Protein 4NB5 (pdb70)

Nearest PDB structures (foldseek):
  4nb5-assembly1_C  TM=9.986E-01  e=1.259E-25  Mycobacterium tuberculosis H37Rv
  1ku9-assembly1_B  TM=7.290E-01  e=3.514E-08  Methanocaldococcus jannaschii
  4l9n-assembly1_B  TM=5.239E-01  e=3.045E-04  Staphylococcus aureus
  3zpl-assembly1_B  TM=5.442E-01  e=1.844E-03  Streptomyces coelicolor
  3zpl-assembly2_F  TM=5.323E-01  e=1.540E-03  Streptomyces coelicolor

Secondary structure (DSSP, 8-state):
-HHHHHHHHHHHHHHTTS-HHHHHHHHHHHH-SSS-EEHHHHHHHHT--HHHHHHHHHHHHHTTSEEEE--TT--S-EEEEPTTHHHHHHHHHHHHHHHHHHHHHHHHHHTTTS-GGGGHHHHHHHHHHHHHHHHHHHHHHHHH-/---HHHHHHHHHHHHHTTTS-HHHHHHHHHHHH-SSS-EEHHHHHHHTT--HHHHHHHHHHHHHHTSEEEE--TT--S-EEEEPTTHHHHHHHHHHHHHHHHHHHHHHHHHHTTTS-GGGGHHHHHHHHHHHHHHHHHHHHHHHHHH--/-HHHHHHHHHHHHHHHTTS-HHHHHHHHHHHH-SSS-EEHHHHHHHHT--HHHHHHHHHHHHHTTSEEEE--TT--S-EEEEPTTHHHHHHHHHHHHHHHHHHHHHHHHHHTTTS-GGGGHHHHHHHHHHHHHHHHHHHHHHHHHT-/-HHHHHHHHHHHHHHTTTS-HHHHHHHHHHHH-SSS-EEHHHHHHHHT--HHHHHHHHHHHHHHTSEEEE--TT--S-EEEEPTTHHHHHHHHHHHHHHHHHHHHHHHHHHTTTS-GGGGHHHHHHHHHHHHHHHHHHHHHHHHT-

B-factor: mean 22.05, std 14.09, range [4.73, 92.26]

Foldseek 3Di:
DLVVQLQVQLVVQVVVVHHSLLRSLLSCCVDDPPNKAFLVRSCVVVVHDSVSSVVSLVVLVLLQFKDWDDDPPDDTIIMGGDDVRVLRSLVSVLVVLVVVLVVLVVVCVVCVVPDVVVSPVSVVSNVVSVVVSVVSVVVSVVVVD/DDDLVVQLQVQLVVQVVVVHHSLLRSLLSCCVDDPPNKDFLVRSCVVSVHDSVSSVVSVVVLVLLQFKDWDDDPVDDTIIMGGDVVRVLRSLVSVLVVLVVVLVVLVVVCVVCVVPDVVVSVVSVVSNVVSVVVSVVSVVVSVVCVVHD/DVLQVQLQVQLVVQVVVVHHSLLRSLLSCCVDDPPNKAFLVRSCVVRVHDSVSSVVSLVVLVLLQFKDWDDDPPDPTIIMGGDVVRVLRSVLSVLVVLVVVLVVLVVVCVVCVVPDVVVSVVSVVSNVVSVVVSVVSVVVSVVVVVD/DVLQVQLQVQLVVQVVVVHHSLLSSLLSCCVDDPPNKDFLVRSCVVSVHDSVSSVVSLVVLVLLQFKDWDDDPPDPTIMMGGDDVRVLRNLVSVLVVLVVVLVVLVVVCVVCVVPDVVVSVVSVVSNVVSVVVSCVSVVVSVVVVD

Organism: Mycobacterium tuberculosis (strain ATCC 25618 / H37Rv) (NCBI:txid83332)

Structure (mmCIF, N/CA/C/O backbone):
data_4NB5
#
_entry.id   4NB5
#
_cell.length_a   54.539
_cell.length_b   57.245
_cell.length_c   61.441
_cell.angle_alpha   82.240
_cell.angle_beta   68.400
_cell.angle_gamma   72.200
#
_symmetry.space_group_name_H-M   'P 1'
#
loop_
_entity.id
_entity.type
_entity.pdbx_description
1 polymer 'DNA binding protein'
2 non-polymer '1,3-dihydroxypropan-2-yl octadecanoate'
3 water water
#
loop_
_atom_site.group_PDB
_atom_site.id
_atom_site.type_symbol
_atom_site.label_atom_id
_atom_site.label_alt_id
_atom_site.label_comp_id
_atom_site.label_asym_id
_atom_site.label_entity_id
_atom_site.label_seq_id
_atom_site.pdbx_PDB_ins_code
_atom_site.Cartn_x
_atom_site.Cartn_y
_atom_site.Cartn_z
_atom_site.occupancy
_atom_site.B_iso_or_equiv
_atom_site.auth_seq_id
_atom_site.auth_comp_id
_atom_site.auth_asym_id
_atom_site.auth_atom_id
_atom_site.pdbx_PDB_model_num
ATOM 1 N N . ASP A 1 15 ? 62.888 42.591 29.852 1.00 23.59 17 ASP A N 1
ATOM 2 C CA . ASP A 1 15 ? 63.378 41.591 30.793 1.00 62.41 17 ASP A CA 1
ATOM 3 C C . ASP A 1 15 ? 64.839 41.839 31.146 1.00 24.26 17 ASP A C 1
ATOM 4 O O . ASP A 1 15 ? 65.392 41.169 32.020 1.00 42.18 17 ASP A O 1
ATOM 9 N N . ILE A 1 16 ? 65.481 42.771 30.446 1.00 35.18 18 ILE A N 1
ATOM 10 C CA . ILE A 1 16 ? 66.859 43.102 30.777 1.00 23.09 18 ILE A CA 1
ATOM 11 C C . ILE A 1 16 ? 66.878 43.725 32.164 1.00 22.64 18 ILE A C 1
ATOM 12 O O . ILE A 1 16 ? 67.710 43.369 33.001 1.00 18.08 18 ILE A O 1
ATOM 17 N N . MET A 1 17 ? 65.936 44.624 32.432 1.00 20.76 19 MET A N 1
ATOM 18 C CA . MET A 1 17 ? 65.890 45.244 33.745 1.00 18.88 19 MET A CA 1
ATOM 19 C C . MET A 1 17 ? 65.630 44.203 34.831 1.00 21.32 19 MET A C 1
ATOM 20 O O . MET A 1 17 ? 65.990 44.416 35.986 1.00 20.48 19 MET A O 1
ATOM 25 N N . GLU A 1 18 ? 65.038 43.066 34.469 1.00 17.99 20 GLU A N 1
ATOM 26 C CA . GLU A 1 18 ? 64.833 41.992 35.444 1.00 13.23 20 GLU A CA 1
ATOM 27 C C . GLU A 1 18 ? 66.172 41.380 35.879 1.00 19.92 20 GLU A C 1
ATOM 28 O O . GLU A 1 18 ? 66.428 41.203 37.073 1.00 19.88 20 GLU A O 1
ATOM 34 N N . PHE A 1 19 ? 67.039 41.077 34.919 1.00 17.72 21 PHE A N 1
ATOM 35 C CA . PHE A 1 19 ? 68.365 40.559 35.242 1.00 12.14 21 PHE A CA 1
ATOM 36 C C . PHE A 1 19 ? 69.143 41.580 36.082 1.00 8.17 21 PHE A C 1
ATOM 37 O O . PHE A 1 19 ? 69.786 41.230 37.069 1.00 12.39 21 PHE A O 1
ATOM 45 N N . VAL A 1 20 ? 69.076 42.841 35.675 1.00 12.46 22 VAL A N 1
ATOM 46 C CA . VAL A 1 20 ? 69.758 43.908 36.407 1.00 14.11 22 VAL A CA 1
ATOM 47 C C . VAL A 1 20 ? 69.271 43.959 37.853 1.00 12.61 22 VAL A C 1
ATOM 48 O O . VAL A 1 20 ? 70.072 44.023 38.788 1.00 12.69 22 VAL A O 1
ATOM 52 N N . GLU A 1 21 ? 67.958 43.904 38.040 1.00 16.20 23 GLU A N 1
ATOM 53 C CA . GLU A 1 21 ? 67.392 43.980 39.381 1.00 17.45 23 GLU A CA 1
ATOM 54 C C . GLU A 1 21 ? 67.832 42.783 40.213 1.00 17.74 23 GLU A C 1
ATOM 55 O O . GLU A 1 21 ? 68.112 42.914 41.406 1.00 16.98 23 GLU A O 1
ATOM 61 N N . GLN A 1 22 ? 67.920 41.616 39.576 1.00 16.50 24 GLN A N 1
ATOM 62 C CA . GLN A 1 22 ? 68.338 40.405 40.272 1.00 16.18 24 GLN A CA 1
ATOM 63 C C . GLN A 1 22 ? 69.802 40.471 40.697 1.00 16.59 24 GLN A C 1
ATOM 64 O O . GLN A 1 22 ? 70.171 39.960 41.755 1.00 19.63 24 GLN A O 1
ATOM 70 N N . MET A 1 23 ? 70.644 41.105 39.887 1.00 13.77 25 MET A N 1
ATOM 71 C CA . MET A 1 23 ? 72.034 41.299 40.278 1.00 9.47 25 MET A CA 1
ATOM 72 C C . MET A 1 23 ? 72.120 42.251 41.477 1.00 11.72 25 MET A C 1
ATOM 73 O O . MET A 1 23 ? 72.986 42.090 42.340 1.00 12.31 25 MET A O 1
ATOM 78 N N . GLY A 1 24 ? 71.234 43.237 41.523 1.00 12.79 26 GLY A N 1
ATOM 79 C CA . GLY A 1 24 ? 71.163 44.121 42.677 1.00 12.14 26 GLY A CA 1
ATOM 80 C C . GLY A 1 24 ? 70.856 43.311 43.925 1.00 16.41 26 GLY A C 1
ATOM 81 O O . GLY A 1 24 ? 71.433 43.527 44.986 1.00 14.11 26 GLY A O 1
ATOM 82 N N . GLY A 1 25 ? 69.943 42.357 43.783 1.00 15.65 27 GLY A N 1
ATOM 83 C CA . GLY A 1 25 ? 69.573 41.460 44.874 1.00 19.57 27 GLY A CA 1
ATOM 84 C C . GLY A 1 25 ? 70.701 40.574 45.362 1.00 26.22 27 GLY A C 1
ATOM 85 O O . GLY A 1 25 ? 70.894 40.399 46.570 1.00 23.48 27 GLY A O 1
ATOM 86 N N . TYR A 1 26 ? 71.448 39.998 44.428 1.00 21.17 28 TYR A N 1
ATOM 87 C CA . TYR A 1 26 ? 72.603 39.187 44.777 1.00 23.58 28 TYR A CA 1
ATOM 88 C C . TYR A 1 26 ? 73.582 40.018 45.592 1.00 33.28 28 TYR A C 1
ATOM 89 O O . TYR A 1 26 ? 74.123 39.549 46.589 1.00 19.90 28 TYR A O 1
ATOM 98 N N . PHE A 1 27 ? 73.811 41.261 45.181 1.00 15.99 29 PHE A N 1
ATOM 99 C CA . PHE A 1 27 ? 74.739 42.092 45.928 1.00 10.63 29 PHE A CA 1
ATOM 100 C C . PHE A 1 27 ? 74.199 42.408 47.323 1.00 14.80 29 PHE A C 1
ATOM 101 O O . PHE A 1 27 ? 74.924 42.294 48.314 1.00 19.21 29 PHE A O 1
ATOM 109 N N . GLU A 1 28 ? 72.933 42.793 47.401 1.00 14.87 30 GLU A N 1
ATOM 110 C CA . GLU A 1 28 ? 72.361 43.203 48.678 1.00 22.62 30 GLU A CA 1
ATOM 111 C C . GLU A 1 28 ? 72.306 42.037 49.659 1.00 41.46 30 GLU A C 1
ATOM 112 O O . GLU A 1 28 ? 72.367 42.244 50.872 1.00 33.93 30 GLU A O 1
ATOM 118 N N . SER A 1 29 ? 72.206 40.818 49.133 1.00 27.87 31 SER A N 1
ATOM 119 C CA A SER A 1 29 ? 72.160 39.622 49.970 0.48 37.54 31 SER A CA 1
ATOM 120 C CA B SER A 1 29 ? 72.161 39.625 49.972 0.52 37.57 31 SER A CA 1
ATOM 121 C C . SER A 1 29 ? 73.521 39.335 50.598 1.00 42.12 31 SER A C 1
ATOM 122 O O . SER A 1 29 ? 73.604 38.754 51.680 1.00 35.36 31 SER A O 1
ATOM 127 N N A ARG A 1 30 ? 74.585 39.757 49.923 0.45 31.18 32 ARG A N 1
ATOM 128 N N B ARG A 1 30 ? 74.587 39.733 49.911 0.55 31.16 32 ARG A N 1
ATOM 129 C CA A ARG A 1 30 ? 75.936 39.570 50.435 0.45 31.34 32 ARG A CA 1
ATOM 130 C CA B ARG A 1 30 ? 75.937 39.567 50.435 0.55 31.36 32 ARG A CA 1
ATOM 131 C C A ARG A 1 30 ? 76.440 40.847 51.097 0.45 21.68 32 ARG A C 1
ATOM 132 C C B ARG A 1 30 ? 76.439 40.847 51.094 0.55 21.55 32 ARG A C 1
ATOM 133 O O A ARG A 1 30 ? 77.646 41.085 51.176 0.45 25.36 32 ARG A O 1
ATOM 134 O O B ARG A 1 30 ? 77.645 41.088 51.170 0.55 25.34 32 ARG A O 1
ATOM 149 N N . SER A 1 31 ? 75.503 41.666 51.564 1.00 20.86 33 SER A N 1
ATOM 150 C CA . SER A 1 31 ? 75.820 42.870 52.322 1.00 18.09 33 SER A CA 1
ATOM 151 C C . SER A 1 31 ? 76.564 43.959 51.550 1.00 22.32 33 SER A C 1
ATOM 152 O O . SER A 1 31 ? 77.209 44.826 52.148 1.00 17.98 33 SER A O 1
ATOM 155 N N . LEU A 1 32 ? 76.444 43.932 50.227 1.00 17.95 34 LEU A N 1
ATOM 156 C CA . LEU A 1 32 ? 76.954 45.014 49.394 1.00 15.91 34 LEU A CA 1
ATOM 157 C C . LEU A 1 32 ? 75.771 45.869 48.944 1.00 15.64 34 LEU A C 1
ATOM 158 O O . LEU A 1 32 ? 74.623 45.560 49.275 1.00 15.20 34 LEU A O 1
ATOM 163 N N . THR A 1 33 ? 76.019 46.953 48.215 1.00 13.81 35 THR A N 1
ATOM 164 C CA . THR A 1 33 ? 74.917 47.827 47.826 1.00 13.09 35 THR A CA 1
ATOM 165 C C . THR A 1 33 ? 74.153 47.283 46.631 1.00 11.45 35 THR A C 1
ATOM 166 O O . THR A 1 33 ? 74.726 46.676 45.726 1.00 11.82 35 THR A O 1
ATOM 170 N N . ARG A 1 34 ? 72.867 47.537 46.629 1.00 13.62 36 ARG A N 1
ATOM 171 C CA . ARG A 1 34 ? 72.026 47.121 45.570 1.00 12.79 36 ARG A CA 1
ATOM 172 C C . ARG A 1 34 ? 72.499 47.817 44.281 1.00 12.58 36 ARG A C 1
ATOM 173 O O . ARG A 1 34 ? 72.473 47.260 43.246 1.00 11.81 36 ARG A O 1
ATOM 181 N N . LEU A 1 35 ? 72.895 49.072 44.404 1.00 11.30 37 LEU A N 1
ATOM 182 C CA . LEU A 1 35 ? 73.322 49.820 43.238 1.00 7.61 37 LEU A CA 1
ATOM 183 C C . LEU A 1 35 ? 74.580 49.236 42.593 1.00 8.66 37 LEU A C 1
ATOM 184 O O . LEU A 1 35 ? 74.677 49.203 41.363 1.00 8.52 37 LEU A O 1
ATOM 189 N N . ALA A 1 36 ? 75.545 48.778 43.391 1.00 7.60 38 ALA A N 1
ATOM 190 C CA . ALA A 1 36 ? 76.740 48.174 42.803 1.00 7.73 38 ALA A CA 1
ATOM 191 C C . ALA A 1 36 ? 76.354 46.949 41.971 1.00 7.49 38 ALA A C 1
ATOM 192 O O . ALA A 1 36 ? 76.894 46.724 40.891 1.00 8.57 38 ALA A O 1
ATOM 194 N N . GLY A 1 37 ? 75.425 46.152 42.489 1.00 7.49 39 GLY A N 1
ATOM 195 C CA . GLY A 1 37 ? 74.943 44.988 41.768 1.00 8.16 39 GLY A CA 1
ATOM 196 C C . GLY A 1 37 ? 74.228 45.341 40.479 1.00 9.00 39 GLY A C 1
ATOM 197 O O . GLY A 1 37 ? 74.462 44.718 39.438 1.00 8.49 39 GLY A O 1
ATOM 198 N N . ARG A 1 38 ? 73.348 46.335 40.542 1.00 8.40 40 ARG A N 1
ATOM 199 C CA . ARG A 1 38 ? 72.633 4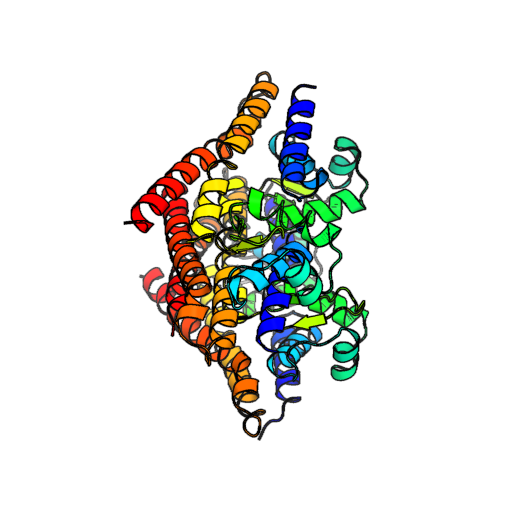6.776 39.357 1.00 6.81 40 ARG A CA 1
ATOM 200 C C . ARG A 1 38 ? 73.608 47.334 38.326 1.00 8.67 40 ARG A C 1
ATOM 201 O O . ARG A 1 38 ? 73.433 47.142 37.117 1.00 7.75 40 ARG A O 1
ATOM 209 N N . LEU A 1 39 ? 74.629 48.046 38.797 1.00 6.90 41 LEU A N 1
ATOM 210 C CA . LEU A 1 39 ? 75.607 48.633 37.895 1.00 7.43 41 LEU A CA 1
ATOM 211 C C . LEU A 1 39 ? 76.408 47.540 37.187 1.00 6.08 41 LEU A C 1
ATOM 212 O O . LEU A 1 39 ? 76.632 47.619 35.973 1.00 8.33 41 LEU A O 1
ATOM 217 N N . LEU A 1 40 ? 76.834 46.520 37.940 1.00 5.17 42 LEU A N 1
ATOM 218 C CA . LEU A 1 40 ? 77.566 45.403 37.355 1.00 5.21 42 LEU A CA 1
ATOM 219 C C . LEU A 1 40 ? 76.667 44.706 36.344 1.00 7.43 42 LEU A C 1
ATOM 220 O O . LEU A 1 40 ? 77.083 44.425 35.228 1.00 7.46 42 LEU A O 1
ATOM 225 N N . GLY A 1 41 ? 75.433 44.438 36.745 1.00 7.84 43 GLY A N 1
ATOM 226 C CA . GLY A 1 41 ? 74.466 43.822 35.846 1.00 7.48 43 GLY A CA 1
ATOM 227 C C . GLY A 1 41 ? 74.309 44.599 34.554 1.00 10.04 43 GLY A C 1
ATOM 228 O O . GLY A 1 41 ? 74.362 44.030 33.455 1.00 10.38 43 GLY A O 1
ATOM 229 N N . TRP A 1 42 ? 74.114 45.905 34.680 1.00 7.70 44 TRP A N 1
ATOM 230 C CA . TRP A 1 42 ? 73.973 46.766 33.512 1.00 6.17 44 TRP A CA 1
ATOM 231 C C . TRP A 1 42 ? 75.200 46.670 32.601 1.00 9.38 44 TRP A C 1
ATOM 232 O O . TRP A 1 42 ? 75.072 46.568 31.387 1.00 9.58 44 TRP A O 1
ATOM 243 N N . LEU A 1 43 ? 76.395 46.721 33.176 1.00 6.76 4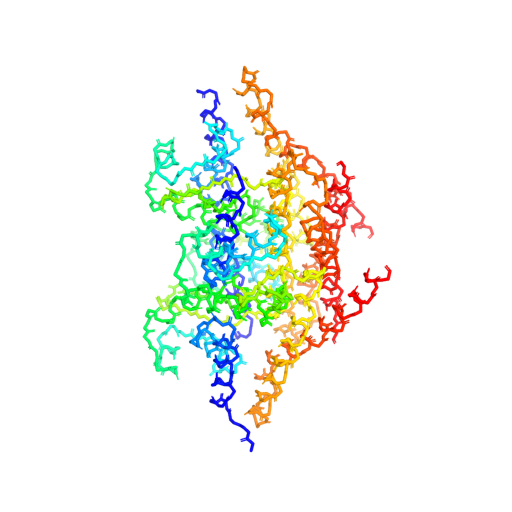5 LEU A N 1
ATOM 244 C CA . LEU A 1 43 ? 77.605 46.694 32.359 1.00 7.72 45 LEU A CA 1
ATOM 245 C C . LEU A 1 43 ? 77.875 45.307 31.733 1.00 8.07 45 LEU A C 1
ATOM 246 O O . LEU A 1 43 ? 78.700 45.167 30.823 1.00 7.98 45 LEU A O 1
ATOM 251 N N . LEU A 1 44 ? 77.169 44.290 32.214 1.00 7.75 46 LEU A N 1
ATOM 252 C CA . LEU A 1 44 ? 77.244 42.961 31.618 1.00 11.55 46 LEU A CA 1
ATOM 253 C C . LEU A 1 44 ? 76.378 42.837 30.366 1.00 12.23 46 LEU A C 1
ATOM 254 O O . LEU A 1 44 ? 76.637 41.980 29.523 1.00 11.96 46 LEU A O 1
ATOM 259 N N . VAL A 1 45 ? 75.352 43.678 30.243 1.00 7.74 47 VAL A N 1
ATOM 260 C CA . VAL A 1 45 ? 74.371 43.497 29.168 1.00 9.96 47 VAL A CA 1
ATOM 261 C C . VAL A 1 45 ? 74.161 44.706 28.263 1.00 12.13 47 VAL A C 1
ATOM 262 O O . VAL A 1 45 ? 73.512 44.594 27.215 1.00 12.94 47 VAL A O 1
ATOM 266 N N . CYS A 1 46 ? 74.686 45.862 28.649 1.00 9.47 48 CYS A N 1
ATOM 267 C CA . CYS A 1 46 ? 74.416 47.090 27.905 1.00 12.42 48 CYS A CA 1
ATOM 268 C C . CYS A 1 46 ? 75.065 47.115 26.518 1.00 11.10 48 CYS A C 1
ATOM 269 O O . CYS A 1 46 ? 76.048 46.421 26.258 1.00 12.51 48 CYS A O 1
ATOM 272 N N . ASP A 1 47 ? 74.520 47.941 25.628 1.00 10.73 49 ASP A N 1
ATOM 273 C CA . ASP A 1 47 ? 75.113 48.141 24.317 1.00 10.56 49 ASP A CA 1
ATOM 274 C C . ASP A 1 47 ? 75.016 49.624 23.974 1.00 10.29 49 ASP A C 1
ATOM 275 O O . ASP A 1 47 ? 73.935 50.203 24.075 1.00 16.20 49 ASP A O 1
ATOM 280 N N . PRO A 1 48 ? 76.147 50.262 23.636 1.00 9.40 50 PRO A N 1
ATOM 281 C CA . PRO A 1 48 ? 77.533 49.787 23.579 1.00 13.13 50 PRO A CA 1
ATOM 282 C C . PRO A 1 48 ? 78.017 49.307 24.945 1.00 8.65 50 PRO A C 1
ATOM 283 O O . PRO A 1 48 ? 77.394 49.629 25.950 1.00 10.19 50 PRO A O 1
ATOM 287 N N . GLU A 1 49 ? 79.119 48.576 24.976 1.00 10.74 51 GLU A N 1
ATOM 288 C CA . GLU A 1 49 ? 79.676 48.119 26.248 1.00 9.95 51 GLU A CA 1
ATOM 289 C C . GLU A 1 49 ? 80.078 49.297 27.124 1.00 12.88 51 GLU A C 1
ATOM 290 O O . GLU A 1 49 ? 79.874 49.270 28.336 1.00 9.60 51 GLU A O 1
ATOM 296 N N . ARG A 1 50 ? 80.633 50.343 26.516 1.00 10.38 52 ARG A N 1
ATOM 297 C CA . ARG A 1 50 ? 81.027 51.520 27.273 1.00 8.15 52 ARG A CA 1
ATOM 298 C C . ARG A 1 50 ? 79.811 52.393 27.559 1.00 11.68 52 ARG A C 1
ATOM 299 O O . ARG A 1 50 ? 78.902 52.499 26.735 1.00 11.57 52 ARG A O 1
ATOM 307 N N . GLN A 1 51 ? 79.801 52.988 28.750 1.00 9.60 53 GLN A N 1
ATOM 308 C CA . GLN A 1 51 ? 78.698 53.825 29.206 1.00 9.63 53 GLN A CA 1
ATOM 309 C C . GLN A 1 51 ? 79.264 55.035 29.922 1.00 12.32 53 GLN A C 1
ATOM 310 O O . GLN A 1 51 ? 80.155 54.913 30.761 1.00 10.92 53 GLN A O 1
ATOM 316 N N . SER A 1 52 ? 78.753 56.214 29.598 1.00 10.58 54 SER A N 1
ATOM 317 C CA . SER A 1 52 ? 79.183 57.411 30.288 1.00 9.15 54 SER A CA 1
ATOM 318 C C . SER A 1 52 ? 78.546 57.490 31.669 1.00 9.16 54 SER A C 1
ATOM 319 O O . SER A 1 52 ? 77.538 56.837 31.933 1.00 12.67 54 SER A O 1
ATOM 322 N N . SER A 1 53 ? 79.124 58.314 32.537 1.00 11.29 55 SER A N 1
ATOM 323 C CA . SER A 1 53 ? 78.565 58.538 33.865 1.00 10.36 55 SER A CA 1
ATOM 324 C C . SER A 1 53 ? 77.090 58.897 33.779 1.00 13.79 55 SER A C 1
ATOM 325 O O . SER A 1 53 ? 76.274 58.363 34.518 1.00 13.17 55 SER A O 1
ATOM 328 N N . GLU A 1 54 ? 76.743 59.799 32.862 1.00 14.45 56 GLU A N 1
ATOM 329 C CA A GLU A 1 54 ? 75.366 60.272 32.754 0.52 16.49 56 GLU A CA 1
ATOM 330 C CA B GLU A 1 54 ? 75.365 60.272 32.760 0.48 16.50 56 GLU A CA 1
ATOM 331 C C . GLU A 1 54 ? 74.460 59.176 32.198 1.00 14.36 56 GLU A C 1
ATOM 332 O O . GLU A 1 54 ? 73.310 59.029 32.620 1.00 17.98 56 GLU A O 1
ATOM 343 N N . GLU A 1 55 ? 74.981 58.399 31.250 1.00 10.95 57 GLU A N 1
ATOM 344 C CA . GLU A 1 55 ? 74.228 57.294 30.682 1.00 11.62 57 GLU A CA 1
ATOM 345 C C . GLU A 1 55 ? 73.898 56.278 31.768 1.00 14.61 57 GLU A C 1
ATOM 346 O O . GLU A 1 55 ? 72.785 55.744 31.824 1.00 13.65 57 GLU A O 1
ATOM 352 N N . LEU A 1 56 ? 74.859 56.030 32.653 1.00 12.86 58 LEU A N 1
ATOM 353 C CA . LEU A 1 56 ? 74.631 55.101 33.754 1.00 9.17 58 LEU A CA 1
ATOM 354 C C . LEU A 1 56 ? 73.583 55.622 34.729 1.00 9.33 58 LEU A C 1
ATOM 355 O O . LEU A 1 56 ? 72.701 54.876 35.160 1.00 12.23 58 LEU A O 1
ATOM 360 N N . ALA A 1 57 ? 73.678 56.899 35.085 1.00 9.43 59 ALA A N 1
ATOM 361 C CA . ALA A 1 57 ? 72.728 57.480 36.025 1.00 16.51 59 ALA A CA 1
ATOM 362 C C . ALA A 1 57 ? 71.328 57.390 35.443 1.00 11.77 59 ALA A C 1
ATOM 363 O O . ALA A 1 57 ? 70.373 57.032 36.136 1.00 13.29 59 ALA A O 1
ATOM 365 N N . THR A 1 58 ? 71.216 57.694 34.155 1.00 14.45 60 THR A N 1
ATOM 366 C CA . THR A 1 58 ? 69.927 57.665 33.476 1.00 15.87 60 THR A CA 1
ATOM 367 C C . THR A 1 58 ? 69.388 56.242 33.385 1.00 20.76 60 THR A C 1
ATOM 368 O O . THR A 1 58 ? 68.224 55.993 33.709 1.00 15.45 60 THR A O 1
ATOM 372 N N . ALA A 1 59 ? 70.240 55.306 32.963 1.00 13.94 61 ALA A N 1
ATOM 373 C CA . ALA A 1 59 ? 69.825 53.924 32.779 1.00 15.26 61 ALA A CA 1
ATOM 374 C C . ALA A 1 59 ? 69.309 53.309 34.071 1.00 16.20 61 ALA A C 1
ATOM 375 O O . ALA A 1 59 ? 68.337 52.555 34.066 1.00 16.61 61 ALA A O 1
ATOM 377 N N . LEU A 1 60 ? 69.981 53.620 35.175 1.00 12.38 62 LEU A N 1
ATOM 378 C CA . LEU A 1 60 ? 69.702 52.979 36.452 1.00 10.71 62 LEU A CA 1
ATOM 379 C C . LEU A 1 60 ? 68.847 53.839 37.394 1.00 10.93 62 LEU A C 1
ATOM 380 O O . LEU A 1 60 ? 68.584 53.449 38.540 1.00 14.91 62 LEU A O 1
ATOM 385 N N . ALA A 1 61 ? 68.422 55.002 36.914 1.00 13.37 63 ALA A N 1
ATOM 386 C CA . ALA A 1 61 ? 67.648 55.925 37.735 1.00 13.63 63 ALA A CA 1
ATOM 387 C C . ALA A 1 61 ? 68.391 56.168 39.037 1.00 14.71 63 ALA A C 1
ATOM 388 O O . ALA A 1 61 ? 67.816 56.095 40.119 1.00 16.92 63 ALA A O 1
ATOM 390 N N . ALA A 1 62 ? 69.683 56.458 38.908 1.00 12.48 64 ALA A N 1
ATOM 391 C CA . ALA A 1 62 ? 70.572 56.578 40.054 1.00 11.61 64 ALA A CA 1
ATOM 392 C C . ALA A 1 62 ? 71.181 57.969 40.117 1.00 13.14 64 ALA A C 1
ATOM 393 O O . ALA A 1 62 ? 71.181 58.707 39.130 1.00 16.70 64 ALA A O 1
ATOM 395 N N . SER A 1 63 ? 71.724 58.301 41.283 1.00 15.60 65 SER A N 1
ATOM 396 C CA . SER A 1 63 ? 72.394 59.571 41.502 1.00 12.10 65 SER A CA 1
ATOM 397 C C . SER A 1 63 ? 73.854 59.490 41.076 1.00 12.84 65 SER A C 1
ATOM 398 O O . SER A 1 63 ? 74.440 58.410 41.039 1.00 12.80 65 SER A O 1
ATOM 401 N N . SER A 1 64 ? 74.437 60.642 40.758 1.00 11.19 66 SER A N 1
ATOM 402 C CA . SER A 1 64 ? 75.797 60.702 40.252 1.00 9.78 66 SER A CA 1
ATOM 403 C C . SER A 1 64 ? 76.793 60.261 41.319 1.00 11.21 66 SER A C 1
ATOM 404 O O . SER A 1 64 ? 77.799 59.623 41.007 1.00 10.79 66 SER A O 1
ATOM 407 N N . GLY A 1 65 ? 76.521 60.611 42.575 1.00 10.77 67 GLY A N 1
ATOM 408 C CA . GLY A 1 65 ? 77.363 60.180 43.677 1.00 10.35 67 GLY A CA 1
ATOM 409 C C . GLY A 1 65 ? 77.290 58.675 43.861 1.00 10.70 67 GLY A C 1
ATOM 410 O O . GLY A 1 65 ? 78.294 58.030 44.161 1.00 11.11 67 GLY A O 1
ATOM 411 N N . GLY A 1 66 ? 76.091 58.117 43.714 1.00 10.71 68 GLY A N 1
ATOM 412 C CA . GLY A 1 66 ? 75.908 56.679 43.769 1.00 11.64 68 GLY A CA 1
ATOM 413 C C . GLY A 1 66 ? 76.665 55.972 42.659 1.00 9.12 68 GLY A C 1
ATOM 414 O O . GLY A 1 66 ? 77.336 54.956 42.907 1.00 10.70 68 GLY A O 1
ATOM 415 N N . ILE A 1 67 ? 76.560 56.487 41.436 1.00 6.22 69 ILE A N 1
ATOM 416 C CA . ILE A 1 67 ? 77.328 55.932 40.323 1.00 6.24 69 ILE A CA 1
ATOM 417 C C . ILE A 1 67 ? 78.837 56.027 40.606 1.00 8.16 69 ILE A C 1
ATOM 418 O O . ILE A 1 67 ? 79.566 55.048 40.452 1.00 10.05 69 ILE A O 1
ATOM 423 N N . SER A 1 68 ? 79.314 57.192 41.032 1.00 8.01 70 SER A N 1
ATOM 424 C CA . SER A 1 68 ? 80.745 57.353 41.300 1.00 10.35 70 SER A CA 1
ATOM 425 C C . SER A 1 68 ? 81.255 56.373 42.356 1.00 6.77 70 SER A C 1
ATOM 426 O O . SER A 1 68 ? 82.289 55.722 42.167 1.00 9.06 70 SER A O 1
ATOM 429 N N . THR A 1 69 ? 80.527 56.264 43.463 1.00 6.04 71 THR A N 1
ATOM 430 C CA . THR A 1 69 ? 80.977 55.440 44.580 1.00 7.07 71 THR A CA 1
ATOM 431 C C . THR A 1 69 ? 80.984 53.964 44.185 1.00 9.32 71 THR A C 1
ATOM 432 O O . THR A 1 69 ? 81.950 53.232 44.424 1.00 9.57 71 THR A O 1
ATOM 436 N N . ASN A 1 70 ? 79.908 53.523 43.553 1.00 8.58 72 ASN A N 1
ATOM 437 C CA . ASN A 1 70 ? 79.790 52.105 43.241 1.00 6.40 72 ASN A CA 1
ATOM 438 C C . ASN A 1 70 ? 80.647 51.686 42.057 1.00 9.01 72 ASN A C 1
ATOM 439 O O . ASN A 1 70 ? 81.130 50.554 41.989 1.00 8.80 72 ASN A O 1
ATOM 444 N N . ALA A 1 71 ? 80.880 52.603 41.133 1.00 6.39 73 ALA A N 1
ATOM 445 C CA . ALA A 1 71 ? 81.819 52.311 40.058 1.00 7.04 73 ALA A CA 1
ATOM 446 C C . ALA A 1 71 ? 83.222 52.122 40.625 1.00 8.42 73 ALA A C 1
ATOM 447 O O . ALA A 1 71 ? 83.964 51.232 40.204 1.00 9.62 73 ALA A O 1
ATOM 449 N N . ARG A 1 72 ? 83.599 52.952 41.590 1.00 6.83 74 ARG A N 1
ATOM 450 C CA A ARG A 1 72 ? 84.918 52.840 42.193 0.29 8.79 74 ARG A CA 1
ATOM 451 C CA B ARG A 1 72 ? 84.921 52.830 42.183 0.71 8.68 74 ARG A CA 1
ATOM 452 C C . ARG A 1 72 ? 85.077 51.464 42.838 1.00 10.67 74 ARG A C 1
ATOM 453 O O . ARG A 1 72 ? 86.139 50.848 42.748 1.00 9.82 74 ARG A O 1
ATOM 468 N N . MET A 1 73 ? 84.017 50.982 43.484 1.00 8.81 75 MET A N 1
ATOM 469 C CA A MET A 1 73 ? 84.013 49.671 44.137 0.45 9.50 75 MET A CA 1
ATOM 470 C CA B MET A 1 73 ? 84.088 49.690 44.140 0.55 9.70 75 MET A CA 1
ATOM 471 C C . MET A 1 73 ? 84.210 48.561 43.117 1.00 8.30 75 MET A C 1
ATOM 472 O O . MET A 1 73 ? 84.986 47.637 43.319 1.00 8.89 75 MET A O 1
ATOM 481 N N . LEU A 1 74 ? 83.472 48.647 42.016 1.00 8.07 76 LEU A N 1
ATOM 482 C CA . LEU A 1 74 ? 83.584 47.633 40.973 1.00 7.91 76 LEU A CA 1
ATOM 483 C C . LEU A 1 74 ? 84.950 47.656 40.303 1.00 10.71 76 LEU A C 1
ATOM 484 O O . LEU A 1 74 ? 85.432 46.624 39.838 1.00 9.25 76 LEU A O 1
ATOM 489 N N . ILE A 1 75 ? 85.575 48.828 40.243 1.00 6.48 77 ILE A N 1
ATOM 490 C CA . ILE A 1 75 ? 86.945 48.921 39.747 1.00 7.91 77 ILE A CA 1
ATOM 491 C C . ILE A 1 75 ? 87.893 48.243 40.733 1.00 7.73 77 ILE A C 1
ATOM 492 O O . ILE A 1 75 ? 88.738 47.443 40.344 1.00 8.50 77 ILE A O 1
ATOM 497 N N . GLN A 1 76 ? 87.730 48.546 42.014 1.00 7.36 78 GLN A N 1
ATOM 498 C CA . GLN A 1 76 ? 88.546 47.921 43.052 1.00 9.37 78 GLN A CA 1
ATOM 499 C C . GLN A 1 76 ? 88.430 46.396 43.037 1.00 10.43 78 GLN A C 1
ATOM 500 O O . GLN A 1 76 ? 89.419 45.683 43.261 1.00 11.93 78 GLN A O 1
ATOM 506 N N . PHE A 1 77 ? 87.221 45.892 42.800 1.00 7.89 79 PHE A N 1
ATOM 507 C CA . PHE A 1 77 ? 86.988 44.461 42.785 1.00 8.25 79 PHE A CA 1
ATOM 508 C C . PHE A 1 77 ? 87.458 43.791 41.490 1.00 9.30 79 PHE A C 1
ATOM 509 O O . PHE A 1 77 ? 87.471 42.564 41.405 1.00 10.78 79 PHE A O 1
ATOM 517 N N . GLY A 1 78 ? 87.841 44.590 40.494 1.00 8.39 80 GLY A N 1
ATOM 518 C CA . GLY A 1 78 ? 88.457 44.076 39.283 1.00 9.47 80 GLY A CA 1
ATOM 519 C C . GLY A 1 78 ? 87.537 43.871 38.086 1.00 9.23 80 GLY A C 1
ATOM 520 O O . GLY A 1 78 ? 87.980 43.382 37.051 1.00 12.20 80 GLY A O 1
ATOM 521 N N . PHE A 1 79 ? 86.265 44.239 38.214 1.00 8.32 81 PHE A N 1
ATOM 522 C CA . PHE A 1 79 ? 85.278 43.892 37.192 1.00 8.07 81 PHE A CA 1
ATOM 523 C C . PHE A 1 79 ? 85.200 44.884 36.050 1.00 11.52 81 PHE A C 1
ATOM 524 O O . PHE A 1 79 ? 84.953 44.501 34.907 1.00 10.70 81 PHE A O 1
ATOM 532 N N . ILE A 1 80 ? 85.356 46.165 36.358 1.00 6.97 82 ILE A N 1
ATOM 533 C CA . ILE A 1 80 ? 85.181 47.192 35.337 1.00 7.67 82 ILE A CA 1
ATOM 534 C C . ILE A 1 80 ? 86.365 48.143 35.318 1.00 9.06 82 ILE A C 1
ATOM 535 O O . ILE A 1 80 ? 87.206 48.123 36.225 1.00 11.76 82 ILE A O 1
ATOM 540 N N . GLU A 1 81 ? 86.434 48.953 34.264 1.00 10.73 83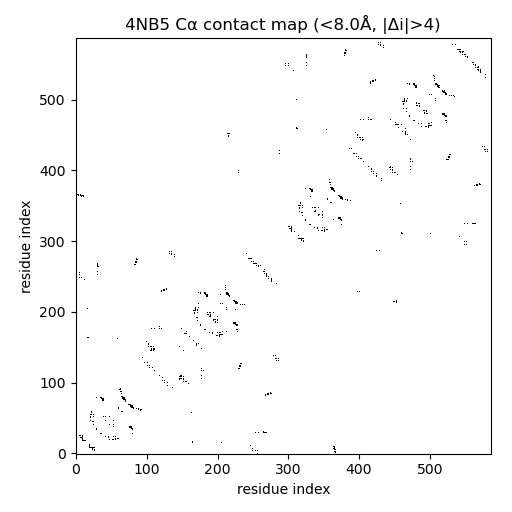 GLU A N 1
ATOM 541 C CA . GLU A 1 81 ? 87.471 49.959 34.131 1.00 11.92 83 GLU A CA 1
ATOM 542 C C . GLU A 1 81 ? 86.893 51.306 33.718 1.00 12.30 83 GLU A C 1
ATOM 543 O O . GLU A 1 81 ? 85.848 51.399 33.061 1.00 11.55 83 GLU A O 1
ATOM 549 N N . ARG A 1 82 ? 87.580 52.352 34.150 1.00 10.36 84 ARG A N 1
ATOM 550 C CA . ARG A 1 82 ? 87.277 53.716 33.768 1.00 12.32 84 ARG A CA 1
ATOM 551 C C . ARG A 1 82 ? 88.064 53.979 32.502 1.00 24.91 84 ARG A C 1
ATOM 552 O O . ARG A 1 82 ? 89.206 53.542 32.388 1.00 27.11 84 ARG A O 1
ATOM 560 N N . LEU A 1 83 ? 87.464 54.656 31.528 1.00 18.35 85 LEU A N 1
ATOM 561 C CA . LEU A 1 83 ? 88.192 54.922 30.297 1.00 19.69 85 LEU A CA 1
ATOM 562 C C . LEU A 1 83 ? 87.828 56.268 29.697 1.00 26.36 85 LEU A C 1
ATOM 563 O O . LEU A 1 83 ? 86.833 56.887 30.075 1.00 20.01 85 LEU A O 1
ATOM 568 N N . ALA A 1 84 ? 88.667 56.714 28.769 1.00 23.45 86 ALA A N 1
ATOM 569 C CA . ALA A 1 84 ? 88.427 57.943 28.029 1.00 24.23 86 ALA A CA 1
ATOM 570 C C . ALA A 1 84 ? 88.192 57.597 26.570 1.00 26.30 86 ALA A C 1
ATOM 571 O O . ALA A 1 84 ? 88.736 56.624 26.046 1.00 23.83 86 ALA A O 1
ATOM 573 N N . VAL A 1 85 ? 87.372 58.408 25.921 1.00 23.09 87 VAL A N 1
ATOM 574 C CA . VAL A 1 85 ? 87.048 58.216 24.524 1.00 20.82 87 VAL A CA 1
ATOM 575 C C . VAL A 1 85 ? 87.529 59.439 23.767 1.00 18.40 87 VAL A C 1
ATOM 576 O O . VAL A 1 85 ? 87.258 60.565 24.171 1.00 21.26 87 VAL A O 1
ATOM 580 N N . ALA A 1 86 ? 88.248 59.213 22.676 1.00 23.84 88 ALA A N 1
ATOM 581 C CA . ALA A 1 86 ? 88.789 60.312 21.887 1.00 28.92 88 ALA A CA 1
ATOM 582 C C . ALA A 1 86 ? 87.660 61.215 21.388 1.00 20.59 88 ALA A C 1
ATOM 583 O O . ALA A 1 86 ? 86.637 60.738 20.898 1.00 27.15 88 ALA A O 1
ATOM 585 N N . GLY A 1 87 ? 87.847 62.522 21.547 1.00 28.95 89 GLY A N 1
ATOM 586 C CA . GLY A 1 87 ? 86.897 63.501 21.046 1.00 40.90 89 GLY A CA 1
ATOM 587 C C . GLY A 1 87 ? 85.685 63.655 21.941 1.00 51.09 89 GLY A C 1
ATOM 588 O O . GLY A 1 87 ? 84.659 64.195 21.525 1.00 42.91 89 GLY A O 1
ATOM 589 N N . ASP A 1 88 ? 85.811 63.187 23.180 1.00 35.36 90 ASP A N 1
ATOM 590 C CA . ASP A 1 88 ? 84.701 63.171 24.123 1.00 29.21 90 ASP A CA 1
ATOM 591 C C . ASP A 1 88 ? 85.220 63.541 25.509 1.00 31.53 90 ASP A C 1
ATOM 592 O O . ASP A 1 88 ? 86.255 63.042 25.946 1.00 29.42 90 ASP A O 1
ATOM 597 N N . ARG A 1 89 ? 84.500 64.422 26.195 1.00 29.10 91 ARG A N 1
ATOM 598 C CA . ARG A 1 89 ? 84.922 64.911 27.507 1.00 28.97 91 ARG A CA 1
ATOM 599 C C . ARG A 1 89 ? 84.450 63.998 28.641 1.00 23.90 91 ARG A C 1
ATOM 600 O O . ARG A 1 89 ? 84.990 64.037 29.747 1.00 29.33 91 ARG A O 1
ATOM 608 N N . ARG A 1 90 ? 83.418 63.207 28.365 1.00 25.26 92 ARG A N 1
ATOM 609 C CA . ARG A 1 90 ? 82.744 62.434 29.402 1.00 20.00 92 ARG A CA 1
ATOM 610 C C . ARG A 1 90 ? 83.613 61.310 29.963 1.00 19.56 92 ARG A C 1
ATOM 611 O O . ARG A 1 90 ? 84.516 60.809 29.293 1.00 22.44 92 ARG A O 1
ATOM 619 N N . THR A 1 91 ? 83.347 60.955 31.217 1.00 17.49 93 THR A N 1
ATOM 620 C CA . THR A 1 91 ? 83.944 59.786 31.844 1.00 17.52 93 THR A CA 1
ATOM 621 C C . THR A 1 91 ? 83.128 58.572 31.421 1.00 8.78 93 THR A C 1
ATOM 622 O O . THR A 1 91 ? 81.896 58.611 31.451 1.00 13.14 93 THR A O 1
ATOM 626 N N . TYR A 1 92 ? 83.815 57.507 31.016 1.00 12.06 94 TYR A N 1
ATOM 627 C CA . TYR A 1 92 ? 83.155 56.283 30.600 1.00 12.20 94 TYR A CA 1
ATOM 628 C C . TYR A 1 92 ? 83.621 55.114 31.458 1.00 9.82 94 TYR A C 1
ATOM 629 O O . TYR A 1 92 ? 84.717 55.129 32.031 1.00 11.42 94 TYR A O 1
ATOM 638 N N . PHE A 1 93 ? 82.770 54.098 31.527 1.00 8.71 95 PHE A N 1
ATOM 639 C CA . PHE A 1 93 ? 83.104 52.861 32.207 1.00 10.66 95 PHE A CA 1
ATOM 640 C C . PHE A 1 93 ? 82.753 51.698 31.296 1.00 12.02 95 PHE A C 1
ATOM 641 O O . PHE A 1 93 ? 81.851 51.796 30.462 1.00 10.19 95 PHE A O 1
ATOM 649 N N . ARG A 1 94 ? 83.453 50.587 31.472 1.00 7.94 96 ARG A N 1
ATOM 650 C CA . ARG A 1 94 ? 83.178 49.407 30.687 1.00 10.03 96 ARG A CA 1
ATOM 651 C C . ARG A 1 94 ? 83.620 48.170 31.458 1.00 10.08 96 ARG A C 1
ATOM 652 O O . ARG A 1 94 ? 84.604 48.195 32.207 1.00 9.70 96 ARG A O 1
ATOM 660 N N . LEU A 1 95 ? 82.861 47.100 31.300 1.00 8.20 97 LEU A N 1
ATOM 661 C CA . LEU A 1 95 ? 83.241 45.824 31.868 1.00 7.64 97 LEU A CA 1
ATOM 662 C C . LEU A 1 95 ? 84.588 45.428 31.280 1.00 10.11 97 LEU A C 1
ATOM 663 O O . LEU A 1 95 ? 84.823 45.571 30.074 1.00 11.30 97 LEU A O 1
ATOM 668 N N . ARG A 1 96 ? 85.473 44.922 32.124 1.00 11.40 98 ARG A N 1
ATOM 669 C CA . ARG A 1 96 ? 86.779 44.477 31.655 1.00 11.95 98 ARG A CA 1
ATOM 670 C C . ARG A 1 96 ? 86.645 43.199 30.838 1.00 12.99 98 ARG A C 1
ATOM 671 O O . ARG A 1 96 ? 85.700 42.439 31.013 1.00 13.24 98 ARG A O 1
ATOM 679 N N . PRO A 1 97 ? 87.587 42.974 29.912 1.00 14.65 99 PRO A N 1
ATOM 680 C CA . PRO A 1 97 ? 87.668 41.674 29.236 1.00 16.77 99 PRO A CA 1
ATOM 681 C C . PRO A 1 97 ? 87.835 40.562 30.274 1.00 13.18 99 PRO A C 1
ATOM 682 O O . PRO A 1 97 ? 88.568 40.776 31.236 1.00 17.43 99 PRO A O 1
ATOM 686 N N . ASN A 1 98 ? 87.168 39.421 30.097 1.00 16.45 100 ASN A N 1
ATOM 687 C CA . ASN A 1 98 ? 87.278 38.323 31.053 1.00 13.43 100 ASN A CA 1
ATOM 688 C C . ASN A 1 98 ? 87.152 38.856 32.466 1.00 15.42 100 ASN A C 1
ATOM 689 O O . ASN A 1 98 ? 87.977 38.561 33.330 1.00 15.96 100 ASN A O 1
ATOM 694 N N . ALA A 1 99 ? 86.106 39.647 32.678 1.00 11.25 101 ALA A N 1
ATOM 695 C CA . ALA A 1 99 ? 85.911 40.397 33.914 1.00 6.53 101 ALA A CA 1
ATOM 696 C C . ALA A 1 99 ? 85.927 39.543 35.170 1.00 12.30 101 ALA A C 1
ATOM 697 O O . ALA A 1 99 ? 86.451 39.966 36.198 1.00 10.88 101 ALA A O 1
ATOM 699 N N . PHE A 1 100 ? 85.336 38.357 35.111 1.00 10.88 102 PHE A N 1
ATOM 700 C CA . PHE A 1 100 ? 85.265 37.536 36.312 1.00 8.88 102 PHE A CA 1
ATOM 701 C C . PHE A 1 100 ? 86.586 36.849 36.625 1.00 9.42 102 PHE A C 1
ATOM 702 O O . PHE A 1 100 ? 86.862 36.553 37.786 1.00 9.17 102 PHE A O 1
ATOM 710 N N . ALA A 1 101 ? 87.416 36.635 35.612 1.00 8.31 103 ALA A N 1
ATOM 711 C CA . ALA A 1 101 ? 88.783 36.174 35.847 1.00 13.79 103 ALA A CA 1
ATOM 712 C C . ALA A 1 101 ? 89.582 37.301 36.497 1.00 10.42 103 ALA A C 1
ATOM 713 O O . ALA A 1 101 ? 90.388 37.079 37.401 1.00 10.32 103 ALA A O 1
ATOM 715 N N . ALA A 1 102 ? 89.347 38.525 36.038 1.00 11.36 104 ALA A N 1
ATOM 716 C CA . ALA A 1 102 ? 90.002 39.684 36.628 1.00 9.43 104 ALA A CA 1
ATOM 717 C C . ALA A 1 102 ? 89.540 39.849 38.075 1.00 9.02 104 ALA A C 1
ATOM 718 O O . ALA A 1 102 ? 90.322 40.204 38.949 1.00 11.28 104 ALA A O 1
ATOM 720 N N . GLY A 1 103 ? 88.261 39.602 38.320 1.00 9.66 105 GLY A N 1
ATOM 721 C CA . GLY A 1 103 ? 87.734 39.641 39.674 1.00 8.86 105 GLY A CA 1
ATOM 722 C C . GLY A 1 103 ? 88.423 38.615 40.562 1.00 8.82 105 GLY A C 1
ATOM 723 O O . GLY A 1 103 ? 88.752 38.884 41.720 1.00 9.41 105 GLY A O 1
ATOM 724 N N . GLU A 1 104 ? 88.636 37.425 40.012 1.00 7.17 106 GLU A N 1
ATOM 725 C CA . GLU A 1 104 ? 89.339 36.377 40.751 1.00 7.74 106 GLU A CA 1
ATOM 726 C C . GLU A 1 104 ? 90.780 36.770 41.049 1.00 8.96 106 GLU A C 1
ATOM 727 O O . GLU A 1 104 ? 91.305 36.469 42.129 1.00 12.78 106 GLU A O 1
ATOM 733 N N . ARG A 1 105 ? 91.431 37.454 40.116 1.00 9.85 107 ARG A N 1
ATOM 734 C CA . ARG A 1 105 ? 92.799 37.908 40.359 1.00 10.09 107 ARG A CA 1
ATOM 735 C C . ARG A 1 105 ? 92.822 38.858 41.550 1.00 13.73 107 ARG A C 1
ATOM 736 O O . ARG A 1 105 ? 93.715 38.795 42.396 1.00 12.44 107 ARG A O 1
ATOM 744 N N . GLU A 1 106 ? 91.832 39.740 41.624 1.00 8.72 108 GLU A N 1
ATOM 745 C CA . GLU A 1 106 ? 91.753 40.653 42.747 1.00 8.23 108 GLU A CA 1
ATOM 746 C C . GLU A 1 106 ? 91.433 39.928 44.053 1.00 10.18 108 GLU A C 1
ATOM 747 O O . GLU A 1 106 ? 91.891 40.338 45.118 1.00 11.02 108 GLU A O 1
ATOM 753 N N . ARG A 1 107 ? 90.657 38.848 43.981 1.00 9.27 109 ARG A N 1
ATOM 754 C CA . ARG A 1 107 ? 90.356 38.064 45.180 1.00 10.22 109 ARG A CA 1
ATOM 755 C C . ARG A 1 107 ? 91.624 37.416 45.726 1.00 9.05 109 ARG A C 1
ATOM 756 O O . ARG A 1 107 ? 91.809 37.296 46.942 1.00 10.69 109 ARG A O 1
ATOM 764 N N . ILE A 1 108 ? 92.500 36.984 44.830 1.00 12.50 110 ILE A N 1
ATOM 765 C CA . ILE A 1 108 ? 93.762 36.395 45.263 1.00 11.73 110 ILE A CA 1
ATOM 766 C C . ILE A 1 108 ? 94.567 37.435 46.044 1.00 9.77 110 ILE A C 1
ATOM 767 O O . ILE A 1 108 ? 95.127 37.145 47.110 1.00 11.35 110 ILE A O 1
ATOM 772 N N . ARG A 1 109 ? 94.614 38.656 45.518 1.00 7.41 111 ARG A N 1
ATOM 773 C CA . ARG A 1 109 ? 95.333 39.731 46.189 1.00 7.40 111 ARG A CA 1
ATOM 774 C C . ARG A 1 109 ? 94.704 40.051 47.547 1.00 10.85 111 ARG A C 1
ATOM 775 O O . ARG A 1 109 ? 95.419 40.294 48.530 1.00 11.02 111 ARG A O 1
ATOM 783 N N . ALA A 1 110 ? 93.373 40.026 47.611 1.00 7.71 112 ALA A N 1
ATOM 784 C CA . ALA A 1 110 ? 92.664 40.263 48.870 1.00 7.77 112 ALA A CA 1
ATOM 785 C C . ALA A 1 110 ? 92.981 39.166 49.891 1.00 9.45 112 ALA A C 1
ATOM 786 O O . ALA A 1 110 ? 93.163 39.432 51.085 1.00 10.53 112 ALA A O 1
ATOM 788 N N . MET A 1 111 ? 93.039 37.928 49.428 1.00 8.78 113 MET A N 1
ATOM 789 C CA A MET A 1 111 ? 93.354 36.811 50.311 0.50 6.04 113 MET A CA 1
ATOM 790 C CA B MET A 1 111 ? 93.354 36.812 50.309 0.50 6.04 113 MET A CA 1
ATOM 791 C C . MET A 1 111 ? 94.754 36.972 50.886 1.00 8.73 113 MET A C 1
ATOM 792 O O . MET A 1 111 ? 94.985 36.702 52.064 1.00 9.23 113 MET A O 1
ATOM 801 N N . ALA A 1 112 ? 95.693 37.411 50.054 1.00 8.62 114 ALA A N 1
ATOM 802 C CA . ALA A 1 112 ? 97.073 37.614 50.510 1.00 8.64 114 ALA A CA 1
ATOM 803 C C . ALA A 1 112 ? 97.136 38.698 51.580 1.00 8.78 114 ALA A C 1
ATOM 804 O O . ALA A 1 112 ? 97.880 38.586 52.557 1.00 8.19 114 ALA A O 1
ATOM 806 N N . GLU A 1 113 ? 96.357 39.757 51.390 1.00 11.03 115 GLU A N 1
ATOM 807 C CA . GLU A 1 113 ? 96.297 40.823 52.377 1.00 9.01 115 GLU A CA 1
ATOM 808 C C . GLU A 1 113 ? 95.725 40.286 53.688 1.00 13.02 115 GLU A C 1
ATOM 809 O O . GLU A 1 113 ? 96.240 40.572 54.768 1.00 9.52 115 GLU A O 1
ATOM 815 N N . LEU A 1 114 ? 94.666 39.488 53.582 1.00 8.44 116 LEU A N 1
ATOM 816 C CA . LEU A 1 114 ? 94.022 38.914 54.750 1.00 7.79 116 LEU A CA 1
ATOM 817 C C . LEU A 1 114 ? 94.961 37.937 55.464 1.00 7.07 116 LEU A C 1
ATOM 818 O O . LEU A 1 114 ? 95.006 37.865 56.695 1.00 9.62 116 LEU A O 1
ATOM 823 N N . GLN A 1 115 ? 95.723 37.184 54.680 1.00 7.94 117 GLN A N 1
ATOM 824 C CA . GLN A 1 115 ? 96.689 36.271 55.263 1.00 7.67 117 GLN A CA 1
ATOM 825 C C . GLN A 1 115 ? 97.764 37.043 56.024 1.00 7.55 117 GLN A C 1
ATOM 826 O O . GLN A 1 115 ? 98.200 36.616 57.097 1.00 8.91 117 GLN A O 1
ATOM 832 N N . ASP A 1 116 ? 98.191 38.181 55.479 1.00 7.53 118 ASP A N 1
ATOM 833 C CA . ASP A 1 116 ? 99.142 39.042 56.187 1.00 7.74 118 ASP A CA 1
ATOM 834 C C . ASP A 1 116 ? 98.568 39.462 57.549 1.00 11.36 118 ASP A C 1
ATOM 835 O O . ASP A 1 116 ? 99.297 39.551 58.540 1.00 11.59 118 ASP A O 1
ATOM 840 N N . LEU A 1 117 ? 97.262 39.717 57.608 1.00 7.42 119 LEU A N 1
ATOM 841 C CA . LEU A 1 117 ? 96.639 40.085 58.878 1.00 8.55 119 LEU A CA 1
ATOM 842 C C . LEU A 1 117 ? 96.635 38.902 59.840 1.00 9.00 119 LEU A C 1
ATOM 843 O O . LEU A 1 117 ? 96.867 39.067 61.042 1.00 9.66 119 LEU A O 1
ATOM 848 N N . ALA A 1 118 ? 96.387 37.702 59.327 1.00 7.73 120 ALA A N 1
ATOM 849 C CA . ALA A 1 118 ? 96.485 36.518 60.169 1.00 6.78 120 ALA A CA 1
ATOM 850 C C . ALA A 1 118 ? 97.870 36.456 60.818 1.00 8.34 120 ALA A C 1
ATOM 851 O O . ALA A 1 118 ? 98.003 36.066 61.977 1.00 10.90 120 ALA A O 1
ATOM 853 N N . ASP A 1 119 ? 98.899 36.829 60.069 1.00 9.57 121 ASP A N 1
ATOM 854 C CA . ASP A 1 119 ? 100.258 36.796 60.596 1.00 10.32 121 ASP A CA 1
ATOM 855 C C . ASP A 1 119 ? 100.411 37.796 61.745 1.00 11.07 121 ASP A C 1
ATOM 856 O O . ASP A 1 119 ? 101.076 37.507 62.744 1.00 12.24 121 ASP A O 1
ATOM 861 N N . VAL A 1 120 ? 99.782 38.960 61.611 1.00 10.48 122 VAL A N 1
ATOM 862 C CA . VAL A 1 120 ? 99.762 39.944 62.693 1.00 7.30 122 VAL A CA 1
ATOM 863 C C . VAL A 1 120 ? 99.112 39.358 63.947 1.00 12.38 122 VAL A C 1
ATOM 864 O O . VAL A 1 120 ? 99.649 39.481 65.057 1.00 11.73 122 VAL A O 1
ATOM 868 N N . GLY A 1 121 ? 97.956 38.722 63.770 1.00 8.86 123 GLY A N 1
ATOM 869 C CA . GLY A 1 121 ? 97.267 38.066 64.862 1.00 8.16 123 GLY A CA 1
ATOM 870 C C . GLY A 1 121 ? 98.127 37.010 65.533 1.00 10.09 123 GLY A C 1
ATOM 871 O O . GLY A 1 121 ? 98.124 36.880 66.756 1.00 8.80 123 GLY A O 1
ATOM 872 N N . LEU A 1 122 ? 98.852 36.231 64.735 1.00 9.58 124 LEU A N 1
ATOM 873 C CA . LEU A 1 122 ? 99.686 35.177 65.290 1.00 9.08 124 LEU A CA 1
ATOM 874 C C . LEU A 1 122 ? 100.800 35.770 66.146 1.00 11.75 124 LEU A C 1
ATOM 875 O O . LEU A 1 122 ? 101.105 35.255 67.217 1.00 15.25 124 LEU A O 1
ATOM 880 N N . ARG A 1 123 ? 101.395 36.860 65.687 1.00 10.98 125 ARG A N 1
ATOM 881 C CA A ARG A 1 123 ? 102.426 37.523 66.475 0.46 14.12 125 ARG A CA 1
ATOM 882 C CA B ARG A 1 123 ? 102.422 37.524 66.478 0.54 14.11 125 ARG A CA 1
ATOM 883 C C . ARG A 1 123 ? 101.824 38.080 67.764 1.00 18.83 125 ARG A C 1
ATOM 884 O O . ARG A 1 123 ? 102.443 38.011 68.835 1.00 19.15 125 ARG A O 1
ATOM 899 N N . ALA A 1 124 ? 100.614 38.622 67.667 1.00 15.48 126 ALA A N 1
ATOM 900 C CA . ALA A 1 124 ? 99.952 39.192 68.832 1.00 13.33 126 ALA A CA 1
ATOM 901 C C . ALA A 1 124 ? 99.660 38.127 69.891 1.00 17.67 126 ALA A C 1
ATOM 902 O O . ALA A 1 124 ? 99.515 38.440 71.067 1.00 15.81 126 ALA A O 1
ATOM 904 N N . LEU A 1 125 ? 99.554 36.872 69.471 1.00 10.68 127 LEU A N 1
ATOM 905 C CA . LEU A 1 125 ? 99.315 35.778 70.414 1.00 16.74 127 LEU A CA 1
ATOM 906 C C . LEU A 1 125 ? 100.561 34.925 70.695 1.00 18.44 127 LEU A C 1
ATOM 907 O O . LEU A 1 125 ? 100.449 33.807 71.204 1.00 16.50 127 LEU A O 1
ATOM 912 N N . GLY A 1 126 ? 101.741 35.445 70.374 1.00 19.11 128 GLY A N 1
ATOM 913 C CA . GLY A 1 126 ? 102.973 34.683 70.509 1.00 23.65 128 GLY A CA 1
ATOM 914 C C . GLY A 1 126 ? 103.283 34.217 71.924 1.00 31.70 1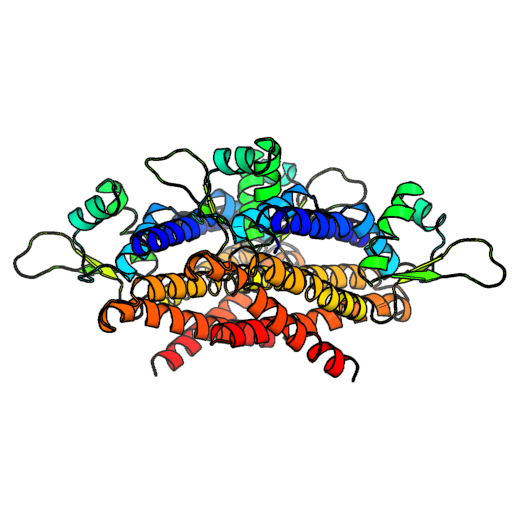28 GLY A C 1
ATOM 915 O O . GLY A 1 126 ? 103.897 33.166 72.114 1.00 41.24 128 GLY A O 1
ATOM 916 N N . ASP A 1 127 ? 102.856 34.986 72.919 1.00 25.51 129 ASP A N 1
ATOM 917 C CA . ASP A 1 127 ? 103.107 34.633 74.317 1.00 44.69 129 ASP A CA 1
ATOM 918 C C . ASP A 1 127 ? 102.111 33.605 74.838 1.00 46.71 129 ASP A C 1
ATOM 919 O O . ASP A 1 127 ? 102.403 32.863 75.775 1.00 51.76 129 ASP A O 1
ATOM 924 N N . ALA A 1 128 ? 100.938 33.562 74.223 1.00 23.71 130 ALA A N 1
ATOM 925 C CA . ALA A 1 128 ? 99.856 32.712 74.693 1.00 18.91 130 ALA A CA 1
ATOM 926 C C . ALA A 1 128 ? 100.077 31.258 74.292 1.00 13.41 130 ALA A C 1
ATOM 927 O O . ALA A 1 128 ? 100.894 30.967 73.418 1.00 20.46 130 ALA A O 1
ATOM 929 N N . PRO A 1 129 ? 99.339 30.337 74.930 1.00 18.45 131 PRO A N 1
ATOM 930 C CA . PRO A 1 129 ? 99.430 28.914 74.586 1.00 22.97 131 PRO A CA 1
ATOM 931 C C . PRO A 1 129 ? 99.140 28.694 73.108 1.00 22.63 131 PRO A C 1
ATOM 932 O O . PRO A 1 129 ? 98.240 29.336 72.569 1.00 16.49 131 PRO A O 1
ATOM 936 N N . PRO A 1 130 ? 99.889 27.797 72.452 1.00 19.07 132 PRO A N 1
ATOM 937 C CA . PRO A 1 130 ? 99.691 27.621 71.007 1.00 19.61 132 PRO A CA 1
ATOM 938 C C . PRO A 1 130 ? 98.274 27.198 70.615 1.00 18.03 132 PRO A C 1
ATOM 939 O O . PRO A 1 130 ? 97.860 27.438 69.478 1.00 19.36 132 PRO A O 1
ATOM 943 N N . GLN A 1 131 ? 97.533 26.585 71.529 1.00 14.31 133 GLN A N 1
ATOM 944 C CA . GLN A 1 131 ? 96.183 26.142 71.217 1.00 20.98 133 GLN A CA 1
ATOM 945 C C . GLN A 1 131 ? 95.325 27.360 70.893 1.00 13.77 133 GLN A C 1
ATOM 946 O O . GLN A 1 131 ? 94.407 27.292 70.080 1.00 14.53 133 GLN A O 1
ATOM 952 N N . ARG A 1 132 ? 95.634 28.482 71.535 1.00 12.59 134 ARG A N 1
ATOM 953 C CA . ARG A 1 132 ? 94.853 29.689 71.326 1.00 11.56 134 ARG A CA 1
ATOM 954 C C . ARG A 1 132 ? 95.017 30.241 69.911 1.00 9.15 134 ARG A C 1
ATOM 955 O O . ARG A 1 132 ? 94.157 30.988 69.436 1.00 11.21 134 ARG A O 1
ATOM 963 N N . SER A 1 133 ? 96.107 29.862 69.247 1.00 11.46 135 SER A N 1
ATOM 964 C CA . SER A 1 133 ? 96.411 30.323 67.898 1.00 11.58 135 SER A CA 1
ATOM 965 C C . SER A 1 133 ? 95.918 29.371 66.806 1.00 10.86 135 SER A C 1
ATOM 966 O O . SER A 1 133 ? 96.175 29.607 65.627 1.00 9.98 135 SER A O 1
ATOM 969 N N . ARG A 1 134 ? 95.224 28.298 67.186 1.00 9.90 136 ARG A N 1
ATOM 970 C CA . ARG A 1 134 ? 94.794 27.311 66.195 1.00 12.53 136 ARG A CA 1
ATOM 971 C C . ARG A 1 134 ? 93.921 27.933 65.114 1.00 12.53 136 ARG A C 1
ATOM 972 O O . ARG A 1 134 ? 94.088 27.660 63.922 1.00 12.75 136 ARG A O 1
ATOM 980 N N . ARG A 1 135 ? 92.981 28.772 65.526 1.00 9.11 137 ARG A N 1
ATOM 981 C CA . ARG A 1 135 ? 92.061 29.386 64.569 1.00 7.96 137 ARG A CA 1
ATOM 982 C C . ARG A 1 135 ? 92.817 30.215 63.533 1.00 7.03 137 ARG A C 1
ATOM 983 O O . ARG A 1 135 ? 92.547 30.140 62.326 1.00 8.62 137 ARG A O 1
ATOM 991 N N . LEU A 1 136 ? 93.758 31.030 64.001 1.00 8.85 138 LEU A N 1
ATOM 992 C CA . LEU A 1 136 ? 94.543 31.854 63.091 1.00 8.30 138 LEU A CA 1
ATOM 993 C C . LEU A 1 136 ? 95.422 31.005 62.171 1.00 10.30 138 LEU A C 1
ATOM 994 O O . LEU A 1 136 ? 95.631 31.356 61.013 1.00 7.14 138 LEU A O 1
ATOM 999 N N . ARG A 1 137 ? 95.952 29.894 62.684 1.00 8.95 139 ARG A N 1
ATOM 1000 C CA . ARG A 1 137 ? 96.748 28.992 61.856 1.00 8.07 139 ARG A CA 1
ATOM 1001 C C . ARG A 1 137 ? 95.899 28.370 60.744 1.00 7.76 139 ARG A C 1
ATOM 1002 O O . ARG A 1 137 ? 96.354 28.294 59.605 1.00 9.75 139 ARG A O 1
ATOM 1010 N N . GLU A 1 138 ? 94.673 27.946 61.073 1.00 10.45 140 GLU A N 1
ATOM 1011 C CA A GLU A 1 138 ? 93.758 27.382 60.089 0.44 10.35 140 GLU A CA 1
ATOM 1012 C CA B GLU A 1 138 ? 93.731 27.397 60.078 0.56 10.36 140 GLU A CA 1
ATOM 1013 C C . GLU A 1 138 ? 93.447 28.421 59.006 1.00 10.89 140 GLU A C 1
ATOM 1014 O O . GLU A 1 138 ? 93.427 28.100 57.815 1.00 10.82 140 GLU A O 1
ATOM 1025 N N . MET A 1 139 ? 93.210 29.657 59.438 1.00 7.77 141 MET A N 1
ATOM 1026 C CA . MET A 1 139 ? 92.900 30.766 58.543 1.00 7.88 141 MET A CA 1
ATOM 1027 C C . MET A 1 139 ? 94.052 30.990 57.571 1.00 9.11 141 MET A C 1
ATOM 1028 O O . MET A 1 139 ? 93.864 31.030 56.344 1.00 9.87 141 MET A O 1
ATOM 1033 N N . ARG A 1 140 ? 95.249 31.137 58.124 1.00 7.83 142 ARG A N 1
ATOM 1034 C CA . ARG A 1 140 ? 96.440 31.357 57.306 1.00 5.95 142 ARG A CA 1
ATOM 1035 C C . ARG A 1 140 ? 96.678 30.211 56.322 1.00 8.01 142 ARG A C 1
ATOM 1036 O O . ARG A 1 140 ? 96.974 30.440 55.145 1.00 9.41 142 ARG A O 1
ATOM 1044 N N . ASP A 1 141 ? 96.560 28.977 56.808 1.00 7.62 143 ASP A N 1
ATOM 1045 C CA . ASP A 1 141 ? 96.823 27.796 55.988 1.00 7.61 143 ASP A CA 1
ATOM 1046 C C . ASP A 1 141 ? 95.843 27.726 54.806 1.00 6.96 143 ASP A C 1
ATOM 1047 O O . ASP A 1 141 ? 96.230 27.465 53.674 1.00 7.83 143 ASP A O 1
ATOM 1052 N N . LEU A 1 142 ? 94.573 27.986 55.080 1.00 7.91 144 LEU A N 1
ATOM 1053 C CA . LEU A 1 142 ? 93.547 27.892 54.046 1.00 7.49 144 LEU A CA 1
ATOM 1054 C C . LEU A 1 142 ? 93.731 28.973 52.996 1.00 10.07 144 LEU A C 1
ATOM 1055 O O . LEU A 1 142 ? 93.671 28.700 51.798 1.00 9.45 144 LEU A O 1
ATOM 1060 N N . LEU A 1 143 ? 93.959 30.202 53.448 1.00 9.31 145 LEU A N 1
ATOM 1061 C CA . LEU A 1 143 ? 94.157 31.308 52.525 1.00 7.51 145 LEU A CA 1
ATOM 1062 C C . LEU A 1 143 ? 95.343 31.050 51.593 1.00 7.58 145 LEU A C 1
ATOM 1063 O O . LEU A 1 143 ? 95.245 31.251 50.379 1.00 7.38 145 LEU A O 1
ATOM 1068 N N . ALA A 1 144 ? 96.465 30.609 52.152 1.00 8.59 146 ALA A N 1
ATOM 1069 C CA . ALA A 1 144 ? 97.622 30.270 51.327 1.00 10.66 146 ALA A CA 1
ATOM 1070 C C . ALA A 1 144 ? 97.268 29.203 50.288 1.00 8.65 146 ALA A C 1
ATOM 1071 O O . ALA A 1 144 ? 97.605 29.325 49.104 1.00 9.98 146 ALA A O 1
ATOM 1073 N N . TYR A 1 145 ? 96.593 28.154 50.738 1.00 9.87 147 TYR A N 1
ATOM 1074 C CA . TYR A 1 145 ? 96.241 27.039 49.872 1.00 9.24 147 TYR A CA 1
ATOM 1075 C C . TYR A 1 145 ? 95.361 27.529 48.731 1.00 11.41 147 TYR A C 1
ATOM 1076 O O . TYR A 1 145 ? 95.616 27.230 47.563 1.00 11.36 147 TYR A O 1
ATOM 1085 N N . MET A 1 146 ? 94.330 28.297 49.068 1.00 8.80 148 MET A N 1
ATOM 1086 C CA . MET A 1 146 ? 93.416 28.807 48.045 1.00 9.92 148 MET A CA 1
ATOM 1087 C C . MET A 1 146 ? 94.070 29.809 47.093 1.00 12.28 148 MET A C 1
ATOM 1088 O O . MET A 1 146 ? 93.773 29.806 45.901 1.00 11.84 148 MET A O 1
ATOM 1093 N N . GLU A 1 147 ? 94.949 30.663 47.608 1.00 7.86 149 GLU A N 1
ATOM 1094 C CA . GLU A 1 147 ? 95.689 31.581 46.748 1.00 8.63 149 GLU A CA 1
ATOM 1095 C C . GLU A 1 147 ? 96.465 30.803 45.693 1.00 8.80 149 GLU A C 1
ATOM 1096 O O . GLU A 1 147 ? 96.468 31.163 44.522 1.00 11.90 149 GLU A O 1
ATOM 1102 N N . ASN A 1 148 ? 97.130 29.735 46.119 1.00 8.22 150 ASN A N 1
ATOM 1103 C CA . ASN A 1 148 ? 97.905 28.924 45.199 1.00 8.29 150 ASN A CA 1
ATOM 1104 C C . ASN A 1 148 ? 97.010 28.221 44.177 1.00 10.97 150 ASN A C 1
ATOM 1105 O O . ASN A 1 148 ? 97.325 28.185 42.988 1.00 12.25 150 ASN A O 1
ATOM 1110 N N . VAL A 1 149 ? 95.895 27.672 44.651 1.00 7.04 151 VAL A N 1
ATOM 1111 C CA . VAL A 1 149 ? 94.947 26.948 43.800 1.00 10.39 151 VAL A CA 1
ATOM 1112 C C . VAL A 1 149 ? 94.328 27.853 42.748 1.00 10.17 151 VAL A C 1
ATOM 1113 O O . VAL A 1 149 ? 94.279 27.505 41.564 1.00 13.11 151 VAL A O 1
ATOM 1117 N N . VAL A 1 150 ? 93.849 29.012 43.176 1.00 10.88 152 VAL A N 1
ATOM 1118 C CA . VAL A 1 150 ? 93.174 29.911 42.252 1.00 10.17 152 VAL A CA 1
ATOM 1119 C C . VAL A 1 150 ? 94.154 30.493 41.229 1.00 8.96 152 VAL A C 1
ATOM 1120 O O . VAL A 1 150 ? 93.827 30.592 40.056 1.00 12.34 152 VAL A O 1
ATOM 1124 N N . SER A 1 151 ? 95.359 30.856 41.662 1.00 9.26 153 SER A N 1
ATOM 1125 C CA A SER A 1 151 ? 96.359 31.384 40.742 0.69 9.22 153 SER A CA 1
ATOM 1126 C CA B SER A 1 151 ? 96.364 31.381 40.743 0.31 9.33 153 SER A CA 1
ATOM 1127 C C . SER A 1 151 ? 96.692 30.347 39.669 1.00 12.34 153 SER A C 1
ATOM 1128 O O . SER A 1 151 ? 96.733 30.660 38.478 1.00 10.53 153 SER A O 1
ATOM 1133 N N . ASP A 1 152 ? 96.922 29.114 40.095 1.00 11.36 154 ASP A N 1
ATOM 1134 C CA . ASP A 1 152 ? 97.176 28.018 39.160 1.00 12.34 154 ASP A CA 1
ATOM 1135 C C . ASP A 1 152 ? 96.012 27.834 38.182 1.00 10.63 154 ASP A C 1
ATOM 1136 O O . ASP A 1 152 ? 96.214 27.693 36.966 1.00 14.41 154 ASP A O 1
ATOM 1141 N N . ALA A 1 153 ? 94.794 27.854 38.714 1.00 12.07 155 ALA A N 1
ATOM 1142 C CA . ALA A 1 153 ? 93.600 27.628 37.912 1.00 14.04 155 ALA A CA 1
ATOM 1143 C C . ALA A 1 153 ? 93.416 28.726 36.866 1.00 13.57 155 ALA A C 1
ATOM 1144 O O . ALA A 1 153 ? 93.058 28.443 35.721 1.00 14.86 155 ALA A O 1
ATOM 1146 N N . LEU A 1 154 ? 93.656 29.975 37.258 1.00 11.11 156 LEU A N 1
ATOM 1147 C CA . LEU A 1 154 ? 93.482 31.093 36.334 1.00 12.95 156 LEU A CA 1
ATOM 1148 C C . LEU A 1 154 ? 94.488 31.033 35.197 1.00 17.12 156 LEU A C 1
ATOM 1149 O O . LEU A 1 154 ? 94.173 31.390 34.060 1.00 18.71 156 LEU A O 1
ATOM 1154 N N . GLY A 1 155 ? 95.703 30.599 35.505 1.00 16.03 157 GLY A N 1
ATOM 1155 C CA . GLY A 1 155 ? 96.737 30.476 34.494 1.00 21.30 157 GLY A CA 1
ATOM 1156 C C . GLY A 1 155 ? 96.340 29.435 33.469 1.00 24.53 157 GLY A C 1
ATOM 1157 O O . GLY A 1 155 ? 96.430 29.664 32.264 1.00 28.47 157 GLY A O 1
ATOM 1158 N N . ARG A 1 156 ? 95.886 28.287 33.955 1.00 19.50 158 ARG A N 1
ATOM 1159 C CA . ARG A 1 156 ? 95.456 27.204 33.082 1.00 20.67 158 ARG A CA 1
ATOM 1160 C C . ARG A 1 156 ? 94.274 27.634 32.224 1.00 32.66 158 ARG A C 1
ATOM 1161 O O . ARG A 1 156 ? 94.203 27.299 31.044 1.00 38.37 158 ARG A O 1
ATOM 1169 N N . TYR A 1 157 ? 93.357 28.392 32.815 1.00 20.76 159 TYR A N 1
ATOM 1170 C CA . TYR A 1 157 ? 92.142 28.808 32.114 1.00 21.74 159 TYR A CA 1
ATOM 1171 C C . TYR A 1 157 ? 92.453 29.753 30.955 1.00 39.15 159 TYR A C 1
ATOM 1172 O O . TYR A 1 157 ? 91.910 29.602 29.859 1.00 38.51 159 TYR A O 1
ATOM 1181 N N . SER A 1 158 ? 93.325 30.726 31.200 1.00 30.53 160 SER A N 1
ATOM 1182 C CA . SER A 1 158 ? 93.709 31.688 30.172 1.00 34.72 160 SER A CA 1
ATOM 1183 C C . SER A 1 158 ? 94.411 30.995 29.003 1.00 55.50 160 SER A C 1
ATOM 1184 O O . SER A 1 158 ? 94.525 31.557 27.913 1.00 54.14 160 SER A O 1
ATOM 1187 N N . GLN A 1 159 ? 94.882 29.774 29.237 1.00 48.64 161 GLN A N 1
ATOM 1188 C CA . GLN A 1 159 ? 95.560 28.999 28.205 1.00 53.12 161 GLN A CA 1
ATOM 1189 C C . GLN A 1 159 ? 94.591 28.040 27.519 1.00 42.61 161 GLN A C 1
ATOM 1190 O O . GLN A 1 159 ? 93.412 28.350 27.342 1.00 63.04 161 GLN A O 1
ATOM 1196 N N . GLU B 1 13 ? 105.943 44.818 69.049 1.00 60.10 15 GLU B N 1
ATOM 1197 C CA . GLU B 1 13 ? 105.091 43.704 68.651 1.00 57.58 15 GLU B CA 1
ATOM 1198 C C . GLU B 1 13 ? 103.620 44.103 68.707 1.00 56.35 15 GLU B C 1
ATOM 1199 O O . GLU B 1 13 ? 103.204 44.841 69.602 1.00 36.40 15 GLU B O 1
ATOM 1205 N N . PRO B 1 14 ? 102.823 43.615 67.746 1.00 30.80 16 PRO B N 1
ATOM 1206 C CA . PRO B 1 14 ? 101.405 43.978 67.735 1.00 33.31 16 PRO B CA 1
ATOM 1207 C C . PRO B 1 14 ? 100.675 43.316 68.885 1.00 20.09 16 PRO B C 1
ATOM 1208 O O . PRO B 1 14 ? 101.141 42.297 69.407 1.00 22.97 16 PRO B O 1
ATOM 1212 N N . ASP B 1 15 ? 99.546 43.884 69.287 1.00 20.44 17 ASP B N 1
ATOM 1213 C CA . ASP B 1 15 ? 98.689 43.188 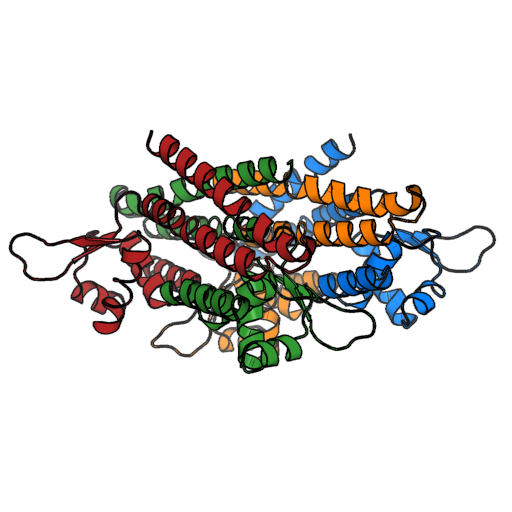70.231 1.00 16.01 17 ASP B CA 1
ATOM 1214 C C . ASP B 1 15 ? 97.357 42.892 69.574 1.00 13.10 17 ASP B C 1
ATOM 1215 O O . ASP B 1 15 ? 97.112 43.278 68.431 1.00 13.20 17 ASP B O 1
ATOM 1220 N N . ILE B 1 16 ? 96.508 42.188 70.302 1.00 14.94 18 ILE B N 1
ATOM 1221 C CA . ILE B 1 16 ? 95.235 41.733 69.757 1.00 13.66 18 ILE B CA 1
ATOM 1222 C C . ILE B 1 16 ? 94.327 42.858 69.277 1.00 19.60 18 ILE B C 1
ATOM 1223 O O . ILE B 1 16 ? 93.598 42.688 68.296 1.00 18.49 18 ILE B O 1
ATOM 1228 N N . MET B 1 17 ? 94.319 44.002 69.948 1.00 16.72 19 MET B N 1
ATOM 1229 C CA A MET B 1 17 ? 93.402 45.025 69.481 0.52 24.90 19 MET B CA 1
ATOM 1230 C CA B MET B 1 17 ? 93.489 45.138 69.555 0.48 25.01 19 MET B CA 1
ATOM 1231 C C . MET B 1 17 ? 93.884 45.648 68.175 1.00 18.75 19 MET B C 1
ATOM 1232 O O . MET B 1 17 ? 93.052 46.078 67.384 1.00 17.30 19 MET B O 1
ATOM 1241 N N . GLU B 1 18 ? 95.190 45.642 67.912 1.00 14.50 20 GLU B N 1
ATOM 1242 C CA . GLU B 1 18 ? 95.695 46.115 66.627 1.00 12.12 20 GLU B CA 1
ATOM 1243 C C . GLU B 1 18 ? 95.232 45.185 65.497 1.00 11.75 20 GLU B C 1
ATOM 1244 O O . GLU B 1 18 ? 94.876 45.633 64.408 1.00 15.19 20 GLU B O 1
ATOM 1250 N N . PHE B 1 19 ? 95.232 43.885 65.765 1.00 9.77 21 PHE B N 1
ATOM 1251 C CA . PHE B 1 19 ? 94.739 42.911 64.796 1.00 7.72 21 PHE B CA 1
ATOM 1252 C C . PHE B 1 19 ? 93.240 43.121 64.537 1.00 7.60 21 PHE B C 1
ATOM 1253 O O . PHE B 1 19 ? 92.785 43.149 63.387 1.00 8.98 21 PHE B O 1
ATOM 1261 N N . VAL B 1 20 ? 92.471 43.253 65.612 1.00 10.45 22 VAL B N 1
ATOM 1262 C CA . VAL B 1 20 ? 91.032 43.448 65.509 1.00 10.45 22 VAL B CA 1
ATOM 1263 C C . VAL B 1 20 ? 90.730 44.722 64.715 1.00 9.36 22 VAL B C 1
ATOM 1264 O O . VAL B 1 20 ? 89.887 44.731 63.814 1.00 10.54 22 VAL B O 1
ATOM 1268 N N . GLU B 1 21 ? 91.450 45.795 65.032 1.00 12.02 23 GLU B N 1
ATOM 1269 C CA . GLU B 1 21 ? 91.288 47.060 64.323 1.00 13.56 23 GLU B CA 1
ATOM 1270 C C . GLU B 1 21 ? 91.569 46.889 62.830 1.00 9.55 23 GLU B C 1
ATOM 1271 O O . GLU B 1 21 ? 90.842 47.410 61.979 1.00 11.06 23 GLU B O 1
ATOM 1277 N N . GLN B 1 22 ? 92.628 46.155 62.509 1.00 9.53 24 GLN B N 1
ATOM 1278 C CA . GLN B 1 22 ? 93.023 45.994 61.117 1.00 8.70 24 GLN B CA 1
ATOM 1279 C C . GLN B 1 22 ? 92.035 45.127 60.356 1.00 6.50 24 GLN B C 1
ATOM 1280 O O . GLN B 1 22 ? 91.775 45.366 59.179 1.00 10.32 24 GLN B O 1
ATOM 1286 N N . MET B 1 23 ? 91.460 44.136 61.030 1.00 10.34 25 MET B N 1
ATOM 1287 C CA . MET B 1 23 ? 90.374 43.354 60.440 1.00 7.97 25 MET B CA 1
ATOM 1288 C C . MET B 1 23 ? 89.161 44.228 60.119 1.00 10.19 25 MET B C 1
ATOM 1289 O O . MET B 1 23 ? 88.523 44.068 59.078 1.00 10.81 25 MET B O 1
ATOM 1294 N N . GLY B 1 24 ? 88.828 45.149 61.020 1.00 10.40 26 GLY B N 1
ATOM 1295 C CA . GLY B 1 24 ? 87.785 46.113 60.731 1.00 8.81 26 GLY B CA 1
ATOM 1296 C C . GLY B 1 24 ? 88.102 46.914 59.476 1.00 9.96 26 GLY B C 1
ATOM 1297 O O . GLY B 1 24 ? 87.243 47.092 58.619 1.00 9.10 26 GLY B O 1
ATOM 1298 N N . GLY B 1 25 ? 89.342 47.377 59.353 1.00 11.96 27 GLY B N 1
ATOM 1299 C CA . GLY B 1 25 ? 89.733 48.163 58.192 1.00 14.73 27 GLY B CA 1
ATOM 1300 C C . GLY B 1 25 ? 89.672 47.350 56.911 1.00 13.45 27 GLY B C 1
ATOM 1301 O O . GLY B 1 25 ? 89.300 47.863 55.857 1.00 12.31 27 GLY B O 1
ATOM 1302 N N . TYR B 1 26 ? 90.026 46.072 57.007 1.00 10.68 28 TYR B N 1
ATOM 1303 C CA . TYR B 1 26 ? 89.963 45.169 55.854 1.00 10.34 28 TYR B CA 1
ATOM 1304 C C . TYR B 1 26 ? 88.536 45.066 55.325 1.00 11.18 28 TYR B C 1
ATOM 1305 O O . TYR B 1 26 ? 88.296 45.113 54.112 1.00 10.37 28 TYR B O 1
ATOM 1314 N N . PHE B 1 27 ? 87.578 44.943 56.237 1.00 8.47 29 PHE B N 1
ATOM 1315 C CA . PHE B 1 27 ? 86.176 44.857 55.854 1.00 10.89 29 PHE B CA 1
ATOM 1316 C C . PHE B 1 27 ? 85.683 46.184 55.279 1.00 14.24 29 PHE B C 1
ATOM 1317 O O . PHE B 1 27 ? 85.090 46.214 54.205 1.00 12.65 29 PHE B O 1
ATOM 1325 N N . GLU B 1 28 ? 85.940 47.282 55.983 1.00 12.42 30 GLU B N 1
ATOM 1326 C CA . GLU B 1 28 ? 85.427 48.581 55.549 1.00 13.06 30 GLU B CA 1
ATOM 1327 C C . GLU B 1 28 ? 85.994 48.997 54.194 1.00 19.35 30 GLU B C 1
ATOM 1328 O O . GLU B 1 28 ? 85.323 49.673 53.415 1.00 20.21 30 GLU B O 1
ATOM 1334 N N . SER B 1 29 ? 87.223 48.592 53.907 1.00 11.74 31 SER B N 1
ATOM 1335 C CA . SER B 1 29 ? 87.876 48.994 52.665 1.00 18.62 31 SER B CA 1
ATOM 1336 C C . SER B 1 29 ? 87.216 48.309 51.474 1.00 22.62 31 SER B C 1
ATOM 1337 O O . SER B 1 29 ? 87.418 48.704 50.319 1.00 20.44 31 SER B O 1
ATOM 1340 N N . ARG B 1 30 ? 86.412 47.292 51.770 1.00 19.66 32 ARG B N 1
ATOM 1341 C CA . ARG B 1 30 ? 85.707 46.520 50.755 1.00 18.73 32 ARG B CA 1
ATOM 1342 C C . ARG B 1 30 ? 84.201 46.684 50.845 1.00 18.26 32 ARG B C 1
ATOM 1343 O O . ARG B 1 30 ? 83.439 45.800 50.440 1.00 24.28 32 ARG B O 1
ATOM 1351 N N . SER B 1 31 ? 83.786 47.831 51.369 1.00 14.85 33 SER B N 1
ATOM 1352 C CA . SER B 1 31 ? 82.383 48.211 51.440 1.00 16.80 33 SER B CA 1
ATOM 1353 C C . SER B 1 31 ? 81.565 47.320 52.365 1.00 27.68 33 SER B C 1
ATOM 1354 O O . SER B 1 31 ? 80.339 47.338 52.313 1.00 22.00 33 SER B O 1
ATOM 1357 N N . LEU B 1 32 ? 82.236 46.551 53.220 1.00 17.41 34 LEU B N 1
ATOM 1358 C CA . LEU B 1 32 ? 81.540 45.843 54.284 1.00 14.92 34 LEU B CA 1
ATOM 1359 C C . LEU B 1 32 ? 81.651 46.676 55.560 1.00 14.47 34 LEU B C 1
ATOM 1360 O O . LEU B 1 32 ? 82.382 47.663 55.593 1.00 17.05 34 LEU B O 1
ATOM 1365 N N . THR B 1 33 ? 80.925 46.302 56.607 1.00 14.48 35 THR B N 1
ATOM 1366 C CA . THR B 1 33 ? 80.949 47.094 57.830 1.00 13.59 35 THR B CA 1
ATOM 1367 C C . THR B 1 33 ? 82.219 46.852 58.646 1.00 18.03 35 THR B C 1
ATOM 1368 O O . THR B 1 33 ? 82.729 45.730 58.727 1.00 17.58 35 THR B O 1
ATOM 1372 N N . ARG B 1 34 ? 82.708 47.919 59.260 1.00 15.96 36 ARG B N 1
ATOM 1373 C CA . ARG B 1 34 ? 83.868 47.846 60.130 1.00 14.94 36 ARG B CA 1
ATOM 1374 C C . ARG B 1 34 ? 83.591 46.887 61.287 1.00 14.27 36 ARG B C 1
ATOM 1375 O O . ARG B 1 34 ? 84.448 46.087 61.662 1.00 11.20 36 ARG B O 1
ATOM 1383 N N . LEU B 1 35 ? 82.386 46.949 61.842 1.00 11.85 37 LEU B N 1
ATOM 1384 C CA . LEU B 1 35 ? 82.065 46.124 63.005 1.00 11.70 37 LEU B CA 1
ATOM 1385 C C . LEU B 1 35 ? 82.091 44.632 62.675 1.00 9.93 37 LEU B C 1
ATOM 1386 O O . LEU B 1 35 ? 82.523 43.822 63.496 1.00 11.00 37 LEU B O 1
ATOM 1391 N N . ALA B 1 36 ? 81.648 44.259 61.474 1.00 10.42 38 ALA B N 1
ATOM 1392 C CA . ALA B 1 36 ? 81.726 42.865 61.057 1.00 12.65 38 ALA B CA 1
ATOM 1393 C C . ALA B 1 36 ? 83.174 42.374 61.044 1.00 8.79 38 ALA B C 1
ATOM 1394 O O . ALA B 1 36 ? 83.459 41.270 61.498 1.00 9.40 38 ALA B O 1
ATOM 1396 N N . GLY B 1 37 ? 84.077 43.188 60.504 1.00 8.43 39 GLY B N 1
ATOM 1397 C CA . GLY B 1 37 ? 85.488 42.850 60.486 1.00 8.19 39 GLY B CA 1
ATOM 1398 C C . GLY B 1 37 ? 86.074 42.713 61.883 1.00 8.53 39 GLY B C 1
ATOM 1399 O O . GLY B 1 37 ? 86.828 41.781 62.161 1.00 7.39 39 GLY B O 1
ATOM 1400 N N . ARG B 1 38 ? 85.739 43.661 62.756 1.00 8.56 40 ARG B N 1
ATOM 1401 C CA . ARG B 1 38 ? 86.231 43.629 64.136 1.00 7.42 40 ARG B CA 1
ATOM 1402 C C . ARG B 1 38 ? 85.692 42.416 64.882 1.00 9.30 40 ARG B C 1
ATOM 1403 O O . ARG B 1 38 ? 86.422 41.765 65.633 1.00 9.07 40 ARG B O 1
ATOM 1411 N N . LEU B 1 39 ? 84.413 42.107 64.663 1.00 9.63 41 LEU B N 1
ATOM 1412 C CA . LEU B 1 39 ? 83.792 40.929 65.262 1.00 6.58 41 LEU B CA 1
ATOM 1413 C C . LEU B 1 39 ? 84.463 39.629 64.811 1.00 8.34 41 LEU B C 1
ATOM 1414 O O . LEU B 1 39 ? 84.750 38.753 65.635 1.00 9.28 41 LEU B O 1
ATOM 1419 N N . LEU B 1 40 ? 84.734 39.503 63.511 1.00 7.56 42 LEU B N 1
ATOM 1420 C CA . LEU B 1 40 ? 85.424 38.323 63.014 1.00 8.71 42 LEU B CA 1
ATOM 1421 C C . LEU B 1 40 ? 86.822 38.249 63.622 1.00 7.91 42 LEU B C 1
ATOM 1422 O O . LEU B 1 40 ? 87.258 37.195 64.071 1.00 6.98 42 LEU B O 1
ATOM 1427 N N . GLY B 1 41 ? 87.524 39.377 63.644 1.00 9.06 43 GLY B N 1
ATOM 1428 C CA . GLY B 1 41 ? 88.842 39.418 64.249 1.00 8.57 43 GLY B CA 1
ATOM 1429 C C . GLY B 1 41 ? 88.824 38.995 65.713 1.00 7.37 43 GLY B C 1
ATOM 1430 O O . GLY B 1 41 ? 89.660 38.206 66.152 1.00 7.75 43 GLY B O 1
ATOM 1431 N N . TRP B 1 42 ? 87.875 39.525 66.473 1.00 6.97 44 TRP B N 1
ATOM 1432 C CA . TRP B 1 42 ? 87.740 39.161 67.873 1.00 9.90 44 TRP B CA 1
ATOM 1433 C C . TRP B 1 42 ? 87.513 37.653 68.036 1.00 9.83 44 TRP B C 1
ATOM 1434 O O . TRP B 1 42 ? 88.134 37.012 68.879 1.00 9.23 44 TRP B O 1
ATOM 1445 N N . LEU B 1 43 ? 86.634 37.075 67.223 1.00 9.96 45 LEU B N 1
ATOM 1446 C CA . LEU B 1 43 ? 86.327 35.647 67.371 1.00 7.34 45 LEU B CA 1
ATOM 1447 C C . LEU B 1 43 ? 87.472 34.748 66.921 1.00 7.38 45 LEU B C 1
ATOM 1448 O O . LEU B 1 43 ? 87.488 33.555 67.226 1.00 7.95 45 LEU B O 1
ATOM 1453 N N . LEU B 1 44 ? 88.438 35.320 66.209 1.00 6.89 46 LEU B N 1
ATOM 1454 C CA . LEU B 1 44 ? 89.647 34.606 65.824 1.00 7.25 46 LEU B CA 1
ATOM 1455 C C . LEU B 1 44 ? 90.692 34.533 66.942 1.00 8.99 46 LEU B C 1
ATOM 1456 O O . LEU B 1 44 ? 91.552 33.664 66.922 1.00 11.71 46 LEU B O 1
ATOM 1461 N N . VAL B 1 45 ? 90.625 35.447 67.908 1.00 7.40 47 VAL B N 1
ATOM 1462 C CA . VAL B 1 45 ? 91.675 35.530 68.923 1.00 10.65 47 VAL B CA 1
ATOM 1463 C C . VAL B 1 45 ? 91.178 35.454 70.359 1.00 10.25 47 VAL B C 1
ATOM 1464 O O . VAL B 1 45 ? 91.985 35.333 71.273 1.00 11.08 47 VAL B O 1
ATOM 1468 N N . CYS B 1 46 ? 89.870 35.541 70.570 1.00 10.47 48 CYS B N 1
ATOM 1469 C CA . CYS B 1 46 ? 89.343 35.585 71.930 1.00 10.66 48 CYS B CA 1
ATOM 1470 C C . CYS B 1 46 ? 89.532 34.261 72.673 1.00 10.64 48 CYS B C 1
ATOM 1471 O O . CYS B 1 46 ? 89.714 33.198 72.074 1.00 11.65 48 CYS B O 1
ATOM 1474 N N . ASP B 1 47 ? 89.496 34.347 73.997 1.00 12.13 49 ASP B N 1
ATOM 1475 C CA . ASP B 1 47 ? 89.590 33.174 74.850 1.00 14.67 49 ASP B CA 1
ATOM 1476 C C . ASP B 1 47 ? 88.667 33.423 76.034 1.00 22.10 49 ASP B C 1
ATOM 1477 O O . ASP B 1 47 ? 88.820 34.426 76.725 1.00 21.05 49 ASP B O 1
ATOM 1482 N N . PRO B 1 48 ? 87.675 32.543 76.245 1.00 15.29 50 PRO B N 1
ATOM 1483 C CA . PRO B 1 48 ? 87.397 31.335 75.466 1.00 15.32 50 PRO B CA 1
ATOM 1484 C C . PRO B 1 48 ? 86.884 31.654 74.073 1.00 16.79 50 PRO B C 1
ATOM 1485 O O . PRO B 1 48 ? 86.453 32.778 73.810 1.00 14.86 50 PRO B O 1
ATOM 1489 N N . GLU B 1 49 ? 86.911 30.657 73.202 1.00 15.77 51 GLU B N 1
ATOM 1490 C CA . GLU B 1 49 ? 86.471 30.836 71.830 1.00 13.17 51 GLU B CA 1
ATOM 1491 C C . GLU B 1 49 ? 85.002 31.227 71.750 1.00 14.47 51 GLU B C 1
ATOM 1492 O O . GLU B 1 49 ? 84.627 32.056 70.924 1.00 14.40 51 GLU B O 1
ATOM 1498 N N . ARG B 1 50 ? 84.161 30.655 72.605 1.00 14.22 52 ARG B N 1
ATOM 1499 C CA . ARG B 1 50 ? 82.760 31.040 72.597 1.00 15.15 52 ARG B CA 1
ATOM 1500 C C . ARG B 1 50 ? 82.532 32.316 73.416 1.00 17.34 52 ARG B C 1
ATOM 1501 O O . ARG B 1 50 ? 83.067 32.469 74.512 1.00 21.75 52 ARG B O 1
ATOM 1509 N N . GLN B 1 51 ? 81.737 33.225 72.861 1.00 15.88 53 GLN B N 1
ATOM 1510 C CA . GLN B 1 51 ? 81.463 34.518 73.480 1.00 16.29 53 GLN B CA 1
ATOM 1511 C C . GLN B 1 51 ? 79.970 34.814 73.464 1.00 14.59 53 GLN B C 1
ATOM 1512 O O . GLN B 1 51 ? 79.295 34.583 72.455 1.00 17.60 53 GLN B O 1
ATOM 1518 N N . SER B 1 52 ? 79.455 35.361 74.563 1.00 17.88 54 SER B N 1
ATOM 1519 C CA . SER B 1 52 ? 78.061 35.787 74.608 1.00 19.09 54 SER B CA 1
ATOM 1520 C C . SER B 1 52 ? 77.860 37.105 73.877 1.00 14.64 54 SER B C 1
ATOM 1521 O O . SER B 1 52 ? 78.803 37.879 73.688 1.00 16.99 54 SER B O 1
ATOM 1524 N N . SER B 1 53 ? 76.621 37.371 73.478 1.00 15.70 55 SER B N 1
ATOM 1525 C CA . SER B 1 53 ? 76.282 38.620 72.806 1.00 19.01 55 SER B CA 1
ATOM 1526 C C . SER B 1 53 ? 76.716 39.825 73.642 1.00 20.86 55 SER B C 1
ATOM 1527 O O . SER B 1 53 ? 77.260 40.804 73.118 1.00 16.05 55 SER B O 1
ATOM 1530 N N . GLU B 1 54 ? 76.490 39.736 74.949 1.00 19.11 56 GLU B N 1
ATOM 1531 C CA . GLU B 1 54 ? 76.831 40.816 75.867 1.00 23.06 56 GLU B CA 1
ATOM 1532 C C . GLU B 1 54 ? 78.343 41.023 75.928 1.00 14.07 56 GLU B C 1
ATOM 1533 O O . GLU B 1 54 ? 78.821 42.159 75.901 1.00 16.53 56 GLU B O 1
ATOM 1539 N N . GLU B 1 55 ? 79.086 39.921 75.999 1.00 17.66 57 GLU B N 1
ATOM 1540 C CA . GLU B 1 55 ? 80.544 39.967 76.050 1.00 12.44 57 GLU B CA 1
ATOM 1541 C C . GLU B 1 55 ? 81.124 40.613 74.797 1.00 14.04 57 GLU B C 1
ATOM 1542 O O . GLU B 1 55 ? 82.096 41.373 74.867 1.00 13.71 57 GLU B O 1
ATOM 1548 N N . LEU B 1 56 ? 80.525 40.300 73.651 1.00 15.51 58 LEU B N 1
ATOM 1549 C CA . LEU B 1 56 ? 80.975 40.850 72.378 1.00 14.45 58 LEU B CA 1
ATOM 1550 C C . LEU B 1 56 ? 80.708 42.345 72.312 1.00 15.49 58 LEU B C 1
ATOM 1551 O O . LEU B 1 56 ? 81.565 43.124 71.892 1.00 15.07 58 LEU B O 1
ATOM 1556 N N . ALA B 1 57 ? 79.517 42.753 72.740 1.00 15.54 59 ALA B N 1
ATOM 1557 C CA . ALA B 1 57 ? 79.169 44.164 72.739 1.00 13.77 59 ALA B CA 1
ATOM 1558 C C . ALA B 1 57 ? 80.123 44.942 73.638 1.00 16.03 59 ALA B C 1
ATOM 1559 O O . ALA B 1 57 ? 80.532 46.046 73.299 1.00 14.13 59 ALA B O 1
ATOM 1561 N N . THR B 1 58 ? 80.486 44.355 74.776 1.00 18.30 60 THR B N 1
ATOM 1562 C CA . THR B 1 58 ? 81.369 45.021 75.730 1.00 14.60 60 THR B CA 1
ATOM 1563 C C . THR B 1 58 ? 82.783 45.176 75.168 1.00 15.52 60 THR B C 1
ATOM 1564 O O . THR B 1 58 ? 83.359 46.266 75.191 1.00 16.81 60 THR B O 1
ATOM 1568 N N . ALA B 1 59 ? 83.319 44.080 74.644 1.00 14.39 61 ALA B N 1
ATOM 1569 C CA . ALA B 1 59 ? 84.691 44.037 74.142 1.00 13.72 61 ALA B CA 1
ATOM 1570 C C . ALA B 1 59 ? 84.910 45.003 72.981 1.00 9.88 61 ALA B C 1
ATOM 1571 O O . ALA B 1 59 ? 85.984 45.608 72.857 1.00 15.08 61 ALA B O 1
ATOM 1573 N N . LEU B 1 60 ? 83.897 45.135 72.133 1.00 13.59 62 LEU B N 1
ATOM 1574 C CA . LEU B 1 60 ? 84.000 45.922 70.904 1.00 10.78 62 LEU B CA 1
ATOM 1575 C C . LEU B 1 60 ? 83.377 47.317 71.029 1.00 13.00 62 LEU B C 1
ATOM 1576 O O . LEU B 1 60 ? 83.309 48.061 70.051 1.00 15.11 62 LEU B O 1
ATOM 1581 N N . ALA B 1 61 ? 82.924 47.671 72.230 1.00 13.43 63 ALA B N 1
ATOM 1582 C CA . ALA B 1 61 ? 82.293 48.967 72.447 1.00 14.28 63 ALA B CA 1
ATOM 1583 C C . ALA B 1 61 ? 81.166 49.165 71.437 1.00 13.36 63 ALA B C 1
ATOM 1584 O O . ALA B 1 61 ? 81.050 50.222 70.822 1.00 18.14 63 ALA B O 1
ATOM 1586 N N . ALA B 1 62 ? 80.348 48.131 71.272 1.00 14.21 64 ALA B N 1
ATOM 1587 C CA . ALA B 1 62 ? 79.290 48.146 70.273 1.00 19.52 64 ALA B CA 1
ATOM 1588 C C . ALA B 1 62 ? 77.907 48.002 70.904 1.00 18.29 64 ALA B C 1
ATOM 1589 O O . ALA B 1 62 ? 77.774 47.604 72.065 1.00 20.27 64 ALA B O 1
ATOM 1591 N N . SER B 1 63 ? 76.877 48.329 70.127 1.00 22.58 65 SER B N 1
ATOM 1592 C CA . SER B 1 63 ? 75.498 48.148 70.564 1.00 26.94 65 SER B CA 1
ATOM 1593 C C . SER B 1 63 ? 75.068 46.702 70.359 1.00 37.29 65 SER B C 1
ATOM 1594 O O . SER B 1 63 ? 75.660 45.979 69.555 1.00 23.46 65 SER B O 1
ATOM 1597 N N . SER B 1 64 ? 74.035 46.281 71.083 1.00 22.77 66 SER B N 1
ATOM 1598 C CA . SER B 1 64 ? 73.527 44.922 70.945 1.00 23.30 66 SER B CA 1
ATOM 1599 C C . SER B 1 64 ? 72.971 44.719 69.542 1.00 19.08 66 SER B C 1
ATOM 1600 O O . SER B 1 64 ? 73.050 43.624 68.988 1.00 27.48 66 SER B O 1
ATOM 1603 N N . GLY B 1 65 ? 72.414 45.784 68.975 1.00 25.49 67 GLY B N 1
ATOM 1604 C CA . GLY B 1 65 ? 71.913 45.748 67.616 1.00 24.44 67 GLY B CA 1
ATOM 1605 C C . GLY B 1 65 ? 73.039 45.521 66.629 1.00 24.12 67 GLY B C 1
ATOM 1606 O O . GLY B 1 65 ? 72.911 44.729 65.702 1.00 22.45 67 GLY B O 1
ATOM 1607 N N . GLY B 1 66 ? 74.147 46.227 66.832 1.00 23.54 68 GLY B N 1
ATOM 1608 C CA . GLY B 1 66 ? 75.310 46.090 65.974 1.00 21.71 68 GLY B CA 1
ATOM 1609 C C . GLY B 1 66 ? 75.867 44.681 65.987 1.00 20.68 68 GLY B C 1
ATOM 1610 O O . GLY B 1 66 ? 76.183 44.115 64.939 1.00 18.28 68 GLY B O 1
ATOM 1611 N N . ILE B 1 67 ? 75.982 44.105 67.177 1.00 14.67 69 ILE B N 1
ATOM 1612 C CA . ILE B 1 67 ? 76.459 42.734 67.306 1.00 14.97 69 ILE B CA 1
ATOM 1613 C C . ILE B 1 67 ? 75.513 41.774 66.592 1.00 21.18 69 ILE B C 1
ATOM 1614 O O . ILE B 1 67 ? 75.948 40.923 65.816 1.00 14.84 69 ILE B O 1
ATOM 1619 N N . SER B 1 68 ? 74.213 41.921 66.836 1.00 20.19 70 SER B N 1
ATOM 1620 C CA . SER B 1 68 ? 73.226 41.035 66.225 1.00 20.84 70 SER B CA 1
ATOM 1621 C C . SER B 1 68 ? 73.270 41.049 64.698 1.00 20.88 70 SER B C 1
ATOM 1622 O O . SER B 1 68 ? 73.346 39.990 64.070 1.00 20.06 70 SER B O 1
ATOM 1625 N N . THR B 1 69 ? 73.215 42.234 64.097 1.00 16.60 71 THR B N 1
ATOM 1626 C CA . THR B 1 69 ? 73.139 42.322 62.641 1.00 16.84 71 THR B CA 1
ATOM 1627 C C . THR B 1 69 ? 74.447 41.864 62.001 1.00 20.38 71 THR B C 1
ATOM 1628 O O . THR B 1 69 ? 74.437 41.169 60.984 1.00 19.22 71 THR B O 1
ATOM 1632 N N . ASN B 1 70 ? 75.574 42.229 62.601 1.00 15.72 72 ASN B N 1
ATOM 1633 C CA . ASN B 1 70 ? 76.856 41.808 62.046 1.00 14.28 72 ASN B CA 1
ATOM 1634 C C . ASN B 1 70 ? 77.177 40.338 62.294 1.00 15.03 72 ASN B C 1
ATOM 1635 O O . ASN B 1 70 ? 77.823 39.695 61.465 1.00 15.44 72 ASN B O 1
ATOM 1640 N N . ALA B 1 71 ? 76.710 39.792 63.411 1.00 13.31 73 ALA B N 1
ATOM 1641 C CA . ALA B 1 71 ? 76.850 38.360 63.643 1.00 12.98 73 ALA B CA 1
ATOM 1642 C C . ALA B 1 71 ? 76.074 37.584 62.578 1.00 15.87 73 ALA B C 1
ATOM 1643 O O . ALA B 1 71 ? 76.548 36.577 62.050 1.00 14.72 73 ALA B O 1
ATOM 1645 N N . ARG B 1 72 ? 74.878 38.067 62.262 1.00 17.92 74 ARG B N 1
ATOM 1646 C CA . ARG B 1 72 ? 74.047 37.438 61.248 1.00 15.31 74 ARG B CA 1
ATOM 1647 C C . ARG B 1 72 ? 74.773 37.391 59.902 1.00 14.18 74 ARG B C 1
ATOM 1648 O O . ARG B 1 72 ? 74.713 36.387 59.195 1.00 20.65 74 ARG B O 1
ATOM 1656 N N . MET B 1 73 ? 75.470 38.473 59.569 1.00 16.54 75 MET B N 1
ATOM 1657 C CA A MET B 1 73 ? 76.217 38.547 58.325 0.68 18.18 75 MET B CA 1
ATOM 1658 C CA B MET B 1 73 ? 76.226 38.547 58.321 0.32 18.31 75 MET B CA 1
ATOM 1659 C C . MET B 1 73 ? 77.344 37.515 58.302 1.00 18.98 75 MET B C 1
ATOM 1660 O O . MET B 1 73 ? 77.535 36.810 57.314 1.00 17.61 75 MET B O 1
ATOM 1669 N N . LEU B 1 74 ? 78.093 37.430 59.395 1.00 13.06 76 LEU B N 1
ATOM 1670 C CA . LEU B 1 74 ? 79.205 36.491 59.453 1.00 11.83 76 LEU B CA 1
ATOM 1671 C C . LEU B 1 74 ? 78.727 35.045 59.431 1.00 8.68 76 LEU B C 1
ATOM 1672 O O . LEU B 1 74 ? 79.441 34.161 58.958 1.00 13.15 76 LEU B O 1
ATOM 1677 N N . ILE B 1 75 ? 77.537 34.785 59.968 1.00 12.95 77 ILE B N 1
ATOM 1678 C CA . ILE B 1 75 ? 76.954 33.448 59.878 1.00 15.84 77 ILE B CA 1
ATOM 1679 C C . ILE B 1 75 ? 76.624 33.148 58.407 1.00 14.52 77 ILE B C 1
ATOM 1680 O O . ILE B 1 75 ? 76.938 32.071 57.902 1.00 16.61 77 ILE B O 1
ATOM 1685 N N . GLN B 1 76 ? 76.027 34.111 57.718 1.00 19.47 78 GLN B N 1
ATOM 1686 C CA . GLN B 1 76 ? 75.680 33.926 56.310 1.00 18.96 78 GLN B CA 1
ATOM 1687 C C . GLN B 1 76 ? 76.933 33.699 55.470 1.00 23.83 78 GLN B C 1
ATOM 1688 O O . GLN B 1 76 ? 76.923 32.886 54.550 1.00 22.33 78 GLN B O 1
ATOM 1694 N N . PHE B 1 77 ? 78.006 34.428 55.780 1.00 15.51 79 PHE B N 1
ATOM 1695 C CA . PHE B 1 77 ? 79.279 34.243 55.083 1.00 13.75 79 PHE B CA 1
ATOM 1696 C C . PHE B 1 77 ? 79.927 32.885 55.396 1.00 14.89 79 PHE B C 1
ATOM 1697 O O . PHE B 1 77 ? 80.812 32.435 54.665 1.00 13.86 79 PHE B O 1
ATOM 1705 N N . GLY B 1 78 ? 79.498 32.239 56.475 1.00 15.00 80 GLY B N 1
ATOM 1706 C CA . GLY B 1 78 ? 79.954 30.901 56.787 1.00 14.81 80 GLY B CA 1
ATOM 1707 C C . GLY B 1 78 ? 81.062 30.847 57.823 1.00 11.23 80 GLY B C 1
ATOM 1708 O O . GLY B 1 78 ? 81.600 29.775 58.087 1.00 14.21 80 GLY B O 1
ATOM 1709 N N . PHE B 1 79 ? 81.402 31.986 58.423 1.00 12.27 81 PHE B N 1
ATOM 1710 C CA . PHE B 1 79 ? 82.568 32.031 59.307 1.00 9.69 81 PHE B CA 1
ATOM 1711 C C . PHE B 1 79 ? 82.280 31.678 60.759 1.00 11.51 81 PHE B C 1
ATOM 1712 O O . PHE B 1 79 ? 83.137 31.103 61.430 1.00 13.07 81 PHE B O 1
ATOM 1720 N N . ILE B 1 80 ? 81.105 32.054 61.257 1.00 11.25 82 ILE B N 1
ATOM 1721 C CA . ILE B 1 80 ? 80.789 31.839 62.665 1.00 11.02 82 ILE B CA 1
ATOM 1722 C C . ILE B 1 80 ? 79.472 31.104 62.847 1.00 11.63 82 ILE B C 1
ATOM 1723 O O . ILE B 1 80 ? 78.702 30.937 61.903 1.00 16.33 82 ILE B O 1
ATOM 1728 N N . GLU B 1 81 ? 79.239 30.647 64.073 1.00 12.84 83 GLU B N 1
ATOM 1729 C CA . GLU B 1 81 ? 78.033 29.900 64.396 1.00 13.47 83 GLU B CA 1
ATOM 1730 C C . GLU B 1 81 ? 77.406 30.422 65.673 1.00 16.81 83 GLU B C 1
ATOM 1731 O O . GLU B 1 81 ? 78.086 30.957 66.554 1.00 20.12 83 GLU B O 1
ATOM 1737 N N . ARG B 1 82 ? 76.093 30.262 65.744 1.00 17.87 84 ARG B N 1
ATOM 1738 C CA . ARG B 1 82 ? 75.322 30.547 66.935 1.00 15.92 84 ARG B CA 1
ATOM 1739 C C . ARG B 1 82 ? 75.317 29.295 67.800 1.00 23.48 84 ARG B C 1
ATOM 1740 O O . ARG B 1 82 ? 75.223 28.177 67.287 1.00 24.31 84 ARG B O 1
ATOM 1748 N N . LEU B 1 83 ? 75.448 29.479 69.108 1.00 19.27 85 LEU B N 1
ATOM 1749 C CA . LEU B 1 83 ? 75.324 28.381 70.049 1.00 29.30 85 LEU B CA 1
ATOM 1750 C C . LEU B 1 83 ? 74.366 28.781 71.163 1.00 35.80 85 LEU B C 1
ATOM 1751 O O . LEU B 1 83 ? 74.167 29.967 71.434 1.00 30.10 85 LEU B O 1
ATOM 1756 N N . ALA B 1 84 ? 73.762 27.781 71.793 1.00 48.69 86 ALA B N 1
ATOM 1757 C CA . ALA B 1 84 ? 72.828 28.015 72.885 1.00 33.00 86 ALA B CA 1
ATOM 1758 C C . ALA B 1 84 ? 72.863 26.832 73.841 1.00 56.09 86 ALA B C 1
ATOM 1759 O O . ALA B 1 84 ? 73.176 25.710 73.438 1.00 28.18 86 ALA B O 1
ATOM 1761 N N . VAL B 1 85 ? 72.553 27.100 75.107 1.00 44.07 87 VAL B N 1
ATOM 1762 C CA . VAL B 1 85 ? 72.534 26.076 76.148 1.00 37.55 87 VAL B CA 1
ATOM 1763 C C . VAL B 1 85 ? 71.171 26.096 76.833 1.00 47.10 87 VAL B C 1
ATOM 1764 O O . VAL B 1 85 ? 70.673 27.155 77.204 1.00 41.20 87 VAL B O 1
ATOM 1768 N N . ALA B 1 86 ? 70.566 24.925 76.998 1.00 30.54 88 ALA B N 1
ATOM 1769 C CA . ALA B 1 86 ? 69.222 24.830 77.566 1.00 29.87 88 ALA B CA 1
ATOM 1770 C C . ALA B 1 86 ? 69.087 25.639 78.857 1.00 41.62 88 ALA B C 1
ATOM 1771 O O . ALA B 1 86 ? 68.189 26.473 78.983 1.00 50.26 88 ALA B O 1
ATOM 1773 N N . GLY B 1 87 ? 69.981 25.398 79.810 1.00 34.43 89 GLY B N 1
ATOM 1774 C CA . GLY B 1 87 ? 69.924 26.081 81.091 1.00 70.49 89 GLY B CA 1
ATOM 1775 C C . GLY B 1 87 ? 70.183 27.574 80.985 1.00 76.83 89 GLY B C 1
ATOM 1776 O O . GLY B 1 87 ? 69.771 28.349 81.849 1.00 74.43 89 GLY B O 1
ATOM 1777 N N . ASP B 1 88 ? 70.866 27.974 79.918 1.00 71.45 90 ASP B N 1
ATOM 1778 C CA . ASP B 1 88 ? 71.262 29.363 79.716 1.00 36.13 90 ASP B CA 1
ATOM 1779 C C . ASP B 1 88 ? 70.413 30.005 78.624 1.00 47.92 90 ASP B C 1
ATOM 1780 O O . ASP B 1 88 ? 70.089 29.361 77.631 1.00 69.65 90 ASP B O 1
ATOM 1785 N N . ARG B 1 89 ? 70.043 31.270 78.795 1.00 43.03 91 ARG B N 1
ATOM 1786 C CA . ARG B 1 89 ? 69.229 31.933 77.778 1.00 58.83 91 ARG B CA 1
ATOM 1787 C C . ARG B 1 89 ? 69.960 33.112 77.134 1.00 42.17 91 ARG B C 1
ATOM 1788 O O . ARG B 1 89 ? 69.363 33.924 76.426 1.00 36.74 91 ARG B O 1
ATOM 1796 N N . ARG B 1 90 ? 71.265 33.178 77.366 1.00 36.30 92 ARG B N 1
ATOM 1797 C CA . ARG B 1 90 ? 72.129 34.084 76.624 1.00 42.44 92 ARG B CA 1
ATOM 1798 C C . ARG B 1 90 ? 72.409 33.495 75.244 1.00 30.11 92 ARG B C 1
ATOM 1799 O O . ARG B 1 90 ? 72.395 32.276 75.064 1.00 39.12 92 ARG B O 1
ATOM 1807 N N . THR B 1 91 ? 72.642 34.368 74.270 1.00 37.10 93 THR B N 1
ATOM 1808 C CA . THR B 1 91 ? 73.061 33.951 72.937 1.00 28.44 93 THR B CA 1
ATOM 1809 C C . THR B 1 91 ? 74.587 33.920 72.878 1.00 29.21 93 THR B C 1
ATOM 1810 O O . THR B 1 91 ? 75.238 34.886 73.265 1.00 26.42 93 THR B O 1
ATOM 1814 N N . TYR B 1 92 ? 75.154 32.808 72.418 1.00 23.79 94 TYR B N 1
ATOM 1815 C CA . TYR B 1 92 ? 76.604 32.707 72.246 1.00 18.21 94 TYR B CA 1
ATOM 1816 C C . TYR B 1 92 ? 76.974 32.592 70.773 1.00 17.53 94 TYR B C 1
ATOM 1817 O O . TYR B 1 92 ? 76.211 32.059 69.968 1.00 18.08 94 TYR B O 1
ATOM 1826 N N . PHE B 1 93 ? 78.157 33.091 70.429 1.00 17.37 95 PHE B N 1
ATOM 1827 C CA . PHE B 1 93 ? 78.705 32.890 69.094 1.00 12.99 95 PHE B CA 1
ATOM 1828 C C . PHE B 1 93 ? 80.109 32.348 69.213 1.00 12.38 95 PHE B C 1
ATOM 1829 O O . PHE B 1 93 ? 80.793 32.548 70.220 1.00 14.77 95 PHE B O 1
ATOM 1837 N N . ARG B 1 94 ? 80.527 31.682 68.149 1.00 12.60 96 ARG B N 1
ATOM 1838 C CA . ARG B 1 94 ? 81.834 31.087 68.104 1.00 11.93 96 ARG B CA 1
ATOM 1839 C C . ARG B 1 94 ? 82.309 31.000 66.654 1.00 12.21 96 ARG B C 1
ATOM 1840 O O . ARG B 1 94 ? 81.535 30.813 65.777 1.00 13.17 96 ARG B O 1
ATOM 1848 N N . LEU B 1 95 ? 83.591 31.152 66.447 1.00 11.22 97 LEU B N 1
ATOM 1849 C CA . LEU B 1 95 ? 84.128 30.901 65.125 1.00 9.37 97 LEU B CA 1
ATOM 1850 C C . LEU B 1 95 ? 83.904 29.440 64.788 1.00 10.73 97 LEU B C 1
ATOM 1851 O O . LEU B 1 95 ? 84.071 28.555 65.632 1.00 11.97 97 LEU B O 1
ATOM 1856 N N . ARG B 1 96 ? 83.528 29.169 63.549 1.00 13.06 98 ARG B N 1
ATOM 1857 C CA A ARG B 1 96 ? 83.291 27.798 63.120 0.47 11.21 98 ARG B CA 1
ATOM 1858 C CA B ARG B 1 96 ? 83.297 27.796 63.140 0.53 11.15 98 ARG B CA 1
ATOM 1859 C C . ARG B 1 96 ? 84.601 27.024 63.028 1.00 12.85 98 ARG B C 1
ATOM 1860 O O . ARG B 1 96 ? 85.653 27.594 62.759 1.00 12.19 98 ARG B O 1
ATOM 1875 N N . PRO B 1 97 ? 84.546 25.703 63.256 1.00 14.47 99 PRO B N 1
ATOM 1876 C CA . PRO B 1 97 ? 85.746 24.917 62.967 1.00 16.45 99 PRO B CA 1
ATOM 1877 C C . PRO B 1 97 ? 86.116 25.102 61.496 1.00 11.06 99 PRO B C 1
ATOM 1878 O O . PRO B 1 97 ? 85.211 25.183 60.668 1.00 14.77 99 PRO B O 1
ATOM 1882 N N . ASN B 1 98 ? 87.401 25.193 61.176 1.00 12.01 100 ASN B N 1
ATOM 1883 C CA . ASN B 1 98 ? 87.817 25.316 59.787 1.00 12.11 100 ASN B CA 1
ATOM 1884 C C . ASN B 1 98 ? 87.059 26.468 59.107 1.00 11.83 100 ASN B C 1
ATOM 1885 O O . ASN B 1 98 ? 86.566 26.324 57.984 1.00 11.45 100 ASN B O 1
ATOM 1890 N N . ALA B 1 99 ? 86.988 27.614 59.786 1.00 10.39 101 ALA B N 1
ATOM 1891 C CA . ALA B 1 99 ? 86.090 28.704 59.391 1.00 9.32 101 ALA B CA 1
ATOM 1892 C C . ALA B 1 99 ? 86.299 29.234 57.980 1.00 9.48 101 ALA B C 1
ATOM 1893 O O . ALA B 1 99 ? 85.335 29.545 57.286 1.00 10.73 101 ALA B O 1
ATOM 1895 N N . PHE B 1 100 ? 87.549 29.363 57.552 1.00 8.67 102 PHE B N 1
ATOM 1896 C CA . PHE B 1 100 ? 87.799 29.944 56.243 1.00 8.27 102 PHE B CA 1
ATOM 1897 C C . PHE B 1 100 ? 87.556 28.931 55.116 1.00 8.79 102 PHE B C 1
ATOM 1898 O O . PHE B 1 100 ? 87.202 29.309 53.998 1.00 9.65 102 PHE B O 1
ATOM 1906 N N . ALA B 1 101 ? 87.679 27.649 55.426 1.00 9.19 103 ALA B N 1
ATOM 1907 C CA . ALA B 1 101 ? 87.270 26.619 54.479 1.00 10.52 103 ALA B CA 1
ATOM 1908 C C . ALA B 1 101 ? 85.756 26.663 54.341 1.00 11.04 103 ALA B C 1
ATOM 1909 O O . ALA B 1 101 ? 85.218 26.568 53.238 1.00 10.76 103 ALA B O 1
ATOM 1911 N N . ALA B 1 102 ? 85.066 26.816 55.464 1.00 12.04 104 ALA B N 1
ATOM 1912 C CA . ALA B 1 102 ? 83.610 26.948 55.443 1.00 11.43 104 ALA B CA 1
ATOM 1913 C C . ALA B 1 102 ? 83.186 28.201 54.670 1.00 11.69 104 ALA B C 1
ATOM 1914 O O . ALA B 1 102 ? 82.217 28.192 53.899 1.00 12.88 104 ALA B O 1
ATOM 1916 N N . GLY B 1 103 ? 83.927 29.280 54.861 1.00 9.33 105 GLY B N 1
ATOM 1917 C CA . GLY B 1 103 ? 83.700 30.497 54.102 1.00 7.34 105 GLY B CA 1
ATOM 1918 C C . GLY B 1 103 ? 83.858 30.269 52.605 1.00 7.94 105 GLY B C 1
ATOM 1919 O O . GLY B 1 103 ? 83.051 30.757 51.793 1.00 10.39 105 GLY B O 1
ATOM 1920 N N . GLU B 1 104 ? 84.893 29.527 52.227 1.00 9.65 106 GLU B N 1
ATOM 1921 C CA . GLU B 1 104 ? 85.106 29.227 50.814 1.00 9.48 106 GLU B CA 1
ATOM 1922 C C . GLU B 1 104 ? 84.000 28.349 50.239 1.00 13.61 106 GLU B C 1
ATOM 1923 O O . GLU B 1 104 ? 83.670 28.459 49.059 1.00 14.11 106 GLU B O 1
ATOM 1929 N N . ARG B 1 105 ? 83.427 27.464 51.045 1.00 12.05 107 ARG B N 1
ATOM 1930 C CA A ARG B 1 105 ? 82.300 26.671 50.568 0.31 10.66 107 ARG B CA 1
ATOM 1931 C CA B ARG B 1 105 ? 82.291 26.667 50.581 0.69 10.55 107 ARG B CA 1
ATOM 1932 C C . ARG B 1 105 ? 81.091 27.559 50.280 1.00 15.94 107 ARG B C 1
ATOM 1933 O O . ARG B 1 105 ? 80.354 27.322 49.329 1.00 12.88 107 ARG B O 1
ATOM 1948 N N . GLU B 1 106 ? 80.889 28.589 51.092 1.00 9.71 108 GLU B N 1
ATOM 1949 C CA . GLU B 1 106 ? 79.808 29.522 50.831 1.00 12.99 108 GLU B CA 1
ATOM 1950 C C . GLU B 1 106 ? 80.077 30.262 49.518 1.00 14.92 108 GLU B C 1
ATOM 1951 O O . GLU B 1 106 ? 79.147 30.569 48.771 1.00 16.26 108 GLU B O 1
ATOM 1957 N N . ARG B 1 107 ? 81.349 30.533 49.230 1.00 13.65 109 ARG B N 1
ATOM 1958 C CA . ARG B 1 107 ? 81.708 31.167 47.961 1.00 12.93 109 ARG B CA 1
ATOM 1959 C C . ARG B 1 107 ? 81.375 30.282 46.763 1.00 11.56 109 ARG B C 1
ATOM 1960 O O . ARG B 1 107 ? 80.968 30.788 45.711 1.00 15.03 109 ARG B O 1
ATOM 1968 N N . ILE B 1 108 ? 81.540 28.972 46.907 1.00 11.17 110 ILE B N 1
ATOM 1969 C CA . ILE B 1 108 ? 81.137 28.046 45.850 1.00 12.67 110 ILE B CA 1
ATOM 1970 C C . ILE B 1 108 ? 79.653 28.224 45.555 1.00 17.69 110 ILE B C 1
ATOM 1971 O O . ILE B 1 108 ? 79.246 28.303 44.395 1.00 13.13 110 ILE B O 1
ATOM 1976 N N . ARG B 1 109 ? 78.846 28.296 46.609 1.00 10.42 111 ARG B N 1
ATOM 1977 C CA . ARG B 1 109 ? 77.416 28.519 46.442 1.00 11.93 111 ARG B CA 1
ATOM 1978 C C . ARG B 1 109 ? 77.160 29.851 45.755 1.00 10.05 111 ARG B C 1
ATOM 1979 O O . ARG B 1 109 ? 76.339 29.950 44.845 1.00 12.40 111 ARG B O 1
ATOM 1987 N N . ALA B 1 110 ? 77.852 30.885 46.212 1.00 10.23 112 ALA B N 1
ATOM 1988 C CA . ALA B 1 110 ? 77.701 32.213 45.634 1.00 13.21 112 ALA B CA 1
ATOM 1989 C C . ALA B 1 110 ? 78.008 32.204 44.134 1.00 9.28 112 ALA B C 1
ATOM 1990 O O . ALA B 1 110 ? 77.312 32.846 43.335 1.00 13.02 112 ALA B O 1
ATOM 1992 N N . MET B 1 111 ? 79.045 31.477 43.730 1.00 9.97 113 MET B N 1
ATOM 1993 C CA A MET B 1 111 ? 79.393 31.427 42.325 0.50 9.78 113 MET B CA 1
ATOM 1994 C CA B MET B 1 111 ? 79.418 31.374 42.324 0.50 9.82 113 MET B CA 1
ATOM 1995 C C . MET B 1 111 ? 78.322 30.672 41.534 1.00 12.63 113 MET B C 1
ATOM 1996 O O . MET B 1 111 ? 77.995 31.060 40.420 1.00 13.29 113 MET B O 1
ATOM 2005 N N . ALA B 1 112 ? 77.756 29.620 42.121 1.00 9.12 114 ALA B N 1
ATOM 2006 C CA . ALA B 1 112 ? 76.671 28.890 41.467 1.00 14.05 114 ALA B CA 1
ATOM 2007 C C . ALA B 1 112 ? 75.463 29.793 41.243 1.00 11.38 114 ALA B C 1
ATOM 2008 O O . ALA B 1 112 ? 74.824 29.743 40.198 1.00 12.49 114 ALA B O 1
ATOM 2010 N N . GLU B 1 113 ? 75.153 30.620 42.236 1.00 10.52 115 GLU B N 1
ATOM 2011 C CA . GLU B 1 113 ? 74.028 31.538 42.143 1.00 10.90 115 GLU B CA 1
ATOM 2012 C C . GLU B 1 113 ? 74.271 32.571 41.049 1.00 11.67 115 GLU B C 1
ATOM 2013 O O . GLU B 1 113 ? 73.356 32.931 40.314 1.00 13.62 115 GLU B O 1
ATOM 2019 N N . LEU B 1 114 ? 75.511 33.042 40.945 1.00 10.39 116 LEU B N 1
ATOM 2020 C CA . LEU B 1 114 ? 75.876 33.994 39.901 1.00 10.14 116 LEU B CA 1
ATOM 2021 C C . LEU B 1 114 ? 75.792 33.353 38.522 1.00 15.90 116 LEU B C 1
ATOM 2022 O O . LEU B 1 114 ? 75.401 34.002 37.553 1.00 13.27 116 LEU B O 1
ATOM 2027 N N . GLN B 1 115 ? 76.139 32.073 38.435 1.00 12.89 117 GLN B N 1
ATOM 2028 C CA . GLN B 1 115 ? 76.047 31.365 37.175 1.00 10.29 117 GLN B CA 1
ATOM 2029 C C . GLN B 1 115 ? 74.588 31.281 36.727 1.00 11.86 117 GLN B C 1
ATOM 2030 O O . GLN B 1 115 ? 74.279 31.444 35.549 1.00 14.66 117 GLN B O 1
ATOM 2036 N N . ASP B 1 116 ? 73.685 31.041 37.671 1.00 8.81 118 ASP B N 1
ATOM 2037 C CA . ASP B 1 116 ? 72.266 31.007 37.360 1.00 13.17 118 ASP B CA 1
ATOM 2038 C C . ASP B 1 116 ? 71.803 32.384 36.883 1.00 12.19 118 ASP B C 1
ATOM 2039 O O . ASP B 1 116 ? 70.968 32.495 35.983 1.00 11.61 118 ASP B O 1
ATOM 2044 N N . LEU B 1 117 ? 72.341 33.437 37.488 1.00 10.99 119 LEU B N 1
ATOM 2045 C CA . LEU B 1 117 ? 71.989 34.789 37.064 1.00 10.04 119 LEU B CA 1
ATOM 2046 C C . LEU B 1 117 ? 72.491 35.066 35.651 1.00 10.99 119 LEU B C 1
ATOM 2047 O O . LEU B 1 117 ? 71.822 35.740 34.868 1.00 11.56 119 LEU B O 1
ATOM 2052 N N . ALA B 1 118 ? 73.664 34.543 35.313 1.00 10.01 120 ALA B N 1
ATOM 2053 C CA . ALA B 1 118 ? 74.197 34.753 33.973 1.00 11.31 120 ALA B CA 1
ATOM 2054 C C . ALA B 1 118 ? 73.251 34.125 32.958 1.00 12.26 120 ALA B C 1
ATOM 2055 O O . ALA B 1 118 ? 73.042 34.672 31.870 1.00 12.64 120 ALA B O 1
ATOM 2057 N N . ASP B 1 119 ? 72.659 32.987 33.321 1.00 13.24 121 ASP B N 1
ATOM 2058 C CA . ASP B 1 119 ? 71.693 32.325 32.442 1.00 12.09 121 ASP B CA 1
ATOM 2059 C C . ASP B 1 119 ? 70.443 33.187 32.222 1.00 11.60 121 ASP B C 1
ATOM 2060 O O . ASP B 1 119 ? 69.897 33.221 31.112 1.00 14.01 121 ASP B O 1
ATOM 2065 N N . VAL B 1 120 ? 69.995 33.877 33.268 1.00 14.61 122 VAL B N 1
ATOM 2066 C CA . VAL B 1 120 ? 68.874 34.806 33.165 1.00 12.20 122 VAL B CA 1
ATOM 2067 C C . VAL B 1 120 ? 69.215 35.891 32.159 1.00 15.90 122 VAL B C 1
ATOM 2068 O O . VAL B 1 120 ? 68.403 36.242 31.303 1.00 15.27 122 VAL B O 1
ATOM 2072 N N . GLY B 1 121 ? 70.422 36.435 32.280 1.00 12.40 123 GLY B N 1
ATOM 2073 C CA . GLY B 1 121 ? 70.863 37.490 31.389 1.00 14.80 123 GLY B CA 1
ATOM 2074 C C . GLY B 1 121 ? 70.957 37.019 29.949 1.00 12.77 123 GLY B C 1
ATOM 2075 O O . GLY B 1 121 ? 70.576 37.745 29.022 1.00 13.75 123 GLY B O 1
ATOM 2076 N N . LEU B 1 122 ? 71.458 35.803 29.755 1.00 10.03 124 LEU B N 1
ATOM 2077 C CA . LEU B 1 122 ? 71.612 35.259 28.412 1.00 10.26 124 LEU B CA 1
ATOM 2078 C C . LEU B 1 122 ? 70.257 35.079 27.754 1.00 16.45 124 LEU B C 1
ATOM 2079 O O . LEU B 1 122 ? 70.097 35.351 26.562 1.00 14.23 124 LEU B O 1
ATOM 2084 N N . ARG B 1 123 ? 69.266 34.661 28.531 1.00 12.56 125 ARG B N 1
ATOM 2085 C CA . ARG B 1 123 ? 67.936 34.466 27.973 1.00 17.40 125 ARG B CA 1
ATOM 2086 C C . ARG B 1 123 ? 67.332 35.819 27.598 1.00 23.93 125 ARG B C 1
ATOM 2087 O O . ARG B 1 123 ? 66.700 35.957 26.552 1.00 18.88 125 ARG B O 1
ATOM 2095 N N . ALA B 1 124 ? 67.560 36.823 28.438 1.00 15.08 126 ALA B N 1
ATOM 2096 C CA . ALA B 1 124 ? 67.064 38.168 28.185 1.00 18.83 126 ALA B CA 1
ATOM 2097 C C . ALA B 1 124 ? 67.676 38.767 26.922 1.00 13.76 126 ALA B C 1
ATOM 2098 O O . ALA B 1 124 ? 67.082 39.650 26.300 1.00 15.91 126 ALA B O 1
ATOM 2100 N N . LEU B 1 125 ? 68.867 38.299 26.551 1.00 13.08 127 LEU B N 1
ATOM 2101 C CA . LEU B 1 125 ? 69.539 38.778 25.341 1.00 10.08 127 LEU B CA 1
ATOM 2102 C C . LEU B 1 125 ? 69.362 37.813 24.164 1.00 12.13 127 LEU B C 1
ATOM 2103 O O . LEU B 1 125 ? 70.086 37.898 23.175 1.00 13.53 127 LEU B O 1
ATOM 2108 N N . GLY B 1 126 ? 68.401 36.904 24.273 1.00 16.11 128 GLY B N 1
ATOM 2109 C CA . GLY B 1 126 ? 68.180 35.908 23.238 1.00 18.30 128 GLY B CA 1
ATOM 2110 C C . GLY B 1 126 ? 67.990 36.471 21.837 1.00 20.23 128 GLY B C 1
ATOM 2111 O O . GLY B 1 126 ? 68.436 35.862 20.865 1.00 18.27 128 GLY B O 1
ATOM 2112 N N . ASP B 1 127 ? 67.333 37.624 21.721 1.00 16.89 129 ASP B N 1
ATOM 2113 C CA . ASP B 1 127 ? 67.072 38.228 20.411 1.00 12.43 129 ASP B CA 1
ATOM 2114 C C . ASP B 1 127 ? 68.081 39.306 20.025 1.00 19.13 129 ASP B C 1
ATOM 2115 O O . ASP B 1 127 ? 67.869 40.041 19.060 1.00 17.78 129 ASP B O 1
ATOM 2120 N N . ALA B 1 128 ? 69.164 39.414 20.791 1.00 12.43 130 ALA B N 1
ATOM 2121 C CA . ALA B 1 128 ? 70.245 40.331 20.470 1.00 12.17 130 ALA B CA 1
ATOM 2122 C C . ALA B 1 128 ? 71.300 39.602 19.658 1.00 11.05 130 ALA B C 1
ATOM 2123 O O . ALA B 1 128 ? 71.338 38.372 19.660 1.00 14.17 130 ALA B O 1
ATOM 2125 N N . PRO B 1 129 ? 72.175 40.355 18.978 1.00 12.76 131 PRO B N 1
ATOM 2126 C CA . PRO B 1 129 ? 73.305 39.737 18.284 1.00 11.27 131 PRO B CA 1
ATOM 2127 C C . PRO B 1 129 ? 74.160 38.973 19.276 1.00 15.67 131 PRO B C 1
ATOM 2128 O O . PRO B 1 129 ? 74.355 39.439 20.402 1.00 14.00 131 PRO B O 1
ATOM 2132 N N . PRO B 1 130 ? 74.664 37.802 18.877 1.00 10.17 132 PRO B N 1
ATOM 2133 C CA . PRO B 1 130 ? 75.430 37.008 19.842 1.00 13.16 132 PRO B CA 1
ATOM 2134 C C . PRO B 1 130 ? 76.664 37.724 20.409 1.00 14.34 132 PRO B C 1
ATOM 2135 O O . PRO B 1 130 ? 77.077 37.385 21.518 1.00 14.29 132 PRO B O 1
ATOM 2139 N N . GLN B 1 131 ? 77.234 38.689 19.689 1.00 13.88 133 GLN B N 1
ATOM 2140 C CA . GLN B 1 131 ? 78.359 39.466 20.209 1.00 15.54 133 GLN B CA 1
ATOM 2141 C C . GLN B 1 131 ? 78.003 40.168 21.525 1.00 17.71 133 GLN B C 1
ATOM 2142 O O . GLN B 1 131 ? 78.856 40.338 22.406 1.00 17.31 133 GLN B O 1
ATOM 2148 N N . ARG B 1 132 ? 76.747 40.582 21.657 1.00 12.45 134 ARG B N 1
ATOM 2149 C CA . ARG B 1 132 ? 76.326 41.340 22.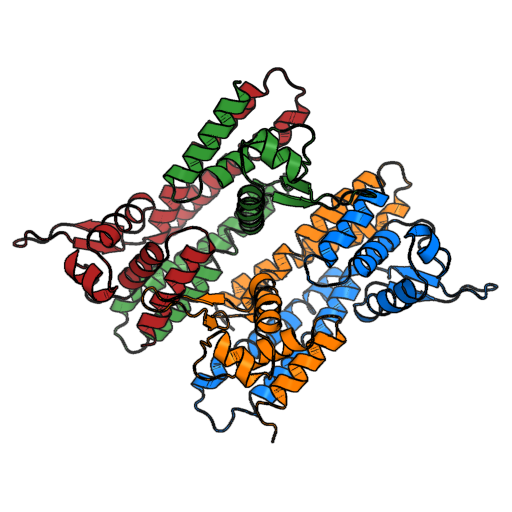833 1.00 11.11 134 ARG B CA 1
ATOM 2150 C C . ARG B 1 132 ? 76.350 40.461 24.078 1.00 11.29 134 ARG B C 1
ATOM 2151 O O . ARG B 1 132 ? 76.502 40.961 25.197 1.00 11.25 134 ARG B O 1
ATOM 2159 N N . SER B 1 133 ? 76.198 39.158 23.883 1.00 8.32 135 SER B N 1
ATOM 2160 C CA . SER B 1 133 ? 76.154 38.198 24.993 1.00 9.83 135 SER B CA 1
ATOM 2161 C C . SER B 1 133 ? 77.521 37.633 25.382 1.00 10.79 135 SER B C 1
ATOM 2162 O O . SER B 1 133 ? 77.613 36.819 26.304 1.00 13.08 135 SER B O 1
ATOM 2165 N N . ARG B 1 134 ? 78.579 38.063 24.700 1.00 9.21 136 ARG B N 1
ATOM 2166 C CA . ARG B 1 134 ? 79.914 37.561 24.981 1.00 10.13 136 ARG B CA 1
ATOM 2167 C C . ARG B 1 134 ? 80.313 37.723 26.453 1.00 10.08 136 ARG B C 1
ATOM 2168 O O . ARG B 1 134 ? 80.875 36.807 27.043 1.00 9.87 136 ARG B O 1
ATOM 2176 N N . ARG B 1 135 ? 80.047 38.888 27.032 1.00 10.73 137 ARG B N 1
ATOM 2177 C CA . ARG B 1 135 ? 80.405 39.129 28.433 1.00 6.07 137 ARG B CA 1
ATOM 2178 C C . ARG B 1 135 ? 79.739 38.129 29.378 1.00 6.02 137 ARG B C 1
ATOM 2179 O O . ARG B 1 135 ? 80.378 37.605 30.298 1.00 10.09 137 ARG B O 1
ATOM 2187 N N . LEU B 1 136 ? 78.455 37.867 29.161 1.00 8.06 138 LEU B N 1
ATOM 2188 C CA . LEU B 1 136 ? 77.731 36.923 30.003 1.00 10.27 138 LEU B CA 1
ATOM 2189 C C . LEU B 1 136 ? 78.237 35.501 29.811 1.00 10.80 138 LEU B C 1
ATOM 2190 O O . LEU B 1 136 ? 78.310 34.734 30.774 1.00 11.46 138 LEU B O 1
ATOM 2195 N N . ARG B 1 137 ? 78.554 35.132 28.571 1.00 11.25 139 ARG B N 1
ATOM 2196 C CA . ARG B 1 137 ? 79.076 33.792 28.319 1.00 8.19 139 ARG B CA 1
ATOM 2197 C C . ARG B 1 137 ? 80.401 33.598 29.043 1.00 11.79 139 ARG B C 1
ATOM 2198 O O . ARG B 1 137 ? 80.650 32.533 29.617 1.00 16.33 139 ARG B O 1
ATOM 2206 N N . GLU B 1 138 ? 81.252 34.620 29.012 1.00 11.56 140 GLU B N 1
ATOM 2207 C CA . GLU B 1 138 ? 82.542 34.577 29.693 1.00 13.12 140 GLU B CA 1
ATOM 2208 C C . GLU B 1 138 ? 82.362 34.447 31.207 1.00 12.68 140 GLU B C 1
ATOM 2209 O O . GLU B 1 138 ? 83.065 33.671 31.860 1.00 13.14 140 GLU B O 1
ATOM 2215 N N . MET B 1 139 ? 81.421 35.210 31.755 1.00 9.95 141 MET B N 1
ATOM 2216 C CA . MET B 1 139 ? 81.065 35.134 33.173 1.00 9.49 141 MET B CA 1
ATOM 2217 C C . MET B 1 139 ? 80.638 33.716 33.538 1.00 12.57 141 MET B C 1
ATOM 2218 O O . MET B 1 139 ? 81.170 33.098 34.468 1.00 11.17 141 MET B O 1
ATOM 2223 N N . ARG B 1 140 ? 79.659 33.212 32.801 1.00 11.40 142 ARG B N 1
ATOM 2224 C CA . ARG B 1 140 ? 79.117 31.869 33.031 1.00 12.38 142 ARG B CA 1
ATOM 2225 C C . ARG B 1 140 ? 80.213 30.805 33.011 1.00 13.23 142 ARG B C 1
ATOM 2226 O O . ARG B 1 140 ? 80.299 29.961 33.923 1.00 13.74 142 ARG B O 1
ATOM 2234 N N . ASP B 1 141 ? 81.056 30.851 31.984 1.00 10.26 143 ASP B N 1
ATOM 2235 C CA . ASP B 1 141 ? 82.091 29.839 31.780 1.00 15.13 143 ASP B CA 1
ATOM 2236 C C . ASP B 1 141 ? 83.179 29.900 32.851 1.00 13.14 143 ASP B C 1
ATOM 2237 O O . ASP B 1 141 ? 83.642 28.864 33.322 1.00 14.19 143 ASP B O 1
ATOM 2242 N N . LEU B 1 142 ? 83.600 31.107 33.223 1.00 12.48 144 LEU B N 1
ATOM 2243 C CA . LEU B 1 142 ? 84.608 31.260 34.275 1.00 12.07 144 LEU B CA 1
ATOM 2244 C C . LEU B 1 142 ? 84.071 30.746 35.607 1.00 10.68 144 LEU B C 1
ATOM 2245 O O . LEU B 1 142 ? 84.766 30.025 36.343 1.00 11.72 144 LEU B O 1
ATOM 2250 N N . LEU B 1 143 ? 82.837 31.109 35.931 1.00 11.26 145 LEU B N 1
ATOM 2251 C CA . LEU B 1 143 ? 82.248 30.671 37.194 1.00 9.30 145 LEU B CA 1
ATOM 2252 C C . LEU B 1 143 ? 82.101 29.147 37.257 1.00 12.27 145 LEU B C 1
ATOM 2253 O O . LEU B 1 143 ? 82.425 28.532 38.276 1.00 12.97 145 LEU B O 1
ATOM 2258 N N . ALA B 1 144 ? 81.613 28.539 36.182 1.00 13.39 146 ALA B N 1
ATOM 2259 C CA . ALA B 1 144 ? 81.475 27.083 36.138 1.00 11.17 146 ALA B CA 1
ATOM 2260 C C . ALA B 1 144 ? 82.826 26.418 36.393 1.00 16.14 146 ALA B C 1
ATOM 2261 O O . ALA B 1 144 ? 82.932 25.460 37.157 1.00 16.22 146 ALA B O 1
ATOM 2263 N N . TYR B 1 145 ? 83.865 26.930 35.747 1.00 11.93 147 TYR B N 1
ATOM 2264 C CA . TYR B 1 145 ? 85.198 26.356 35.872 1.00 11.21 147 TYR B CA 1
ATOM 2265 C C . TYR B 1 145 ? 85.727 26.530 37.303 1.00 13.44 147 TYR B C 1
ATOM 2266 O O . TYR B 1 145 ? 86.230 25.576 37.906 1.00 12.30 147 TYR B O 1
ATOM 2275 N N . MET B 1 146 ? 85.585 27.731 37.862 1.00 15.12 148 MET B N 1
ATOM 2276 C CA . MET B 1 146 ? 86.121 28.001 39.198 1.00 12.52 148 MET B CA 1
ATOM 2277 C C . MET B 1 146 ? 85.362 27.251 40.287 1.00 12.61 148 MET B C 1
ATOM 2278 O O . MET B 1 146 ? 85.949 26.817 41.276 1.00 14.56 148 MET B O 1
ATOM 2283 N N . GLU B 1 147 ? 84.060 27.074 40.105 1.00 10.64 149 GLU B N 1
ATOM 2284 C CA . GLU B 1 147 ? 83.281 26.290 41.051 1.00 12.49 149 GLU B CA 1
ATOM 2285 C C . GLU B 1 147 ? 83.861 24.880 41.158 1.00 12.82 149 GLU B C 1
ATOM 2286 O O . GLU B 1 147 ? 84.019 24.343 42.253 1.00 15.72 149 GLU B O 1
ATOM 2292 N N . ASN B 1 148 ? 84.173 24.284 40.015 1.00 12.95 150 ASN B N 1
ATOM 2293 C CA A ASN B 1 148 ? 84.717 22.934 39.991 0.48 13.26 150 ASN B CA 1
ATOM 2294 C CA B ASN B 1 148 ? 84.713 22.938 39.995 0.52 13.25 150 ASN B CA 1
ATOM 2295 C C . ASN B 1 148 ? 86.114 22.906 40.594 1.00 12.57 150 ASN B C 1
ATOM 2296 O O . ASN B 1 148 ? 86.443 22.015 41.379 1.00 13.63 150 ASN B O 1
ATOM 2305 N N . VAL B 1 149 ? 86.927 23.890 40.228 1.00 10.86 151 VAL B N 1
ATOM 2306 C CA . VAL B 1 149 ? 88.284 23.992 40.745 1.00 16.04 151 VAL B CA 1
ATOM 2307 C C . VAL B 1 149 ? 88.288 24.065 42.273 1.00 14.86 151 VAL B C 1
ATOM 2308 O O . VAL B 1 149 ? 88.982 23.286 42.939 1.00 15.07 151 VAL B O 1
ATOM 2312 N N . VAL B 1 150 ? 87.496 24.987 42.810 1.00 13.30 152 VAL B N 1
ATOM 2313 C CA . VAL B 1 150 ? 87.444 25.253 44.245 1.00 14.70 152 VAL B CA 1
ATOM 2314 C C . VAL B 1 150 ? 86.831 24.072 44.988 1.00 13.04 152 VAL B C 1
ATOM 2315 O O . VAL B 1 150 ? 87.320 23.653 46.041 1.00 14.37 152 VAL B O 1
ATOM 2319 N N . SER B 1 151 ? 85.767 23.509 44.424 1.00 9.78 153 SER B N 1
ATOM 2320 C CA . SER B 1 151 ? 85.139 22.342 45.038 1.00 13.20 153 SER B CA 1
ATOM 2321 C C . SER B 1 151 ? 86.152 21.209 45.192 1.00 12.96 153 SER B C 1
ATOM 2322 O O . SER B 1 151 ? 86.277 20.626 46.272 1.00 13.56 153 SER B O 1
ATOM 2325 N N . ASP B 1 152 ? 86.874 20.913 44.114 1.00 14.34 154 ASP B N 1
ATOM 2326 C CA . ASP B 1 152 ? 87.874 19.851 44.121 1.00 18.78 154 ASP B CA 1
ATOM 2327 C C . ASP B 1 152 ? 88.965 20.162 45.130 1.00 13.38 154 ASP B C 1
ATOM 2328 O O . ASP B 1 152 ? 89.416 19.288 45.874 1.00 13.95 154 ASP B O 1
ATOM 2333 N N . ALA B 1 153 ? 89.380 21.424 45.157 1.00 11.13 155 ALA B N 1
ATOM 2334 C CA . ALA B 1 153 ? 90.476 21.833 46.023 1.00 12.49 155 ALA B CA 1
ATOM 2335 C C . ALA B 1 153 ? 90.113 21.706 47.501 1.00 10.97 155 ALA B C 1
ATOM 2336 O O . ALA B 1 153 ? 90.941 21.299 48.315 1.00 12.29 155 ALA B O 1
ATOM 2338 N N . LEU B 1 154 ? 88.889 22.070 47.862 1.00 11.18 156 LEU B N 1
ATOM 2339 C CA . LEU B 1 154 ? 88.477 21.988 49.261 1.00 9.74 156 LEU B CA 1
ATOM 2340 C C . LEU B 1 154 ? 88.333 20.523 49.683 1.00 12.94 156 LEU B C 1
ATOM 2341 O O . LEU B 1 154 ? 88.619 20.163 50.821 1.00 13.70 156 LEU B O 1
ATOM 2346 N N . GLY B 1 155 ? 87.897 19.682 48.757 1.00 15.42 157 GLY B N 1
ATOM 2347 C CA . GLY B 1 155 ? 87.841 18.257 49.024 1.00 14.78 157 GLY B CA 1
ATOM 2348 C C . GLY B 1 155 ? 89.221 17.741 49.370 1.00 18.20 157 GLY B C 1
ATOM 2349 O O . GLY B 1 155 ? 89.402 17.034 50.362 1.00 22.36 157 GLY B O 1
ATOM 2350 N N . ARG B 1 156 ? 90.199 18.103 48.546 1.00 14.13 158 ARG B N 1
ATOM 2351 C CA . ARG B 1 156 ? 91.578 17.673 48.748 1.00 19.60 158 ARG B CA 1
ATOM 2352 C C . ARG B 1 156 ? 92.171 18.279 50.015 1.00 20.77 158 ARG B C 1
ATOM 2353 O O . ARG B 1 156 ? 92.983 17.650 50.686 1.00 22.95 158 ARG B O 1
ATOM 2361 N N . TYR B 1 157 ? 91.770 19.505 50.336 1.00 13.77 159 TYR B N 1
ATOM 2362 C CA . TYR B 1 157 ? 92.285 20.185 51.518 1.00 13.49 159 TYR B CA 1
ATOM 2363 C C . TYR B 1 157 ? 91.908 19.426 52.796 1.00 17.87 159 TYR B C 1
ATOM 2364 O O . TYR B 1 157 ? 92.713 19.304 53.716 1.00 19.52 159 TYR B O 1
ATOM 2373 N N . SER B 1 158 ? 90.673 18.934 52.842 1.00 18.71 160 SER B N 1
ATOM 2374 C CA . SER B 1 158 ? 90.157 18.204 54.000 1.00 24.74 160 SER B CA 1
ATOM 2375 C C . SER B 1 158 ? 90.999 16.980 54.348 1.00 36.25 160 SER B C 1
ATOM 2376 O O . SER B 1 158 ? 91.109 16.609 55.519 1.00 27.98 160 SER B O 1
ATOM 2379 N N . GLN B 1 159 ? 91.552 16.324 53.332 1.00 34.83 161 GLN B N 1
ATOM 2380 C CA . GLN B 1 159 ? 92.519 15.257 53.565 1.00 47.44 161 GLN B CA 1
ATOM 2381 C C . GLN B 1 159 ? 93.587 15.812 54.495 1.00 57.63 161 GLN B C 1
ATOM 2382 O O . GLN B 1 159 ? 93.779 15.305 55.597 1.00 83.10 161 GLN B O 1
ATOM 2388 N N . ARG B 1 160 ? 94.273 16.856 54.030 1.00 58.83 162 ARG B N 1
ATOM 2389 C CA . ARG B 1 160 ? 95.045 17.754 54.894 1.00 50.97 162 ARG B CA 1
ATOM 2390 C C . ARG B 1 160 ? 96.100 18.533 54.120 1.00 62.08 162 ARG B C 1
ATOM 2391 O O . ARG B 1 160 ? 96.625 18.061 53.111 1.00 75.65 162 ARG B O 1
ATOM 2399 N N . THR B 1 161 ? 96.392 19.738 54.600 1.00 54.53 163 THR B N 1
ATOM 2400 C CA . THR B 1 161 ? 97.591 20.465 54.196 1.00 74.66 163 THR B CA 1
ATOM 2401 C C . THR B 1 161 ? 98.224 21.144 55.407 1.00 70.71 163 THR B C 1
ATOM 2402 O O . THR B 1 161 ? 98.989 20.526 56.149 1.00 66.39 163 THR B O 1
ATOM 2406 N N . PRO C 1 14 ? 42.624 21.495 43.911 1.00 38.78 16 PRO C N 1
ATOM 2407 C CA . PRO C 1 14 ? 42.152 20.439 44.815 1.00 21.93 16 PRO C CA 1
ATOM 2408 C C . PRO C 1 14 ? 43.130 19.261 44.850 1.00 19.81 16 PRO C C 1
ATOM 2409 O O . PRO C 1 14 ? 43.621 18.898 45.919 1.00 27.95 16 PRO C O 1
ATOM 2413 N N . ASP C 1 15 ? 43.429 18.683 43.692 1.00 22.85 17 ASP C N 1
ATOM 2414 C CA . ASP C 1 15 ? 44.490 17.685 43.634 1.00 23.27 17 ASP C CA 1
ATOM 2415 C C . ASP C 1 15 ? 45.829 18.357 43.920 1.00 25.81 17 ASP C C 1
ATOM 2416 O O . ASP C 1 15 ? 46.699 17.765 44.553 1.00 16.26 17 ASP C O 1
ATOM 2421 N N . ILE C 1 16 ? 45.995 19.596 43.466 1.00 17.57 18 ILE C N 1
ATOM 2422 C CA . ILE C 1 16 ? 47.224 20.331 43.761 1.00 17.24 18 ILE C CA 1
ATOM 2423 C C . ILE C 1 16 ? 47.352 20.521 45.262 1.00 19.64 18 ILE C C 1
ATOM 2424 O O . ILE C 1 16 ? 48.423 20.329 45.835 1.00 17.86 18 ILE C O 1
ATOM 2429 N N . MET C 1 17 ? 46.253 20.878 45.914 1.00 15.68 19 MET C N 1
ATOM 2430 C CA . MET C 1 17 ? 46.286 21.105 47.344 1.00 15.31 19 MET C CA 1
ATOM 2431 C C . MET C 1 17 ? 46.693 19.839 48.092 1.00 21.00 19 MET C C 1
ATOM 2432 O O . MET C 1 17 ? 47.413 19.909 49.084 1.00 20.56 19 MET C O 1
ATOM 2437 N N . GLU C 1 18 ? 46.240 18.679 47.616 1.00 20.50 20 GLU C N 1
ATOM 2438 C CA . GLU C 1 18 ? 46.620 17.414 48.235 1.00 18.69 20 GLU C CA 1
ATOM 2439 C C . GLU C 1 18 ? 48.130 17.212 48.166 1.00 12.15 20 GLU C C 1
ATOM 2440 O O . GLU C 1 18 ? 48.748 16.827 49.155 1.00 15.10 20 GLU C O 1
ATOM 2446 N N . PHE C 1 19 ? 48.713 17.482 47.001 1.00 13.52 21 PHE C N 1
ATOM 2447 C CA . PHE C 1 19 ? 50.164 17.384 46.827 1.00 14.89 21 PHE C CA 1
ATOM 2448 C C . PHE C 1 19 ? 50.872 18.278 47.836 1.00 11.03 21 PHE C C 1
ATOM 2449 O O . PHE C 1 19 ? 51.794 17.859 48.533 1.00 10.81 21 PHE C O 1
ATOM 2457 N N . VAL C 1 20 ? 50.434 19.527 47.913 1.00 10.54 22 VAL C N 1
ATOM 2458 C CA . VAL C 1 20 ? 51.030 20.466 48.854 1.00 9.83 22 VAL C CA 1
ATOM 2459 C C . VAL C 1 20 ? 50.968 19.962 50.301 1.00 10.19 22 VAL C C 1
ATOM 2460 O O . VAL C 1 20 ? 51.953 20.044 51.028 1.00 10.86 22 VAL C O 1
ATOM 2464 N N . GLU C 1 21 ? 49.825 19.421 50.721 1.00 13.51 23 GLU C N 1
ATOM 2465 C CA . GLU C 1 21 ? 49.699 18.906 52.076 1.00 11.47 23 GLU C CA 1
ATOM 2466 C C . GLU C 1 21 ? 50.621 17.708 52.306 1.00 9.41 23 GLU C C 1
ATOM 2467 O O . GLU C 1 21 ? 51.215 17.585 53.368 1.00 12.56 23 GLU C O 1
ATOM 2473 N N . GLN C 1 22 ? 50.738 16.836 51.304 1.00 12.19 24 GLN C N 1
ATOM 2474 C CA . GLN C 1 22 ? 51.606 15.668 51.418 1.00 14.64 24 GLN C CA 1
ATOM 2475 C C . GLN C 1 22 ? 53.070 16.081 51.558 1.00 14.05 24 GLN C C 1
ATOM 2476 O O . GLN C 1 22 ? 53.831 15.459 52.314 1.00 13.52 24 GLN C O 1
ATOM 2482 N N . MET C 1 23 ? 53.462 17.137 50.852 1.00 9.87 25 MET C N 1
ATOM 2483 C CA . MET C 1 23 ? 54.801 17.704 51.026 1.00 9.81 25 MET C CA 1
ATOM 2484 C C . MET C 1 23 ? 54.979 18.232 52.452 1.00 13.17 25 MET C C 1
ATOM 2485 O O . MET C 1 23 ? 56.037 18.069 53.061 1.00 11.52 25 MET C O 1
ATOM 2490 N N . GLY C 1 24 ? 53.937 18.846 53.002 1.00 9.95 26 GLY C N 1
ATOM 2491 C CA . GLY C 1 24 ? 53.962 19.232 54.402 1.00 10.14 26 GLY C CA 1
ATOM 2492 C C . GLY C 1 24 ? 54.199 18.037 55.312 1.00 11.11 26 GLY C C 1
ATOM 2493 O O . GLY C 1 24 ? 55.022 18.089 56.224 1.00 13.67 26 GLY C O 1
ATOM 2494 N N . GLY C 1 25 ? 53.468 16.958 55.057 1.00 14.27 27 GLY C N 1
ATOM 2495 C CA . GLY C 1 25 ? 53.570 15.763 55.872 1.00 14.94 27 GLY C CA 1
ATOM 2496 C C . GLY C 1 25 ? 54.941 15.133 55.778 1.00 16.47 27 GLY C C 1
ATOM 2497 O O . GLY C 1 25 ? 55.459 14.609 56.761 1.00 14.72 27 GLY C O 1
ATOM 2498 N N . TYR C 1 26 ? 55.530 15.182 54.589 1.00 15.48 28 TYR C N 1
ATOM 2499 C CA . TYR C 1 26 ? 56.866 14.632 54.383 1.00 13.62 28 TYR C CA 1
ATOM 2500 C C . TYR C 1 26 ? 57.880 15.372 55.233 1.00 15.12 28 TYR C C 1
ATOM 2501 O O . TYR C 1 26 ? 58.735 14.757 55.883 1.00 15.65 28 TYR C O 1
ATOM 2510 N N . PHE C 1 27 ? 57.783 16.698 55.260 1.00 11.71 29 PHE C N 1
ATOM 2511 C CA . PHE C 1 27 ? 58.678 17.472 56.100 1.00 10.75 29 PHE C CA 1
ATOM 2512 C C . PHE C 1 27 ? 58.419 17.162 57.563 1.00 20.17 29 PHE C C 1
ATOM 2513 O O . PHE C 1 27 ? 59.349 16.942 58.333 1.00 17.25 29 PHE C O 1
ATOM 2521 N N . GLU C 1 28 ? 57.146 17.118 57.941 1.00 14.00 30 GLU C N 1
ATOM 2522 C CA . GLU C 1 28 ? 56.790 17.036 59.347 1.00 16.87 30 GLU C CA 1
ATOM 2523 C C . GLU C 1 28 ? 57.173 15.683 59.926 1.00 23.31 30 GLU C C 1
ATOM 2524 O O . GLU C 1 28 ? 57.586 15.591 61.084 1.00 28.00 30 GLU C O 1
ATOM 2530 N N . SER C 1 29 ? 57.059 14.633 59.123 1.00 22.42 31 SER C N 1
ATOM 2531 C CA . SER C 1 29 ? 57.405 13.307 59.610 1.00 28.14 31 SER C CA 1
ATOM 2532 C C . SER C 1 29 ? 58.890 13.273 59.975 1.00 42.38 31 SER C C 1
ATOM 2533 O O . SER C 1 29 ? 59.325 12.436 60.770 1.00 31.66 31 SER C O 1
ATOM 2536 N N . ARG C 1 30 ? 59.652 14.212 59.412 1.00 32.45 32 ARG C N 1
ATOM 2537 C CA . ARG C 1 30 ? 61.101 14.260 59.592 1.00 31.75 32 ARG C CA 1
ATOM 2538 C C . ARG C 1 30 ? 61.590 15.386 60.484 1.00 17.33 32 ARG C C 1
ATOM 2539 O O . ARG C 1 30 ? 62.723 15.851 60.330 1.00 31.19 32 ARG C O 1
ATOM 2547 N N . SER C 1 31 ? 60.742 15.838 61.402 1.00 20.38 33 SER C N 1
ATOM 2548 C CA . SER C 1 31 ? 61.142 16.813 62.407 1.00 27.75 33 SER C CA 1
ATOM 2549 C C . SER C 1 31 ? 61.379 18.201 61.829 1.00 21.87 33 SER C C 1
ATOM 2550 O O . SER C 1 31 ? 61.855 19.088 62.532 1.00 27.93 33 SER C O 1
ATOM 2553 N N . LEU C 1 32 ? 61.045 18.385 60.554 1.00 20.73 34 LEU C N 1
ATOM 2554 C CA . LEU C 1 32 ? 61.059 19.709 59.941 1.00 16.16 34 LEU C CA 1
ATOM 2555 C C . LEU C 1 32 ? 59.643 20.292 60.013 1.00 16.24 34 LEU C C 1
ATOM 2556 O O . LEU C 1 32 ? 58.688 19.579 60.315 1.00 17.46 34 LEU C O 1
ATOM 2561 N N . THR C 1 33 ? 59.497 21.582 59.744 1.00 16.77 35 THR C N 1
ATOM 2562 C CA . THR C 1 33 ? 58.190 22.213 59.879 1.00 16.55 35 THR C CA 1
ATOM 2563 C C . THR C 1 33 ? 57.260 21.887 58.715 1.00 17.01 35 THR C C 1
ATOM 2564 O O . THR C 1 33 ? 57.674 21.839 57.549 1.00 13.70 35 THR C O 1
ATOM 2568 N N . ARG C 1 34 ? 56.003 21.688 59.026 1.00 14.59 36 ARG C N 1
ATOM 2569 C CA . ARG C 1 34 ? 54.998 21.435 58.060 1.00 13.97 36 ARG C CA 1
ATOM 2570 C C . ARG C 1 34 ? 54.949 22.536 57.012 1.00 9.99 36 ARG C C 1
ATOM 2571 O O . ARG C 1 34 ? 54.835 22.256 55.866 1.00 10.75 36 ARG C O 1
ATOM 2579 N N . LEU C 1 35 ? 55.035 23.770 57.473 1.00 13.19 37 LEU C N 1
ATOM 2580 C CA . LEU C 1 35 ? 54.888 24.905 56.564 1.00 11.21 37 LEU C CA 1
ATOM 2581 C C . LEU C 1 35 ? 56.031 24.989 55.551 1.00 7.89 37 LEU C C 1
ATOM 2582 O O . LEU C 1 35 ? 55.819 25.384 54.405 1.00 9.26 37 LEU C O 1
ATOM 2587 N N . ALA C 1 36 ? 57.242 24.615 55.961 1.00 11.66 38 ALA C N 1
ATOM 2588 C CA . ALA C 1 36 ? 58.363 24.594 55.026 1.00 9.65 38 ALA C CA 1
ATOM 2589 C C . ALA C 1 36 ? 58.072 23.610 53.898 1.00 7.14 38 ALA C C 1
ATOM 2590 O O . ALA C 1 36 ? 58.333 23.885 52.732 1.00 9.76 38 ALA C O 1
ATOM 2592 N N . GLY C 1 37 ? 57.523 22.455 54.248 1.00 7.92 39 GLY C N 1
ATOM 2593 C CA . GLY C 1 37 ? 57.167 21.469 53.248 1.00 8.26 39 GLY C CA 1
ATOM 2594 C C . GLY C 1 37 ? 56.059 21.941 52.319 1.00 6.01 39 GLY C C 1
ATOM 2595 O O . GLY C 1 37 ? 56.125 21.764 51.106 1.00 6.88 39 GLY C O 1
ATOM 2596 N N . ARG C 1 38 ? 55.031 22.555 52.888 1.00 9.20 40 ARG C N 1
ATOM 2597 C CA . ARG C 1 38 ? 53.936 23.072 52.086 1.00 9.19 40 ARG C CA 1
ATOM 2598 C C . ARG C 1 38 ? 54.437 24.180 51.158 1.00 6.41 40 ARG C C 1
ATOM 2599 O O . ARG C 1 38 ? 54.049 24.254 49.987 1.00 6.92 40 ARG C O 1
ATOM 2607 N N . LEU C 1 39 ? 55.323 25.028 51.675 1.00 7.85 41 LEU C N 1
ATOM 2608 C CA . LEU C 1 39 ? 55.861 26.126 50.882 1.00 6.68 41 LEU C CA 1
ATOM 2609 C C . LEU C 1 39 ? 56.681 25.604 49.705 1.00 6.53 41 LEU C C 1
ATOM 2610 O O . LEU C 1 39 ? 56.549 26.096 48.579 1.00 8.15 41 LEU C O 1
ATOM 2615 N N . LEU C 1 40 ? 57.511 24.595 49.955 1.00 7.58 42 LEU C N 1
ATOM 2616 C CA . LEU C 1 40 ? 58.281 23.971 48.878 1.00 8.56 42 LEU C CA 1
ATOM 2617 C C . LEU C 1 40 ? 57.336 23.362 47.848 1.00 7.23 42 LEU C C 1
ATOM 2618 O O . LEU C 1 40 ? 57.524 23.523 46.647 1.00 8.35 42 LEU C O 1
ATOM 2623 N N . GLY C 1 41 ? 56.315 22.659 48.329 1.00 9.00 43 GLY C N 1
ATOM 2624 C CA . GLY C 1 41 ? 55.334 22.060 47.447 1.00 7.19 43 GLY C CA 1
ATOM 2625 C C . GLY C 1 41 ? 54.669 23.102 46.564 1.00 5.18 43 GLY C C 1
ATOM 2626 O O . GLY C 1 41 ? 54.521 22.919 45.358 1.00 8.08 43 GLY C O 1
ATOM 2627 N N . TRP C 1 42 ? 54.274 24.211 47.174 1.00 7.81 44 TRP C N 1
ATOM 2628 C CA . TRP C 1 42 ? 53.618 25.271 46.431 1.00 7.85 44 TRP C CA 1
ATOM 2629 C C . TRP C 1 42 ? 54.540 25.839 45.350 1.00 6.77 44 TRP C C 1
ATOM 2630 O O . TRP C 1 42 ? 54.112 26.041 44.216 1.00 7.83 44 TRP C O 1
ATOM 2641 N N . LEU C 1 43 ? 55.801 26.095 45.699 1.00 7.54 45 LEU C N 1
ATOM 2642 C CA . LEU C 1 43 ? 56.742 26.670 44.744 1.00 7.10 45 LEU C CA 1
ATOM 2643 C C . LEU C 1 43 ? 57.104 25.685 43.626 1.00 6.96 45 LEU C C 1
ATOM 2644 O O . LEU C 1 43 ? 57.606 26.086 42.573 1.00 9.12 45 LEU C O 1
ATOM 2649 N N . LEU C 1 44 ? 56.838 24.398 43.851 1.00 7.40 46 LEU C N 1
ATOM 2650 C CA . LEU C 1 44 ? 57.022 23.393 42.812 1.00 9.28 46 LEU C CA 1
ATOM 2651 C C . LEU C 1 44 ? 55.906 23.385 41.753 1.00 9.95 46 LEU C C 1
ATOM 2652 O O . LEU C 1 44 ? 56.128 22.931 40.628 1.00 10.95 46 LEU C O 1
ATOM 2657 N N . VAL C 1 45 ? 54.720 23.886 42.099 1.00 6.43 47 VAL C N 1
ATOM 2658 C CA . VAL C 1 45 ? 53.556 23.734 41.227 1.00 9.73 47 VAL C CA 1
ATOM 2659 C C . VAL C 1 45 ? 52.862 25.032 40.847 1.00 10.94 47 VAL C C 1
ATOM 2660 O O . VAL C 1 45 ? 52.039 25.045 39.938 1.00 12.44 47 VAL C O 1
ATOM 2664 N N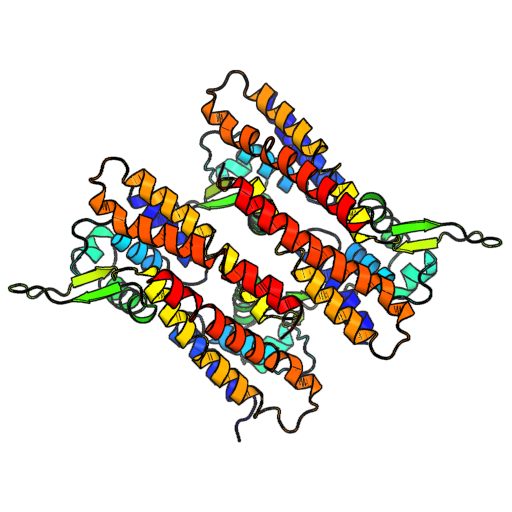 . CYS C 1 46 ? 53.192 26.116 41.536 1.00 9.80 48 CYS C N 1
ATOM 2665 C CA . CYS C 1 46 ? 52.481 27.379 41.350 1.00 8.86 48 CYS C CA 1
ATOM 2666 C C . CYS C 1 46 ? 52.738 28.015 39.981 1.00 11.42 48 CYS C C 1
ATOM 2667 O O . CYS C 1 46 ? 53.741 27.741 39.323 1.00 11.27 48 CYS C O 1
ATOM 2670 N N . ASP C 1 47 ? 51.816 28.880 39.564 1.00 10.63 49 ASP C N 1
ATOM 2671 C CA . ASP C 1 47 ? 51.947 29.611 38.315 1.00 11.64 49 ASP C CA 1
ATOM 2672 C C . ASP C 1 47 ? 51.394 31.013 38.537 1.00 12.36 49 ASP C C 1
ATOM 2673 O O . ASP C 1 47 ? 50.251 31.161 38.974 1.00 16.43 49 ASP C O 1
ATOM 2678 N N . PRO C 1 48 ? 52.205 32.054 38.275 1.00 13.20 50 PRO C N 1
ATOM 2679 C CA . PRO C 1 48 ? 53.598 32.022 37.820 1.00 14.79 50 PRO C CA 1
ATOM 2680 C C . PRO C 1 48 ? 54.534 31.411 38.860 1.00 11.51 50 PRO C C 1
ATOM 2681 O O . PRO C 1 48 ? 54.142 31.223 40.013 1.00 12.57 50 PRO C O 1
ATOM 2685 N N . GLU C 1 49 ? 55.757 31.098 38.447 1.00 11.98 51 GLU C N 1
ATOM 2686 C CA . GLU C 1 49 ? 56.721 30.482 39.350 1.00 11.35 51 GLU C CA 1
ATOM 2687 C C . GLU C 1 49 ? 57.105 31.415 40.490 1.00 10.00 51 GLU C C 1
ATOM 2688 O O . GLU C 1 49 ? 57.249 30.978 41.628 1.00 12.25 51 GLU C O 1
ATOM 2694 N N . ARG C 1 50 ? 57.278 32.697 40.195 1.00 11.77 52 ARG C N 1
ATOM 2695 C CA . ARG C 1 50 ? 57.615 33.642 41.249 1.00 11.62 52 ARG C CA 1
ATOM 2696 C C . ARG C 1 50 ? 56.355 33.994 42.030 1.00 13.46 52 ARG C C 1
ATOM 2697 O O . ARG C 1 50 ? 55.262 34.053 41.470 1.00 12.99 52 ARG C O 1
ATOM 2705 N N . GLN C 1 51 ? 56.524 34.198 43.330 1.00 9.44 53 GLN C N 1
ATOM 2706 C CA . GLN C 1 51 ? 55.418 34.471 44.244 1.00 9.27 53 GLN C CA 1
ATOM 2707 C C . GLN C 1 51 ? 55.849 35.506 45.275 1.00 10.71 53 GLN C C 1
ATOM 2708 O O . GLN C 1 51 ? 56.929 35.396 45.870 1.00 10.07 53 GLN C O 1
ATOM 2714 N N . SER C 1 52 ? 55.002 36.501 45.518 1.00 11.93 54 SER C N 1
ATOM 2715 C CA . SER C 1 52 ? 55.313 37.499 46.528 1.00 12.30 54 SER C CA 1
ATOM 2716 C C . SER C 1 52 ? 55.114 36.910 47.914 1.00 13.09 54 SER C C 1
ATOM 2717 O O . SER C 1 52 ? 54.432 35.899 48.077 1.00 10.19 54 SER C O 1
ATOM 2720 N N . SER C 1 53 ? 55.718 37.539 48.915 1.00 9.56 55 SER C N 1
ATOM 2721 C CA . SER C 1 53 ? 55.492 37.138 50.291 1.00 10.26 55 SER C CA 1
ATOM 2722 C C . SER C 1 53 ? 54.000 37.057 50.601 1.00 10.19 55 SER C C 1
ATOM 2723 O O . SER C 1 53 ? 53.553 36.119 51.255 1.00 11.98 55 SER C O 1
ATOM 2726 N N . GLU C 1 54 ? 53.237 38.054 50.162 1.00 13.45 56 GLU C N 1
ATOM 2727 C CA . GLU C 1 54 ? 51.810 38.077 50.463 1.00 13.94 56 GLU C CA 1
ATOM 2728 C C . GLU C 1 54 ? 51.059 36.996 49.695 1.00 9.35 56 GLU C C 1
ATOM 2729 O O . GLU C 1 54 ? 50.148 36.361 50.233 1.00 14.20 56 GLU C O 1
ATOM 2735 N N . GLU C 1 55 ? 51.447 36.774 48.444 1.00 8.65 57 GLU C N 1
ATOM 2736 C CA . GLU C 1 55 ? 50.866 35.697 47.659 1.00 9.74 57 GLU C CA 1
ATOM 2737 C C . GLU C 1 55 ? 51.071 34.345 48.348 1.00 9.43 57 GLU C C 1
ATOM 2738 O O . GLU C 1 55 ? 50.168 33.515 48.378 1.00 9.03 57 GLU C O 1
ATOM 2744 N N . LEU C 1 56 ? 52.255 34.132 48.911 1.00 9.03 58 LEU C N 1
ATOM 2745 C CA . LEU C 1 56 ? 52.543 32.887 49.617 1.00 9.33 58 LEU C CA 1
ATOM 2746 C C . LEU C 1 56 ? 51.700 32.751 50.881 1.00 9.96 58 LEU C C 1
ATOM 2747 O O . LEU C 1 56 ? 51.105 31.696 51.140 1.00 8.75 58 LEU C O 1
ATOM 2752 N N . ALA C 1 57 ? 51.642 33.815 51.678 1.00 9.21 59 ALA C N 1
ATOM 2753 C CA . ALA C 1 57 ? 50.877 33.769 52.913 1.00 9.28 59 ALA C CA 1
ATOM 2754 C C . ALA C 1 57 ? 49.404 33.456 52.635 1.00 7.06 59 ALA C C 1
ATOM 2755 O O . ALA C 1 57 ? 48.793 32.630 53.314 1.00 10.43 59 ALA C O 1
ATOM 2757 N N . THR C 1 58 ? 48.843 34.107 51.625 1.00 8.49 60 THR C N 1
ATOM 2758 C CA . THR C 1 58 ? 47.424 33.941 51.319 1.00 6.85 60 THR C CA 1
ATOM 2759 C C . THR C 1 58 ? 47.124 32.597 50.642 1.00 10.73 60 THR C C 1
ATOM 2760 O O . THR C 1 58 ? 46.044 32.043 50.826 1.00 14.16 60 THR C O 1
ATOM 2764 N N . ALA C 1 59 ? 48.082 32.051 49.898 1.00 9.44 61 ALA C N 1
ATOM 2765 C CA . ALA C 1 59 ? 47.899 30.731 49.289 1.00 8.23 61 ALA C CA 1
ATOM 2766 C C . ALA C 1 59 ? 47.991 29.622 50.325 1.00 8.10 61 ALA C C 1
ATOM 2767 O O . ALA C 1 59 ? 47.323 28.590 50.211 1.00 9.71 61 ALA C O 1
ATOM 2769 N N . LEU C 1 60 ? 48.838 29.823 51.330 1.00 6.98 62 LEU C N 1
ATOM 2770 C CA . LEU C 1 60 ? 49.173 28.754 52.260 1.00 9.80 62 LEU C CA 1
ATOM 2771 C C . LEU C 1 60 ? 48.535 28.886 53.644 1.00 10.55 62 LEU C C 1
ATOM 2772 O O . LEU C 1 60 ? 48.880 28.138 54.554 1.00 10.43 62 LEU C O 1
ATOM 2777 N N . ALA C 1 61 ? 47.591 29.813 53.801 1.00 7.57 63 ALA C N 1
ATOM 2778 C CA . ALA C 1 61 ? 46.959 30.040 55.104 1.00 8.98 63 ALA C CA 1
ATOM 2779 C C . ALA C 1 61 ? 48.012 30.202 56.189 1.00 9.51 63 ALA C C 1
ATOM 2780 O O . ALA C 1 61 ? 47.951 29.554 57.237 1.00 11.26 63 ALA C O 1
ATOM 2782 N N . ALA C 1 62 ? 48.965 31.099 55.939 1.00 7.87 64 ALA C N 1
ATOM 2783 C CA . ALA C 1 62 ? 50.110 31.282 56.813 1.00 9.99 64 ALA C CA 1
ATOM 2784 C C . ALA C 1 62 ? 50.305 32.750 57.179 1.00 10.41 64 ALA C C 1
ATOM 2785 O O . ALA C 1 62 ? 49.887 33.652 56.447 1.00 12.64 64 ALA C O 1
ATOM 2787 N N . SER C 1 63 ? 50.958 32.982 58.312 1.00 11.88 65 SER C N 1
ATOM 2788 C CA . SER C 1 63 ? 51.290 34.337 58.731 1.00 15.07 65 SER C CA 1
ATOM 2789 C C . SER C 1 63 ? 52.513 34.815 57.975 1.00 17.89 65 SER C C 1
ATOM 2790 O O . SER C 1 63 ? 53.265 34.012 57.420 1.00 14.52 65 SER C O 1
ATOM 2793 N N . SER C 1 64 ? 52.727 36.123 57.967 1.00 14.70 66 SER C N 1
ATOM 2794 C CA . SER C 1 64 ? 53.906 36.682 57.330 1.00 12.47 66 SER C CA 1
ATOM 2795 C C . SER C 1 64 ? 55.178 36.165 57.995 1.00 13.16 66 SER C C 1
ATOM 2796 O O . SER C 1 64 ? 56.166 35.892 57.316 1.00 14.98 66 SER C O 1
ATOM 2799 N N . GLY C 1 65 ? 55.147 36.023 59.317 1.00 14.58 67 GLY C N 1
ATOM 2800 C CA . GLY C 1 65 ? 56.294 35.540 60.057 1.00 22.29 67 GLY C CA 1
ATOM 2801 C C . GLY C 1 65 ? 56.598 34.108 59.669 1.00 19.96 67 GLY C C 1
ATOM 2802 O O . GLY C 1 65 ? 57.755 33.730 59.508 1.00 15.66 67 GLY C O 1
ATOM 2803 N N . GLY C 1 66 ? 55.545 33.314 59.503 1.00 13.81 68 GLY C N 1
ATOM 2804 C CA . GLY C 1 66 ? 55.696 31.925 59.109 1.00 14.23 68 GLY C CA 1
ATOM 2805 C C . GLY C 1 66 ? 56.304 31.811 57.721 1.00 13.08 68 GLY C C 1
ATOM 2806 O O . GLY C 1 66 ? 57.201 30.994 57.483 1.00 13.31 68 GLY C O 1
ATOM 2807 N N . ILE C 1 67 ? 55.812 32.618 56.790 1.00 11.52 69 ILE C N 1
ATOM 2808 C CA . ILE C 1 67 ? 56.388 32.618 55.456 1.00 8.86 69 ILE C CA 1
ATOM 2809 C C . ILE C 1 67 ? 57.864 33.042 55.498 1.00 12.69 69 ILE C C 1
ATOM 2810 O O . ILE C 1 67 ? 58.712 32.398 54.885 1.00 12.82 69 ILE C O 1
ATOM 2815 N N . SER C 1 68 ? 58.180 34.109 56.224 1.00 12.59 70 SER C N 1
ATOM 2816 C CA . SER C 1 68 ? 59.562 34.591 56.263 1.00 16.18 70 SER C CA 1
ATOM 2817 C C . SER C 1 68 ? 60.510 33.548 56.854 1.00 11.34 70 SER C C 1
ATOM 2818 O O . SER C 1 68 ? 61.577 33.274 56.293 1.00 13.80 70 SER C O 1
ATOM 2821 N N . THR C 1 69 ? 60.119 32.958 57.976 1.00 11.00 71 THR C N 1
ATOM 2822 C CA . THR C 1 69 ? 60.966 31.985 58.654 1.00 15.34 71 THR C CA 1
ATOM 2823 C C . THR C 1 69 ? 61.230 30.780 57.763 1.00 14.54 71 THR C C 1
ATOM 2824 O O . THR C 1 69 ? 62.370 30.329 57.614 1.00 12.70 71 THR C O 1
ATOM 2828 N N . ASN C 1 70 ? 60.175 30.245 57.170 1.00 11.05 72 ASN C N 1
ATOM 2829 C CA . ASN C 1 70 ? 60.329 29.024 56.392 1.00 10.26 72 ASN C CA 1
ATOM 2830 C C . ASN C 1 70 ? 60.939 29.246 55.010 1.00 7.91 72 ASN C C 1
ATOM 2831 O O . ASN C 1 70 ? 61.644 28.373 54.495 1.00 11.47 72 ASN C O 1
ATOM 2836 N N . ALA C 1 71 ? 60.686 30.401 54.408 1.00 9.78 73 ALA C N 1
ATOM 2837 C CA . ALA C 1 71 ? 61.345 30.745 53.155 1.00 9.80 73 ALA C CA 1
ATOM 2838 C C . ALA C 1 71 ? 62.854 30.804 53.387 1.00 12.64 73 ALA C C 1
ATOM 2839 O O . ALA C 1 71 ? 63.631 30.289 52.586 1.00 11.27 73 ALA C O 1
ATOM 2841 N N . ARG C 1 72 ? 63.259 31.430 54.487 1.00 12.20 74 ARG C N 1
ATOM 2842 C CA . ARG C 1 72 ? 64.683 31.507 54.830 1.00 12.30 74 ARG C CA 1
ATOM 2843 C C . ARG C 1 72 ? 65.304 30.122 54.979 1.00 10.08 74 ARG C C 1
ATOM 2844 O O . ARG C 1 72 ? 66.428 29.880 54.526 1.00 14.53 74 ARG C O 1
ATOM 2852 N N . MET C 1 73 ? 64.583 29.209 55.616 1.00 11.34 75 MET C N 1
ATOM 2853 C CA . MET C 1 73 ? 65.071 27.846 55.766 1.00 10.85 75 MET C CA 1
ATOM 2854 C C . MET C 1 73 ? 65.229 27.170 54.411 1.00 12.41 75 MET C C 1
ATOM 2855 O O . MET C 1 73 ? 66.207 26.470 54.172 1.00 12.21 75 MET C O 1
ATOM 2860 N N . LEU C 1 74 ? 64.261 27.368 53.522 1.00 9.94 76 LEU C N 1
ATOM 2861 C CA . LEU C 1 74 ? 64.325 26.739 52.204 1.00 8.84 76 LEU C CA 1
ATOM 2862 C C . LEU C 1 74 ? 65.443 27.326 51.352 1.00 11.29 76 LEU C C 1
ATOM 2863 O O . LEU C 1 74 ? 66.008 26.634 50.507 1.00 10.47 76 LEU C O 1
ATOM 2868 N N . ILE C 1 75 ? 65.760 28.597 51.570 1.00 9.89 77 ILE C N 1
ATOM 2869 C CA . ILE C 1 75 ? 66.934 29.193 50.949 1.00 10.13 77 ILE C CA 1
ATOM 2870 C C . ILE C 1 75 ? 68.203 28.534 51.501 1.00 11.00 77 ILE C C 1
ATOM 2871 O O . ILE C 1 75 ? 69.105 28.162 50.742 1.00 12.01 77 ILE C O 1
ATOM 2876 N N . GLN C 1 76 ? 68.263 28.382 52.820 1.00 11.53 78 GLN C N 1
ATOM 2877 C CA . GLN C 1 76 ? 69.402 27.721 53.454 1.00 11.94 78 GLN C CA 1
ATOM 2878 C C . GLN C 1 76 ? 69.604 26.337 52.859 1.00 17.99 78 GLN C C 1
ATOM 2879 O O . GLN C 1 76 ? 70.736 25.934 52.586 1.00 14.18 78 GLN C O 1
ATOM 2885 N N . PHE C 1 77 ? 68.501 25.613 52.663 1.00 12.70 79 PHE C N 1
ATOM 2886 C CA . PHE C 1 77 ? 68.544 24.233 52.176 1.00 12.65 79 PHE C CA 1
ATOM 2887 C C . PHE C 1 77 ? 68.876 24.164 50.684 1.00 9.88 79 PHE C C 1
ATOM 2888 O O . PHE C 1 77 ? 69.167 23.092 50.159 1.00 12.52 79 PHE C O 1
ATOM 2896 N N . GLY C 1 78 ? 68.796 25.298 49.995 1.00 9.33 80 GLY C N 1
ATOM 2897 C CA . GLY C 1 78 ? 69.221 25.386 48.612 1.00 10.22 80 GLY C CA 1
ATOM 2898 C C . GLY C 1 78 ? 68.115 25.264 47.584 1.00 9.74 80 GLY C C 1
ATOM 2899 O O . GLY C 1 78 ? 68.398 25.259 46.389 1.00 10.20 80 GLY C O 1
ATOM 2900 N N . PHE C 1 79 ? 66.860 25.168 48.025 1.00 8.90 81 PHE C N 1
ATOM 2901 C CA . PHE C 1 79 ? 65.762 24.855 47.106 1.00 9.47 81 PHE C CA 1
ATOM 2902 C C . PHE C 1 79 ? 65.148 26.077 46.438 1.00 10.48 81 PHE C C 1
ATOM 2903 O O . PHE C 1 79 ? 64.697 25.997 45.300 1.00 11.18 81 PHE C O 1
ATOM 2911 N N . ILE C 1 80 ? 65.109 27.197 47.150 1.00 8.78 82 ILE C N 1
ATOM 2912 C CA . ILE C 1 80 ? 64.456 28.387 46.617 1.00 9.52 82 ILE C CA 1
ATOM 2913 C C . ILE C 1 80 ? 65.372 29.595 46.734 1.00 12.17 82 ILE C C 1
ATOM 2914 O O . ILE C 1 80 ? 66.413 29.539 47.402 1.00 10.23 82 ILE C O 1
ATOM 2919 N N . GLU C 1 81 ? 64.978 30.676 46.073 1.00 10.83 83 GLU C N 1
ATOM 2920 C CA . GLU C 1 81 ? 65.750 31.908 46.078 1.00 9.14 83 GLU C CA 1
ATOM 2921 C C . GLU C 1 81 ? 64.848 33.112 46.322 1.00 14.86 83 GLU C C 1
ATOM 2922 O O . GLU C 1 81 ? 63.672 33.105 45.973 1.00 12.25 83 GLU C O 1
ATOM 2928 N N . ARG C 1 82 ? 65.421 34.137 46.932 1.00 13.24 84 ARG C N 1
ATOM 2929 C CA . ARG C 1 82 ? 64.797 35.443 47.008 1.00 11.40 84 ARG C CA 1
ATOM 2930 C C . ARG C 1 82 ? 64.936 36.084 45.636 1.00 15.96 84 ARG C C 1
ATOM 2931 O O . ARG C 1 82 ? 65.945 35.890 44.953 1.00 21.00 84 ARG C O 1
ATOM 2939 N N . LEU C 1 83 ? 63.919 36.829 45.220 1.00 13.84 85 LEU C N 1
ATOM 2940 C CA . LEU C 1 83 ? 63.885 37.393 43.882 1.00 13.45 85 LEU C CA 1
ATOM 2941 C C . LEU C 1 83 ? 63.544 38.866 43.988 1.00 16.88 85 LEU C C 1
ATOM 2942 O O . LEU C 1 83 ? 62.603 39.235 44.680 1.00 19.43 85 LEU C O 1
ATOM 2947 N N . ALA C 1 84 ? 64.322 39.707 43.319 1.00 13.62 86 ALA C N 1
ATOM 2948 C CA . ALA C 1 84 ? 63.974 41.113 43.189 1.00 16.32 86 ALA C CA 1
ATOM 2949 C C . ALA C 1 84 ? 63.295 41.306 41.842 1.00 14.13 86 ALA C C 1
ATOM 2950 O O . ALA C 1 84 ? 63.755 40.784 40.827 1.00 14.98 86 ALA C O 1
ATOM 2952 N N . VAL C 1 85 ? 62.189 42.044 41.843 1.00 17.64 87 VAL C N 1
ATOM 2953 C CA . VAL C 1 85 ? 61.415 42.281 40.632 1.00 20.05 87 VAL C CA 1
ATOM 2954 C C . VAL C 1 85 ? 61.479 43.763 40.283 1.00 22.58 87 VAL C C 1
ATOM 2955 O O . VAL C 1 85 ? 61.312 44.616 41.149 1.00 21.04 87 VAL C O 1
ATOM 2959 N N . ALA C 1 86 ? 61.730 44.058 39.015 1.00 23.03 88 ALA C N 1
ATOM 2960 C CA . ALA C 1 86 ? 61.912 45.436 38.576 1.00 23.97 88 ALA C CA 1
ATOM 2961 C C . ALA C 1 86 ? 60.693 46.312 38.877 1.00 26.61 88 ALA C C 1
ATOM 2962 O O . ALA C 1 86 ? 59.564 45.967 38.525 1.00 29.37 88 ALA C O 1
ATOM 2964 N N . GLY C 1 87 ? 60.940 47.443 39.534 1.00 27.61 89 GLY C N 1
ATOM 2965 C CA . GLY C 1 87 ? 59.916 48.440 39.788 1.00 33.69 89 GLY C CA 1
ATOM 2966 C C . GLY C 1 87 ? 58.885 48.009 40.810 1.00 47.41 89 GLY C C 1
ATOM 2967 O O . GLY C 1 87 ? 57.829 48.628 40.942 1.00 42.39 89 GLY C O 1
ATOM 2968 N N . ASP C 1 88 ? 59.204 46.952 41.546 1.00 25.59 90 ASP C N 1
ATOM 2969 C CA . ASP C 1 88 ? 58.279 46.365 42.507 1.00 22.06 90 ASP C CA 1
ATOM 2970 C C . ASP C 1 88 ? 58.984 46.255 43.863 1.00 26.12 90 ASP C C 1
ATOM 2971 O O . ASP C 1 88 ? 60.094 45.734 43.955 1.00 33.76 90 ASP C O 1
ATOM 2976 N N . ARG C 1 89 ? 58.335 46.748 44.913 1.00 22.77 91 ARG C N 1
ATOM 2977 C CA . ARG C 1 89 ? 58.959 46.839 46.234 1.00 21.75 91 ARG C CA 1
ATOM 2978 C C . ARG C 1 89 ? 58.781 45.542 47.028 1.00 22.01 91 ARG C C 1
ATOM 2979 O O . ARG C 1 89 ? 59.421 45.337 48.058 1.00 22.93 91 ARG C O 1
ATOM 2987 N N . ARG C 1 90 ? 57.903 44.674 46.548 1.00 27.55 92 ARG C N 1
ATOM 2988 C CA . ARG C 1 90 ? 57.596 43.444 47.264 1.00 18.02 92 ARG C CA 1
ATOM 2989 C C . ARG C 1 90 ? 58.748 42.448 47.229 1.00 16.14 92 ARG C C 1
ATOM 2990 O O . ARG C 1 90 ? 59.528 42.405 46.274 1.00 20.77 92 ARG C O 1
ATOM 2998 N N . THR C 1 91 ? 58.838 41.653 48.288 1.00 14.69 93 THR C N 1
ATOM 2999 C CA . THR C 1 91 ? 59.748 40.519 48.332 1.00 11.43 93 THR C CA 1
ATOM 3000 C C . THR C 1 91 ? 59.105 39.346 47.596 1.00 16.23 93 THR C C 1
ATOM 3001 O O . THR C 1 91 ? 57.938 39.036 47.822 1.00 13.43 93 THR C O 1
ATOM 3005 N N . TYR C 1 92 ? 59.857 38.734 46.690 1.00 10.50 94 TYR C N 1
ATOM 3006 C CA . TYR C 1 92 ? 59.392 37.559 45.962 1.00 14.00 94 TYR C CA 1
ATOM 3007 C C . TYR C 1 92 ? 60.318 36.385 46.224 1.00 11.62 94 TYR C C 1
ATOM 3008 O O . TYR C 1 92 ? 61.502 36.567 46.520 1.00 11.87 94 TYR C O 1
ATOM 3017 N N . PHE C 1 93 ? 59.769 35.183 46.090 1.00 11.22 95 PHE C N 1
ATOM 3018 C CA . PHE C 1 93 ? 60.561 33.961 46.111 1.00 11.03 95 PHE C CA 1
ATOM 3019 C C . PHE C 1 93 ? 60.228 33.115 44.892 1.00 11.11 95 PHE C C 1
ATOM 3020 O O . PHE C 1 93 ? 59.180 33.280 44.264 1.00 10.71 95 PHE C O 1
ATOM 3028 N N . ARG C 1 94 ? 61.134 32.214 44.548 1.00 10.90 96 ARG C N 1
ATOM 3029 C CA . ARG C 1 94 ? 60.908 31.304 43.440 1.00 9.85 96 ARG C CA 1
ATOM 3030 C C . ARG C 1 94 ? 61.776 30.070 43.646 1.00 10.04 96 ARG C C 1
ATOM 3031 O O . ARG C 1 94 ? 62.848 30.155 44.237 1.00 9.37 96 ARG C O 1
ATOM 3039 N N . LEU C 1 95 ? 61.305 28.922 43.170 1.00 10.11 97 LEU C N 1
ATOM 3040 C CA . LEU C 1 95 ? 62.131 27.729 43.161 1.00 10.35 97 LEU C CA 1
ATOM 3041 C C . LEU C 1 95 ? 63.399 27.998 42.360 1.00 10.75 97 LEU C C 1
ATOM 3042 O O . LEU C 1 95 ? 63.352 28.601 41.279 1.00 11.01 97 LEU C O 1
ATOM 3047 N N . ARG C 1 96 ? 64.539 27.551 42.879 1.00 9.95 98 ARG C N 1
ATOM 3048 C CA . ARG C 1 96 ? 65.784 27.695 42.138 1.00 9.88 98 ARG C CA 1
ATOM 3049 C C . ARG C 1 96 ? 65.746 26.873 40.853 1.00 12.56 98 ARG C C 1
ATOM 3050 O O . ARG C 1 96 ? 65.033 25.870 40.756 1.00 12.65 98 ARG C O 1
ATOM 3058 N N . PRO C 1 97 ? 66.531 27.284 39.856 1.00 13.60 99 PRO C N 1
ATOM 3059 C CA . PRO C 1 97 ? 66.714 26.401 38.705 1.00 12.93 99 PRO C CA 1
ATOM 3060 C C . PRO C 1 97 ? 67.341 25.083 39.159 1.00 11.82 99 PRO C C 1
ATOM 3061 O O . PRO C 1 97 ? 68.194 25.079 40.058 1.00 13.72 99 PRO C O 1
ATOM 3065 N N . ASN C 1 98 ? 66.918 23.978 38.555 1.00 12.52 100 ASN C N 1
ATOM 3066 C CA . ASN C 1 98 ? 67.408 22.662 38.950 1.00 16.27 100 ASN C CA 1
ATOM 3067 C C . ASN C 1 98 ? 67.481 22.555 40.464 1.00 11.94 100 ASN C C 1
ATOM 3068 O O . ASN C 1 98 ? 68.531 22.263 41.036 1.00 12.06 100 ASN C O 1
ATOM 3073 N N . ALA C 1 99 ? 66.341 22.780 41.104 1.00 10.17 101 ALA C N 1
ATOM 3074 C CA . ALA C 1 99 ? 66.276 22.983 42.541 1.00 10.00 101 ALA C CA 1
ATOM 3075 C C . ALA C 1 99 ? 66.819 21.829 43.380 1.00 6.65 101 ALA C C 1
ATOM 3076 O O . ALA C 1 99 ? 67.478 22.058 44.389 1.00 9.40 101 ALA C O 1
ATOM 3078 N N . PHE C 1 100 ? 66.516 20.596 42.992 1.00 9.13 102 PHE C N 1
ATOM 3079 C CA . PHE C 1 100 ? 66.945 19.465 43.795 1.00 10.26 102 PHE C CA 1
ATOM 3080 C C . PHE C 1 100 ? 68.432 19.158 43.604 1.00 8.57 102 PHE C C 1
ATOM 3081 O O . PHE C 1 100 ? 69.069 18.658 44.517 1.00 10.88 102 PHE C O 1
ATOM 3089 N N . ALA C 1 101 ? 68.991 19.529 42.459 1.00 13.61 103 ALA C N 1
ATOM 3090 C CA . ALA C 1 101 ? 70.444 19.504 42.304 1.00 11.11 103 ALA C CA 1
ATOM 3091 C C . ALA C 1 101 ? 71.072 20.544 43.227 1.00 12.09 103 ALA C C 1
ATOM 3092 O O . ALA C 1 101 ? 72.099 20.292 43.864 1.00 12.74 103 ALA C O 1
ATOM 3094 N N . ALA C 1 102 ? 70.464 21.722 43.305 1.00 11.66 104 ALA C N 1
ATOM 3095 C CA . ALA C 1 102 ? 70.974 22.757 44.197 1.00 10.92 104 ALA C CA 1
ATOM 3096 C C . ALA C 1 102 ? 70.869 22.307 45.652 1.00 10.29 104 ALA C C 1
ATOM 3097 O O . ALA C 1 102 ? 71.739 22.592 46.477 1.00 9.90 104 ALA C O 1
ATOM 3099 N N . GLY C 1 103 ? 69.797 21.595 45.974 1.00 8.27 105 GLY C N 1
ATOM 3100 C CA . GLY C 1 103 ? 69.635 21.046 47.303 1.00 7.09 105 GLY C CA 1
ATOM 3101 C C . GLY C 1 103 ? 70.722 20.036 47.619 1.00 9.98 105 GLY C C 1
ATOM 3102 O O . GLY C 1 103 ? 71.220 19.982 48.747 1.00 13.22 105 GLY C O 1
ATOM 3103 N N . GLU C 1 104 ? 71.088 19.231 46.629 1.00 11.79 106 GLU C N 1
ATOM 3104 C CA . GLU C 1 104 ? 72.141 18.240 46.826 1.00 9.25 106 GLU C CA 1
ATOM 3105 C C . GLU C 1 104 ? 73.497 18.909 47.017 1.00 11.36 106 GLU C C 1
ATOM 3106 O O . GLU C 1 104 ? 74.319 18.441 47.813 1.00 14.11 106 GLU C O 1
ATOM 3112 N N . ARG C 1 105 ? 73.725 20.021 46.321 1.00 9.62 107 ARG C N 1
ATOM 3113 C CA . ARG C 1 105 ? 74.958 20.779 46.512 1.00 12.11 107 ARG C CA 1
ATOM 3114 C C . ARG C 1 105 ? 75.062 21.266 47.938 1.00 10.68 107 ARG C C 1
ATOM 3115 O O . ARG C 1 105 ? 76.134 21.231 48.537 1.00 13.13 107 ARG C O 1
ATOM 3123 N N A GLU C 1 106 ? 73.954 21.723 48.514 0.47 11.44 108 GLU C N 1
ATOM 3124 N N B GLU C 1 106 ? 73.938 21.713 48.486 0.53 11.56 108 GLU C N 1
ATOM 3125 C CA A GLU C 1 106 ? 73.989 22.164 49.898 0.47 12.10 108 GLU C CA 1
ATOM 3126 C CA B GLU C 1 106 ? 73.904 22.165 49.858 0.53 11.90 108 GLU C CA 1
ATOM 3127 C C A GLU C 1 106 ? 74.163 20.978 50.843 0.47 10.95 108 GLU C C 1
ATOM 3128 C C B GLU C 1 106 ? 74.158 20.994 50.804 0.53 10.94 108 GLU C C 1
ATOM 3129 O O A GLU C 1 106 ? 74.738 21.125 51.918 0.47 13.82 108 GLU C O 1
ATOM 3130 O O B GLU C 1 106 ? 74.795 21.165 51.839 0.53 13.59 108 GLU C O 1
ATOM 3141 N N . ARG C 1 107 ? 73.679 19.803 50.445 1.00 12.22 109 ARG C N 1
ATOM 3142 C CA A ARG C 1 107 ? 73.921 18.598 51.239 0.52 11.54 109 ARG C CA 1
ATOM 3143 C CA B ARG C 1 107 ? 73.932 18.624 51.264 0.48 11.54 109 ARG C CA 1
ATOM 3144 C C . ARG C 1 107 ? 75.418 18.300 51.292 1.00 12.14 109 ARG C C 1
ATOM 3145 O O . ARG C 1 107 ? 75.943 17.888 52.328 1.00 15.40 109 ARG C O 1
ATOM 3160 N N . ILE C 1 108 ? 76.102 18.501 50.171 1.00 12.80 110 ILE C N 1
ATOM 3161 C CA . ILE C 1 108 ? 77.553 18.303 50.146 1.00 12.27 110 ILE C CA 1
ATOM 3162 C C . ILE C 1 108 ? 78.198 19.246 51.156 1.00 11.69 110 ILE C C 1
ATOM 3163 O O . ILE C 1 108 ? 79.074 18.843 51.927 1.00 10.14 110 ILE C O 1
ATOM 3168 N N . ARG C 1 109 ? 77.762 20.505 51.158 1.00 9.49 111 ARG C N 1
ATOM 3169 C CA . ARG C 1 109 ? 78.286 21.481 52.107 1.00 7.85 111 ARG C CA 1
ATOM 3170 C C . ARG C 1 109 ? 77.970 21.103 53.554 1.00 9.26 111 ARG C C 1
ATOM 3171 O O . ARG C 1 109 ? 78.808 21.269 54.441 1.00 11.07 111 ARG C O 1
ATOM 3179 N N . ALA C 1 110 ? 76.768 20.585 53.788 1.00 11.05 112 ALA C N 1
ATOM 3180 C CA . ALA C 1 110 ? 76.386 20.142 55.125 1.00 12.90 112 ALA C CA 1
ATOM 3181 C C . ALA C 1 110 ? 77.256 18.963 55.568 1.00 10.95 112 ALA C C 1
ATOM 3182 O O . ALA C 1 110 ? 77.662 18.891 56.724 1.00 12.81 112 ALA C O 1
ATOM 3184 N N A MET C 1 111 ? 77.532 18.052 54.649 0.41 10.13 113 MET C N 1
ATOM 3185 N N B MET C 1 111 ? 77.548 18.057 54.644 0.59 10.13 113 MET C N 1
ATOM 3186 C CA A MET C 1 111 ? 78.412 16.936 54.949 0.41 10.53 113 MET C CA 1
ATOM 3187 C CA B MET C 1 111 ? 78.415 16.926 54.944 0.59 10.48 113 MET C CA 1
ATOM 3188 C C A MET C 1 111 ? 79.788 17.458 55.333 0.41 8.94 113 MET C C 1
ATOM 3189 C C B MET C 1 111 ? 79.833 17.385 55.259 0.59 9.00 113 MET C C 1
ATOM 3190 O O A MET C 1 111 ? 80.371 17.015 56.318 0.41 9.06 113 MET C O 1
ATOM 3191 O O B MET C 1 111 ? 80.497 16.809 56.109 0.59 8.36 113 MET C O 1
ATOM 3200 N N . ALA C 1 112 ? 80.302 18.415 54.557 1.00 9.23 114 ALA C N 1
ATOM 3201 C CA . ALA C 1 112 ? 81.620 18.989 54.844 1.00 10.38 114 ALA C CA 1
ATOM 3202 C C . ALA C 1 112 ? 81.667 19.613 56.235 1.00 8.92 114 ALA C C 1
ATOM 3203 O O . ALA C 1 112 ? 82.674 19.506 56.944 1.00 10.09 114 ALA C O 1
ATOM 3205 N N . GLU C 1 113 ? 80.571 20.255 56.631 1.00 9.14 115 GLU C N 1
ATOM 3206 C CA . GLU C 1 113 ? 80.465 20.837 57.959 1.00 10.45 115 GLU C CA 1
ATOM 3207 C C . GLU C 1 113 ? 80.516 19.753 59.035 1.00 11.99 115 GLU C C 1
ATOM 3208 O O . GLU C 1 113 ? 81.215 19.900 60.037 1.00 11.68 115 GLU C O 1
ATOM 3214 N N . LEU C 1 114 ? 79.778 18.668 58.826 1.00 11.80 116 LEU C N 1
ATOM 3215 C CA . LEU C 1 114 ? 79.812 17.544 59.758 1.00 10.69 116 LEU C CA 1
ATOM 3216 C C . LEU C 1 114 ? 81.196 16.903 59.813 1.00 11.48 116 LEU C C 1
ATOM 3217 O O . LEU C 1 114 ? 81.644 16.467 60.878 1.00 13.64 116 LEU C O 1
ATOM 3222 N N . GLN C 1 115 ? 81.862 16.809 58.666 1.00 9.30 117 GLN C N 1
ATOM 3223 C CA . GLN C 1 115 ? 83.207 16.247 58.633 1.00 10.84 117 GLN C CA 1
ATOM 3224 C C . GLN C 1 115 ? 84.147 17.133 59.468 1.00 10.91 117 GLN C C 1
ATOM 3225 O O . GLN C 1 115 ? 85.002 16.632 60.202 1.00 11.92 117 GLN C O 1
ATOM 3231 N N . ASP C 1 116 ? 83.979 18.449 59.362 1.00 9.80 118 ASP C N 1
ATOM 3232 C CA . ASP C 1 116 ? 84.758 19.372 60.183 1.00 11.35 118 ASP C CA 1
ATOM 3233 C C . ASP C 1 116 ? 84.521 19.110 61.671 1.00 13.75 118 ASP C C 1
ATOM 3234 O O . ASP C 1 116 ? 85.444 19.187 62.482 1.00 14.75 118 ASP C O 1
ATOM 3239 N N . LEU C 1 117 ? 83.275 18.818 62.028 1.00 10.76 119 LEU C N 1
ATOM 3240 C CA . LEU C 1 117 ? 82.941 18.553 63.421 1.00 12.12 119 LEU C CA 1
ATOM 3241 C C . LEU C 1 117 ? 83.542 17.228 63.871 1.00 16.68 119 LEU C C 1
ATOM 3242 O O . LEU C 1 117 ? 84.023 17.113 64.998 1.00 15.14 119 LEU C O 1
ATOM 3247 N N . ALA C 1 118 ? 83.521 16.230 62.996 1.00 13.39 120 ALA C N 1
ATOM 3248 C CA . ALA C 1 118 ? 84.142 14.947 63.318 1.00 13.06 120 ALA C CA 1
ATOM 3249 C C . ALA C 1 118 ? 85.600 15.161 63.693 1.00 14.10 120 ALA C C 1
ATOM 3250 O O . ALA C 1 118 ? 86.093 14.578 64.665 1.00 14.35 120 ALA C O 1
ATOM 3252 N N . ASP C 1 119 ? 86.293 16.006 62.934 1.00 12.28 121 ASP C N 1
ATOM 3253 C CA . ASP C 1 119 ? 87.684 16.335 63.244 1.00 11.67 121 ASP C CA 1
ATOM 3254 C C . ASP C 1 119 ? 87.838 16.992 64.620 1.00 12.90 121 ASP C C 1
ATOM 3255 O O . ASP C 1 119 ? 88.820 16.735 65.321 1.00 18.76 121 ASP C O 1
ATOM 3260 N N . VAL C 1 120 ? 86.876 17.825 65.010 1.00 12.54 122 VAL C N 1
ATOM 3261 C CA . VAL C 1 120 ? 86.886 18.445 66.328 1.00 11.61 122 VAL C CA 1
ATOM 3262 C C . VAL C 1 120 ? 86.761 17.372 67.400 1.00 15.06 122 VAL C C 1
ATOM 3263 O O . VAL C 1 120 ? 87.490 17.387 68.392 1.00 15.39 122 VAL C O 1
ATOM 3267 N N . GLY C 1 121 ? 85.838 16.443 67.185 1.00 13.60 123 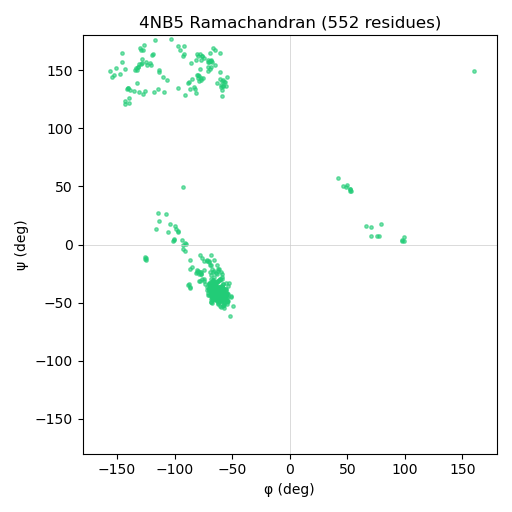GLY C N 1
ATOM 3268 C CA . GLY C 1 121 ? 85.666 15.314 68.083 1.00 12.98 123 GLY C CA 1
ATOM 3269 C C . GLY C 1 121 ? 86.910 14.455 68.196 1.00 13.64 123 GLY C C 1
ATOM 3270 O O . GLY C 1 121 ? 87.265 14.001 69.293 1.00 14.90 123 GLY C O 1
ATOM 3271 N N . LEU C 1 122 ? 87.574 14.224 67.066 1.00 12.44 124 LEU C N 1
ATOM 3272 C CA . LEU C 1 122 ? 88.768 13.386 67.051 1.00 14.30 124 LEU C CA 1
ATOM 3273 C C . LEU C 1 122 ? 89.883 14.046 67.849 1.00 17.76 124 LEU C C 1
ATOM 3274 O O . LEU C 1 122 ? 90.666 13.361 68.511 1.00 17.76 124 LEU C O 1
ATOM 3279 N N . ARG C 1 123 ? 89.957 15.374 67.785 1.00 15.87 125 ARG C N 1
ATOM 3280 C CA . ARG C 1 123 ? 90.967 16.097 68.549 1.00 16.50 125 ARG C CA 1
ATOM 3281 C C . ARG C 1 123 ? 90.657 15.992 70.035 1.00 23.40 125 ARG C C 1
ATOM 3282 O O . ARG C 1 123 ? 91.554 15.782 70.852 1.00 21.76 125 ARG C O 1
ATOM 3290 N N . ALA C 1 124 ? 89.382 16.123 70.376 1.00 17.17 126 ALA C N 1
ATOM 3291 C CA . ALA C 1 124 ? 88.947 16.033 71.765 1.00 17.33 126 ALA C CA 1
ATOM 3292 C C . ALA C 1 124 ? 89.282 14.670 72.378 1.00 21.58 126 ALA C C 1
ATOM 3293 O O . ALA C 1 124 ? 89.514 14.572 73.579 1.00 17.23 126 ALA C O 1
ATOM 3295 N N . LEU C 1 125 ? 89.313 13.631 71.547 1.00 16.56 127 LEU C N 1
ATOM 3296 C CA . LEU C 1 125 ? 89.616 12.272 72.000 1.00 13.52 127 LEU C CA 1
ATOM 3297 C C . LEU C 1 125 ? 91.077 11.894 71.735 1.00 18.16 127 LEU C C 1
ATOM 3298 O O . LEU C 1 125 ? 91.448 10.723 71.818 1.00 17.31 127 LEU C O 1
ATOM 3303 N N . GLY C 1 126 ? 91.901 12.887 71.415 1.00 21.49 128 GLY C N 1
ATOM 3304 C CA . GLY C 1 126 ? 93.281 12.650 71.028 1.00 21.92 128 GLY C CA 1
ATOM 3305 C C . GLY C 1 126 ? 94.128 11.939 72.069 1.00 19.51 128 GLY C C 1
ATOM 3306 O O . GLY C 1 126 ? 95.082 11.240 71.724 1.00 25.32 128 GLY C O 1
ATOM 3307 N N . ASP C 1 127 ? 93.786 12.114 73.341 1.00 19.57 129 ASP C N 1
ATOM 3308 C CA . ASP C 1 127 ? 94.522 11.462 74.429 1.00 21.06 129 ASP C CA 1
ATOM 3309 C C . ASP C 1 127 ? 93.948 10.098 74.807 1.00 28.21 129 ASP C C 1
ATOM 3310 O O . ASP C 1 127 ? 94.524 9.388 75.633 1.00 30.20 129 ASP C O 1
ATOM 3315 N N . ALA C 1 128 ? 92.816 9.732 74.211 1.00 22.58 130 ALA C N 1
ATOM 3316 C CA . ALA C 1 128 ? 92.186 8.449 74.508 1.00 17.86 130 ALA C CA 1
ATOM 3317 C C . ALA C 1 128 ? 92.658 7.362 73.553 1.00 22.17 130 ALA C C 1
ATOM 3318 O O . ALA C 1 128 ? 93.231 7.654 72.504 1.00 22.11 130 ALA C O 1
ATOM 3320 N N . PRO C 1 129 ? 92.419 6.092 73.911 1.00 21.59 131 PRO C N 1
ATOM 3321 C CA . PRO C 1 129 ? 92.840 5.004 73.027 1.00 22.54 131 PRO C CA 1
ATOM 3322 C C . PRO C 1 129 ? 92.156 5.108 71.670 1.00 26.66 131 PRO C C 1
ATOM 3323 O O . PRO C 1 129 ? 91.020 5.576 71.609 1.00 26.24 131 PRO C O 1
ATOM 3327 N N . PRO C 1 130 ? 92.836 4.675 70.597 1.00 28.62 132 PRO C N 1
ATOM 3328 C CA . PRO C 1 130 ? 92.289 4.776 69.238 1.00 22.50 132 PRO C CA 1
ATOM 3329 C C . PRO C 1 130 ? 90.899 4.162 69.103 1.00 33.94 132 PRO C C 1
ATOM 3330 O O . PRO C 1 130 ? 90.088 4.647 68.317 1.00 23.48 132 PRO C O 1
ATOM 3334 N N . GLN C 1 131 ? 90.628 3.102 69.854 1.00 24.00 133 GLN C N 1
ATOM 3335 C CA . GLN C 1 131 ? 89.356 2.403 69.713 1.00 26.54 133 GLN C CA 1
ATOM 3336 C C . GLN C 1 131 ? 88.189 3.351 69.977 1.00 16.33 133 GLN C C 1
ATOM 3337 O O . GLN C 1 131 ? 87.133 3.239 69.355 1.00 19.46 133 GLN C O 1
ATOM 3343 N N . ARG C 1 132 ? 88.373 4.268 70.920 1.00 14.16 134 ARG C N 1
ATOM 3344 C CA . ARG C 1 132 ? 87.289 5.144 71.327 1.00 13.95 134 ARG C CA 1
ATOM 3345 C C . ARG C 1 132 ? 86.908 6.085 70.189 1.00 13.40 134 ARG C C 1
ATOM 3346 O O . ARG C 1 132 ? 85.781 6.567 70.137 1.00 12.56 134 ARG C O 1
ATOM 3354 N N . SER C 1 133 ? 87.854 6.315 69.281 1.00 14.50 135 SER C N 1
ATOM 3355 C CA . SER C 1 133 ? 87.669 7.242 68.164 1.00 13.22 135 SER C CA 1
ATOM 3356 C C . SER C 1 133 ? 87.151 6.557 66.897 1.00 17.29 135 SER C C 1
ATOM 3357 O O . SER C 1 133 ? 86.934 7.212 65.880 1.00 14.07 135 SER C O 1
ATOM 3360 N N . ARG C 1 134 ? 86.934 5.246 66.945 1.00 13.50 136 ARG C N 1
ATOM 3361 C CA . ARG C 1 134 ? 86.495 4.528 65.750 1.00 13.49 136 ARG C CA 1
ATOM 3362 C C . ARG C 1 134 ? 85.207 5.106 65.150 1.00 10.16 136 ARG C C 1
ATOM 3363 O O . ARG C 1 134 ? 85.108 5.271 63.938 1.00 13.71 136 ARG C O 1
ATOM 3371 N N . ARG C 1 135 ? 84.223 5.408 65.990 1.00 11.64 137 ARG C N 1
ATOM 3372 C CA . ARG C 1 135 ? 82.959 5.951 65.494 1.00 12.37 137 ARG C CA 1
ATOM 3373 C C . ARG C 1 135 ? 83.185 7.238 64.706 1.00 10.09 137 ARG C C 1
ATOM 3374 O O . ARG C 1 135 ? 82.613 7.428 63.631 1.00 10.87 137 ARG C O 1
ATOM 3382 N N . LEU C 1 136 ? 84.009 8.131 65.243 1.00 9.14 138 LEU C N 1
ATOM 3383 C CA . LEU C 1 136 ? 84.246 9.410 64.583 1.00 8.90 138 LEU C CA 1
ATOM 3384 C C . LEU C 1 136 ? 85.059 9.242 63.305 1.00 14.72 138 LEU C C 1
ATOM 3385 O O . LEU C 1 136 ? 84.837 9.959 62.326 1.00 13.67 138 LEU C O 1
ATOM 3390 N N . ARG C 1 137 ? 86.010 8.311 63.307 1.00 10.64 139 ARG C N 1
ATOM 3391 C CA . ARG C 1 137 ? 86.787 8.046 62.100 1.00 13.53 139 ARG C CA 1
ATOM 3392 C C . ARG C 1 137 ? 85.878 7.545 60.983 1.00 13.42 139 ARG C C 1
ATOM 3393 O O . ARG C 1 137 ? 86.028 7.945 59.828 1.00 11.96 139 ARG C O 1
ATOM 3401 N N . GLU C 1 138 ? 84.959 6.644 61.329 1.00 12.62 140 GLU C N 1
ATOM 3402 C CA . GLU C 1 138 ? 84.014 6.099 60.363 1.00 12.40 140 GLU C CA 1
ATOM 3403 C C . GLU C 1 138 ? 83.162 7.224 59.788 1.00 10.78 140 GLU C C 1
ATOM 3404 O O . GLU C 1 138 ? 82.934 7.291 58.582 1.00 12.30 140 GLU C O 1
ATOM 3410 N N . MET C 1 139 ? 82.686 8.099 60.669 1.00 12.37 141 MET C N 1
ATOM 3411 C CA . MET C 1 139 ? 81.883 9.255 60.276 1.00 11.24 141 MET C CA 1
ATOM 3412 C C . MET C 1 139 ? 82.666 10.150 59.322 1.00 12.97 141 MET C C 1
ATOM 3413 O O . MET C 1 139 ? 82.202 10.482 58.228 1.00 11.58 141 MET C O 1
ATOM 3418 N N . ARG C 1 140 ? 83.860 10.548 59.743 1.00 10.76 142 ARG C N 1
ATOM 3419 C CA . ARG C 1 140 ? 84.720 11.395 58.922 1.00 10.57 142 ARG C CA 1
ATOM 3420 C C . ARG C 1 140 ? 84.960 10.791 57.532 1.00 12.09 142 ARG C C 1
ATOM 3421 O O . ARG C 1 140 ? 84.813 11.467 56.509 1.00 11.88 142 ARG C O 1
ATOM 3429 N N . ASP C 1 141 ? 85.321 9.514 57.497 1.00 12.62 143 ASP C N 1
ATOM 3430 C CA . ASP C 1 141 ? 85.700 8.863 56.248 1.00 12.93 143 ASP C CA 1
ATOM 3431 C C . ASP C 1 141 ? 84.524 8.707 55.292 1.00 11.52 143 ASP C C 1
ATOM 3432 O O . ASP C 1 141 ? 84.673 8.888 54.084 1.00 12.63 143 ASP C O 1
ATOM 3437 N N . LEU C 1 142 ? 83.359 8.355 55.825 1.00 12.05 144 LEU C N 1
ATOM 3438 C CA . LEU C 1 142 ? 82.183 8.164 54.989 1.00 14.20 144 LEU C CA 1
ATOM 3439 C C . LEU C 1 142 ? 81.775 9.502 54.369 1.00 13.47 144 LEU C C 1
ATOM 3440 O O . LEU C 1 142 ? 81.478 9.585 53.171 1.00 10.66 144 LEU C O 1
ATOM 3445 N N . LEU C 1 143 ? 81.777 10.553 55.186 1.00 9.58 145 LEU C N 1
ATOM 3446 C CA . LEU C 1 143 ? 81.399 11.879 54.710 1.00 7.34 145 LEU C CA 1
ATOM 3447 C C . LEU C 1 143 ? 82.330 12.361 53.599 1.00 11.15 145 LEU C C 1
ATOM 3448 O O . LEU C 1 143 ? 81.874 12.850 52.570 1.00 12.59 145 LEU C O 1
ATOM 3453 N N . ALA C 1 144 ? 83.637 12.239 53.810 1.00 11.15 146 ALA C N 1
ATOM 3454 C CA . ALA C 1 144 ? 84.603 12.655 52.796 1.00 10.28 146 ALA C CA 1
ATOM 3455 C C . ALA C 1 144 ? 84.386 11.896 51.484 1.00 10.25 146 ALA C C 1
ATOM 3456 O O . ALA C 1 144 ? 84.413 12.477 50.397 1.00 10.13 146 ALA C O 1
ATOM 3458 N N . TYR C 1 145 ? 84.140 10.596 51.596 1.00 9.73 147 TYR C N 1
ATOM 3459 C CA . TYR C 1 145 ? 83.882 9.754 50.436 1.00 12.93 147 TYR C CA 1
ATOM 3460 C C . TYR C 1 145 ? 82.620 10.193 49.702 1.00 12.18 147 TYR C C 1
ATOM 3461 O O . TYR C 1 145 ? 82.636 10.373 48.487 1.00 12.62 147 TYR C O 1
ATOM 3470 N N . MET C 1 146 ? 81.531 10.359 50.445 1.00 12.42 148 MET C N 1
ATOM 3471 C CA . MET C 1 146 ? 80.249 10.697 49.843 1.00 9.61 148 MET C CA 1
ATOM 3472 C C . MET C 1 146 ? 80.246 12.115 49.264 1.00 9.76 148 MET C C 1
ATOM 3473 O O . MET C 1 146 ? 79.621 12.368 48.233 1.00 11.53 148 MET C O 1
ATOM 3478 N N . GLU C 1 147 ? 80.927 13.049 49.914 1.00 9.37 149 GLU C N 1
ATOM 3479 C CA . GLU C 1 147 ? 81.027 14.393 49.349 1.00 12.49 149 GLU C CA 1
ATOM 3480 C C . GLU C 1 147 ? 81.612 14.329 47.940 1.00 10.87 149 GLU C C 1
ATOM 3481 O O . GLU C 1 147 ? 81.116 14.972 47.003 1.00 12.65 149 GLU C O 1
ATOM 3487 N N . ASN C 1 148 ? 82.675 13.549 47.787 1.00 12.63 150 ASN C N 1
ATOM 3488 C CA . ASN C 1 148 ? 83.345 13.476 46.501 1.00 13.99 150 ASN C CA 1
ATOM 3489 C C . ASN C 1 148 ? 82.493 12.736 45.469 1.00 13.99 150 ASN C C 1
ATOM 3490 O O . ASN C 1 148 ? 82.384 13.155 44.318 1.00 14.65 150 ASN C O 1
ATOM 3495 N N . VAL C 1 149 ? 81.868 11.644 45.891 1.00 12.74 151 VAL C N 1
ATOM 3496 C CA . VAL C 1 149 ? 80.987 10.883 45.011 1.00 14.24 151 VAL C CA 1
ATOM 3497 C C . VAL C 1 149 ? 79.834 11.742 44.507 1.00 15.60 151 VAL C C 1
ATOM 3498 O O . VAL C 1 149 ? 79.499 11.723 43.318 1.00 16.73 151 VAL C O 1
ATOM 3502 N N . VAL C 1 150 ? 79.204 12.479 45.411 1.00 16.17 152 VAL C N 1
ATOM 3503 C CA . VAL C 1 150 ? 78.026 13.244 45.028 1.00 11.22 152 VAL C CA 1
ATOM 3504 C C . VAL C 1 150 ? 78.429 14.432 44.168 1.00 13.65 152 VAL C C 1
ATOM 3505 O O . VAL C 1 150 ? 77.756 14.746 43.191 1.00 13.82 152 VAL C O 1
ATOM 3509 N N . SER C 1 151 ? 79.540 15.074 44.508 1.00 11.49 153 SER C N 1
ATOM 3510 C CA . SER C 1 151 ? 80.007 16.206 43.709 1.00 10.28 153 SER C CA 1
ATOM 3511 C C . SER C 1 151 ? 80.273 15.774 42.269 1.00 13.45 153 SER C C 1
ATOM 3512 O O . SER C 1 151 ? 79.870 16.454 41.319 1.00 16.24 153 SER C O 1
ATOM 3515 N N . ASP C 1 152 ? 80.956 14.647 42.109 1.00 15.58 154 ASP C N 1
ATOM 3516 C CA . ASP C 1 152 ? 81.292 14.147 40.787 1.00 13.69 154 ASP C CA 1
ATOM 3517 C C . ASP C 1 152 ? 80.021 13.809 40.024 1.00 17.93 154 ASP C C 1
ATOM 3518 O O . ASP C 1 152 ? 79.891 14.132 38.841 1.00 17.06 154 ASP C O 1
ATOM 3523 N N . ALA C 1 153 ? 79.078 13.171 40.709 1.00 14.06 155 ALA C N 1
ATOM 3524 C CA . ALA C 1 153 ? 77.825 12.759 40.083 1.00 10.15 155 ALA C CA 1
ATOM 3525 C C . ALA C 1 153 ? 76.994 13.954 39.612 1.00 15.03 155 ALA C C 1
ATOM 3526 O O . ALA C 1 153 ? 76.378 13.903 38.546 1.00 15.94 155 ALA C O 1
ATOM 3528 N N . LEU C 1 154 ? 76.953 15.017 40.408 1.00 14.11 156 LEU C N 1
ATOM 3529 C CA . LEU C 1 154 ? 76.174 16.193 40.023 1.00 14.75 156 LEU C CA 1
ATOM 3530 C C . LEU C 1 154 ? 76.804 16.843 38.796 1.00 18.78 156 LEU C C 1
ATOM 3531 O O . LEU C 1 154 ? 76.102 17.365 37.933 1.00 19.67 156 LEU C O 1
ATOM 3536 N N . GLY C 1 155 ? 78.132 16.807 38.725 1.00 21.31 157 GLY C N 1
ATOM 3537 C CA . GLY C 1 155 ? 78.848 17.318 37.567 1.00 21.73 157 GLY C CA 1
ATOM 3538 C C . GLY C 1 155 ? 78.484 16.555 36.308 1.00 19.71 157 GLY C C 1
ATOM 3539 O O . GLY C 1 155 ? 78.197 17.152 35.269 1.00 28.65 157 GLY C O 1
ATOM 3540 N N . ARG C 1 156 ? 78.485 15.230 36.400 1.00 21.13 158 ARG C N 1
ATOM 3541 C CA . ARG C 1 156 ? 78.109 14.394 35.269 1.00 23.69 158 ARG C CA 1
ATOM 3542 C C . ARG C 1 156 ? 76.661 14.662 34.877 1.00 36.69 158 ARG C C 1
ATOM 3543 O O . ARG C 1 156 ? 76.323 14.694 33.692 1.00 31.78 158 ARG C O 1
ATOM 3551 N N . TYR C 1 157 ? 75.809 14.864 35.877 1.00 18.02 159 TYR C N 1
ATOM 3552 C CA . TYR C 1 157 ? 74.385 15.062 35.627 1.00 21.84 159 TYR C CA 1
ATOM 3553 C C . TYR C 1 157 ? 74.112 16.389 34.920 1.00 32.84 159 TYR C C 1
ATOM 3554 O O . TYR C 1 157 ? 73.323 16.439 33.979 1.00 26.26 159 TYR C O 1
ATOM 3563 N N . SER C 1 158 ? 74.758 17.459 35.376 1.00 26.04 160 SER C N 1
ATOM 3564 C CA . SER C 1 158 ? 74.530 18.779 34.802 1.00 26.59 160 SER C CA 1
ATOM 3565 C C . SER C 1 158 ? 74.921 18.787 33.327 1.00 53.26 160 SER C C 1
ATOM 3566 O O . SER C 1 158 ? 74.465 19.633 32.557 1.00 49.34 160 SER C O 1
ATOM 3569 N N . GLN C 1 159 ? 75.762 17.832 32.940 1.00 45.73 161 GLN C N 1
ATOM 3570 C CA . GLN C 1 159 ? 76.101 17.626 31.538 1.00 50.92 161 GLN C CA 1
ATOM 3571 C C . GLN C 1 159 ? 75.165 16.592 30.915 1.00 63.55 161 GLN C C 1
ATOM 3572 O O . GLN C 1 159 ? 75.614 15.637 30.283 1.00 58.08 161 GLN C O 1
ATOM 3578 N N . ARG C 1 160 ? 73.864 16.784 31.111 1.00 69.17 162 ARG C N 1
ATOM 3579 C CA . ARG C 1 160 ? 72.852 15.946 30.476 1.00 65.10 162 ARG C CA 1
ATOM 3580 C C . ARG C 1 160 ? 71.842 16.826 29.749 1.00 69.29 162 ARG C C 1
ATOM 3581 O O . ARG C 1 160 ? 71.830 18.045 29.923 1.00 71.71 162 ARG C O 1
ATOM 3589 N N . PRO D 1 14 ? 84.355 19.226 78.826 1.00 70.83 16 PRO D N 1
ATOM 3590 C CA . PRO D 1 14 ? 85.569 19.938 78.430 1.00 36.17 16 PRO D CA 1
ATOM 3591 C C . PRO D 1 14 ? 85.561 20.159 76.914 1.00 29.20 16 PRO D C 1
ATOM 3592 O O . PRO D 1 14 ? 84.566 20.669 76.396 1.00 33.14 16 PRO D O 1
ATOM 3596 N N . ASP D 1 15 ? 86.624 19.793 76.208 1.00 39.94 17 ASP D N 1
ATOM 3597 C CA . ASP D 1 15 ? 86.578 19.835 74.754 1.00 39.42 17 ASP D CA 1
ATOM 3598 C C . ASP D 1 15 ? 85.500 18.876 74.255 1.00 34.53 17 ASP D C 1
ATOM 3599 O O . ASP D 1 15 ? 84.859 19.130 73.232 1.00 25.93 17 ASP D O 1
ATOM 3604 N N . ILE D 1 16 ? 85.281 17.785 74.986 1.00 32.53 18 ILE D N 1
ATOM 3605 C CA . ILE D 1 16 ? 84.253 16.818 74.602 1.00 30.82 18 ILE D CA 1
ATOM 3606 C C . ILE D 1 16 ? 82.866 17.443 74.608 1.00 22.77 18 ILE D C 1
ATOM 3607 O O . ILE D 1 16 ? 82.096 17.259 73.669 1.00 21.50 18 ILE D O 1
ATOM 3612 N N . MET D 1 17 ? 82.533 18.184 75.655 1.00 25.73 19 MET D N 1
ATOM 3613 C CA . MET D 1 17 ? 81.193 18.742 75.733 1.00 21.98 19 MET D CA 1
ATOM 3614 C C . MET D 1 17 ? 81.033 19.916 74.763 1.00 21.37 19 MET D C 1
ATOM 3615 O O . MET D 1 17 ? 79.925 20.244 74.355 1.00 20.14 19 MET D O 1
ATOM 3620 N N . GLU D 1 18 ? 82.142 20.521 74.364 1.00 24.17 20 GLU D N 1
ATOM 3621 C CA . GLU D 1 18 ? 82.077 21.559 73.346 1.00 32.61 20 GLU D CA 1
ATOM 3622 C C . GLU D 1 18 ? 81.744 20.937 71.993 1.00 31.12 20 GLU D C 1
ATOM 3623 O O . GLU D 1 18 ? 80.987 21.505 71.211 1.00 25.68 20 GLU D O 1
ATOM 3629 N N . PHE D 1 19 ? 82.305 19.764 71.718 1.00 18.47 21 PHE D N 1
ATOM 3630 C CA . PHE D 1 19 ? 81.948 19.027 70.514 1.00 20.80 21 PHE D CA 1
ATOM 3631 C C . PHE D 1 19 ? 80.466 18.662 70.542 1.00 19.05 21 PHE D C 1
ATOM 3632 O O . PHE D 1 19 ? 79.753 18.851 69.568 1.00 16.50 21 PHE D O 1
ATOM 3640 N N . VAL D 1 20 ? 80.007 18.116 71.662 1.00 18.09 22 VAL D N 1
ATOM 3641 C CA . VAL D 1 20 ? 78.601 17.771 71.805 1.00 14.11 22 VAL D CA 1
ATOM 3642 C C . VAL D 1 20 ? 77.722 19.003 71.598 1.00 15.94 22 VAL D C 1
ATOM 3643 O O . VAL D 1 20 ? 76.668 18.928 70.974 1.00 17.28 22 VAL D O 1
ATOM 3647 N N . GLU D 1 21 ? 78.172 20.140 72.114 1.00 18.34 23 GLU D N 1
ATOM 3648 C CA . GLU D 1 21 ? 77.420 21.382 71.996 1.00 20.84 23 GLU D CA 1
ATOM 3649 C C . GLU D 1 21 ? 77.269 21.780 70.525 1.00 13.81 23 GLU D C 1
ATOM 3650 O O . GLU D 1 21 ? 76.193 22.186 70.073 1.00 17.26 23 GLU D O 1
ATOM 3656 N N . GLN D 1 22 ? 78.350 21.644 69.775 1.00 20.07 24 GLN D N 1
ATOM 3657 C CA . GLN D 1 22 ? 78.335 22.024 68.368 1.00 23.44 24 GLN D CA 1
ATOM 3658 C C . GLN D 1 22 ? 77.479 21.078 67.528 1.00 20.91 24 GLN D C 1
ATOM 3659 O O . GLN D 1 22 ? 76.847 21.494 66.556 1.00 16.98 24 GLN D O 1
ATOM 3665 N N . MET D 1 23 ? 77.447 19.801 67.892 1.00 17.82 25 MET D N 1
ATOM 3666 C CA . MET D 1 23 ? 76.533 18.883 67.225 1.00 13.57 25 MET D CA 1
ATOM 3667 C C . MET D 1 23 ? 75.090 19.335 67.445 1.00 12.79 25 MET D C 1
ATOM 3668 O O . MET D 1 23 ? 74.249 19.235 66.555 1.00 15.52 25 MET D O 1
ATOM 3673 N N . GLY D 1 24 ? 74.807 19.831 68.645 1.00 16.09 26 GLY D N 1
ATOM 3674 C CA . GLY D 1 24 ? 73.497 20.373 68.938 1.00 13.61 26 GLY D CA 1
ATOM 3675 C C . GLY D 1 24 ? 73.178 21.557 68.035 1.00 10.58 26 GLY D C 1
ATOM 3676 O O . GLY D 1 24 ? 72.074 21.655 67.524 1.00 16.53 26 GLY D O 1
ATOM 3677 N N . GLY D 1 25 ? 74.144 22.451 67.856 1.00 18.14 27 GLY D N 1
ATOM 3678 C CA . GLY D 1 25 ? 73.952 23.616 67.010 1.00 22.39 27 GLY D CA 1
ATOM 3679 C C . GLY D 1 25 ? 73.727 23.221 65.563 1.00 25.71 27 GLY D C 1
ATOM 3680 O O . GLY D 1 25 ? 72.874 23.781 64.870 1.00 21.46 27 GLY D O 1
ATOM 3681 N N . TYR D 1 26 ? 74.498 22.245 65.098 1.00 19.01 28 TYR D N 1
ATOM 3682 C CA . TYR D 1 26 ? 74.349 21.755 63.737 1.00 21.65 28 TYR D CA 1
ATOM 3683 C C . TYR D 1 26 ? 72.905 21.358 63.463 1.00 21.30 28 TYR D C 1
ATOM 3684 O O . TYR D 1 26 ? 72.326 21.732 62.444 1.00 21.03 28 TYR D O 1
ATOM 3693 N N . PHE D 1 27 ? 72.322 20.587 64.373 1.00 14.22 29 PHE D N 1
ATOM 3694 C CA . PHE D 1 27 ? 70.932 20.203 64.255 1.00 13.33 29 PHE D CA 1
ATOM 3695 C C . PHE D 1 27 ? 70.012 21.420 64.361 1.00 20.24 29 PHE D C 1
ATOM 3696 O O . PHE D 1 27 ? 69.095 21.580 63.560 1.00 20.99 29 PHE D O 1
ATOM 3704 N N . GLU D 1 28 ? 70.264 22.272 65.350 1.00 20.13 30 GLU D N 1
ATOM 3705 C CA . GLU D 1 28 ? 69.372 23.399 65.629 1.00 25.22 30 GLU D CA 1
ATOM 3706 C C . GLU D 1 28 ? 69.324 24.359 64.444 1.00 24.18 30 GLU D C 1
ATOM 3707 O O . GLU D 1 28 ? 68.268 24.880 64.092 1.00 26.67 30 GLU D O 1
ATOM 3713 N N . SER D 1 29 ? 70.467 24.577 63.813 1.00 22.43 31 SER D N 1
ATOM 3714 C CA . SER D 1 29 ? 70.527 25.519 62.705 1.00 30.94 31 SER D CA 1
ATOM 3715 C C . SER D 1 29 ? 69.764 25.003 61.483 1.00 49.39 31 SER D C 1
ATOM 3716 O O . SER D 1 29 ? 69.555 25.742 60.519 1.00 47.27 31 SER D O 1
ATOM 3719 N N . ARG D 1 30 ? 69.337 23.743 61.528 1.00 43.23 32 ARG D N 1
ATOM 3720 C CA . ARG D 1 30 ? 68.601 23.148 60.415 1.00 31.44 32 ARG D CA 1
ATOM 3721 C C . ARG D 1 30 ? 67.167 22.813 60.770 1.00 30.22 32 ARG D C 1
ATOM 3722 O O . ARG D 1 30 ? 66.528 21.994 60.108 1.00 36.32 32 ARG D O 1
ATOM 3730 N N . SER D 1 31 ? 66.665 23.454 61.818 1.00 20.07 33 SER D N 1
ATOM 3731 C CA . SER D 1 31 ? 65.274 23.299 62.222 1.00 27.71 33 SER D CA 1
ATOM 3732 C C . SER D 1 31 ? 65.031 21.966 62.932 1.00 27.33 33 SER D C 1
ATOM 3733 O O . SER D 1 31 ? 63.888 21.628 63.250 1.00 30.70 33 SER D O 1
ATOM 3736 N N . LEU D 1 32 ? 66.108 21.229 63.203 1.00 32.69 34 LEU D N 1
ATOM 3737 C CA . LEU D 1 32 ? 66.029 20.015 64.017 1.00 29.53 34 LEU D CA 1
ATOM 3738 C C . LEU D 1 32 ? 66.290 20.363 65.480 1.00 22.27 34 LEU D C 1
ATOM 3739 O O . LEU D 1 32 ? 66.712 21.472 65.797 1.00 25.59 34 LEU D O 1
ATOM 3744 N N . THR D 1 33 ? 66.064 19.411 66.377 1.00 24.35 35 THR D N 1
ATOM 3745 C CA . THR D 1 33 ? 66.197 19.699 67.798 1.00 22.61 35 THR D CA 1
ATOM 3746 C C . THR D 1 33 ? 67.653 19.698 68.245 1.00 21.94 35 THR D C 1
ATOM 3747 O O . THR D 1 33 ? 68.463 18.868 67.811 1.00 21.26 35 THR D O 1
ATOM 3751 N N . ARG D 1 34 ? 67.976 20.641 69.118 1.00 17.42 36 ARG D N 1
ATOM 3752 C CA . ARG D 1 34 ? 69.290 20.710 69.721 1.00 18.25 36 ARG D CA 1
ATOM 3753 C C . ARG D 1 34 ? 69.591 19.384 70.416 1.00 18.71 36 ARG D C 1
ATOM 3754 O O . ARG D 1 34 ? 70.697 18.852 70.316 1.00 14.55 36 ARG D O 1
ATOM 3762 N N . LEU D 1 35 ? 68.603 18.863 71.135 1.00 22.77 37 LEU D N 1
ATOM 3763 C CA . LEU D 1 35 ? 68.824 17.680 71.957 1.00 21.10 37 LEU D CA 1
ATOM 3764 C C . LEU D 1 35 ? 69.155 16.453 71.110 1.00 19.75 37 LEU D C 1
ATOM 3765 O O . LEU D 1 35 ? 69.995 15.641 71.493 1.00 19.07 37 LEU D O 1
ATOM 3770 N N . ALA D 1 36 ? 68.493 16.306 69.969 1.00 18.00 38 ALA D N 1
ATOM 3771 C CA . ALA D 1 36 ? 68.810 15.199 69.074 1.00 19.41 38 ALA D CA 1
ATOM 3772 C C . ALA D 1 36 ? 70.263 15.301 68.623 1.00 12.42 38 ALA D C 1
ATOM 3773 O O . ALA D 1 36 ? 70.978 14.301 68.557 1.00 14.16 38 ALA D O 1
ATOM 3775 N N . GLY D 1 37 ? 70.698 16.511 68.302 1.00 14.75 39 GLY D N 1
ATOM 3776 C CA . GLY D 1 37 ? 72.079 16.746 67.912 1.00 15.51 39 GLY D CA 1
ATOM 3777 C C . GLY D 1 37 ? 73.072 16.418 69.010 1.00 15.10 39 GLY D C 1
ATOM 3778 O O . GLY D 1 37 ? 74.090 15.778 68.759 1.00 13.94 39 GLY D O 1
ATOM 3779 N N . ARG D 1 38 ? 72.784 16.868 70.226 1.00 14.60 40 ARG D N 1
ATOM 3780 C CA . ARG D 1 38 ? 73.669 16.612 71.356 1.00 13.02 40 ARG D CA 1
ATOM 3781 C C . ARG D 1 38 ? 73.685 15.120 71.671 1.00 8.94 40 ARG D C 1
ATOM 3782 O O . ARG D 1 38 ? 74.717 14.573 72.053 1.00 12.56 40 ARG D O 1
ATOM 3790 N N . LEU D 1 39 ? 72.536 14.469 71.510 1.00 11.78 41 LEU D N 1
ATOM 3791 C CA . LEU D 1 39 ? 72.446 13.028 71.735 1.00 13.69 41 LEU D CA 1
ATOM 3792 C C . LEU D 1 39 ? 73.302 12.276 70.723 1.00 15.53 41 LEU D C 1
ATOM 3793 O O . LEU D 1 39 ? 74.035 11.356 71.085 1.00 12.01 41 LEU D O 1
ATOM 3798 N N . LEU D 1 40 ? 73.204 12.657 69.452 1.00 12.18 42 LEU D N 1
ATOM 3799 C CA . LEU D 1 40 ? 74.033 12.035 68.427 1.00 12.28 42 LEU D CA 1
ATOM 3800 C C . LEU D 1 40 ? 75.500 12.276 68.757 1.00 12.61 42 LEU D C 1
ATOM 3801 O O . LEU D 1 40 ? 76.318 11.354 68.693 1.00 12.87 42 LEU D O 1
ATOM 3806 N N . GLY D 1 41 ? 75.824 13.514 69.131 1.00 11.32 43 GLY D N 1
ATOM 3807 C CA . GLY D 1 41 ? 77.178 13.875 69.508 1.00 12.30 43 GLY D CA 1
ATOM 3808 C C . GLY D 1 41 ? 77.706 13.028 70.647 1.00 10.14 43 GLY D C 1
ATOM 3809 O O . GLY D 1 41 ? 78.801 12.481 70.563 1.00 11.58 43 GLY D O 1
ATOM 3810 N N . TRP D 1 42 ? 76.924 12.929 71.716 1.00 12.06 44 TRP D N 1
ATOM 3811 C CA . TRP D 1 42 ? 77.324 12.158 72.883 1.00 17.15 44 TRP D CA 1
ATOM 3812 C C . TRP D 1 42 ? 77.576 10.705 72.498 1.00 11.22 44 TRP D C 1
ATOM 3813 O O . TRP D 1 42 ? 78.557 10.096 72.937 1.00 12.56 44 TRP D O 1
ATOM 3824 N N . LEU D 1 43 ? 76.688 10.146 71.679 1.00 10.02 45 LEU D N 1
ATOM 3825 C CA . LEU D 1 43 ? 76.819 8.744 71.272 1.00 11.95 45 LEU D CA 1
ATOM 3826 C C . LEU D 1 43 ? 78.001 8.495 70.332 1.00 11.54 45 LEU D C 1
ATOM 3827 O O . LEU D 1 43 ? 78.403 7.350 70.131 1.00 12.66 45 LEU D O 1
ATOM 3832 N N . LEU D 1 44 ? 78.555 9.562 69.761 1.00 12.82 46 LEU D N 1
ATOM 3833 C CA . LEU D 1 44 ? 79.780 9.456 68.973 1.00 10.20 46 LEU D CA 1
ATOM 3834 C C . LEU D 1 44 ? 81.060 9.389 69.807 1.00 9.15 46 LEU D C 1
ATOM 3835 O O . LEU D 1 44 ? 82.069 8.890 69.325 1.00 11.96 46 LEU D O 1
ATOM 3840 N N . VAL D 1 45 ? 81.023 9.879 71.044 1.00 11.69 47 VAL D N 1
ATOM 3841 C CA . VAL D 1 45 ? 82.248 10.027 71.833 1.00 15.99 47 VAL D CA 1
ATOM 3842 C C . VAL D 1 45 ? 82.224 9.343 73.205 1.00 13.71 47 VAL D C 1
ATOM 3843 O O . VAL D 1 45 ? 83.272 9.213 73.845 1.00 13.40 47 VAL D O 1
ATOM 3847 N N . CYS D 1 46 ? 81.047 8.918 73.661 1.00 12.42 48 CYS D N 1
ATOM 3848 C CA . CYS D 1 46 ? 80.910 8.353 75.002 1.00 12.90 48 CYS D CA 1
ATOM 3849 C C . CYS D 1 46 ? 81.632 7.013 75.169 1.00 14.27 48 CYS D C 1
ATOM 3850 O O . CYS D 1 46 ? 81.906 6.298 74.202 1.00 12.25 48 CYS D O 1
ATOM 3853 N N . ASP D 1 47 ? 81.946 6.695 76.423 1.00 13.63 49 ASP D N 1
ATOM 3854 C CA . ASP D 1 47 ? 82.587 5.438 76.775 1.00 16.24 49 ASP D CA 1
ATOM 3855 C C . ASP D 1 47 ? 81.954 4.910 78.056 1.00 13.96 49 ASP D C 1
ATOM 3856 O O . ASP D 1 47 ? 81.929 5.608 79.068 1.00 19.02 49 ASP D O 1
ATOM 3861 N N . PRO D 1 48 ? 81.396 3.690 78.009 1.00 13.61 50 PRO D N 1
ATOM 3862 C CA . PRO D 1 48 ? 81.280 2.787 76.861 1.00 15.41 50 PRO D CA 1
ATOM 3863 C C . PRO D 1 48 ? 80.348 3.329 75.779 1.00 13.25 50 PRO D C 1
ATOM 3864 O O . PRO D 1 48 ? 79.648 4.314 76.004 1.00 16.54 50 PRO D O 1
ATOM 3868 N N . GLU D 1 49 ? 80.348 2.693 74.618 1.00 14.51 51 GLU D N 1
ATOM 3869 C CA . GLU D 1 49 ? 79.523 3.162 73.507 1.00 11.40 51 GLU D CA 1
ATOM 3870 C C . GLU D 1 49 ? 78.029 3.098 73.834 1.00 16.75 51 GLU D C 1
ATOM 3871 O O . GLU D 1 49 ? 77.265 4.004 73.486 1.00 15.12 51 GLU D O 1
ATOM 3877 N N . ARG D 1 50 ? 77.594 2.027 74.485 1.00 13.54 52 ARG D N 1
ATOM 3878 C CA . ARG D 1 50 ? 76.182 1.907 74.809 1.00 16.85 52 ARG D CA 1
ATOM 3879 C C . ARG D 1 50 ? 75.867 2.736 76.046 1.00 17.58 52 ARG D C 1
ATOM 3880 O O . ARG D 1 50 ? 76.694 2.876 76.950 1.00 17.95 52 ARG D O 1
ATOM 3888 N N . GLN D 1 51 ? 74.666 3.298 76.069 1.00 12.03 53 GLN D N 1
ATOM 3889 C CA . GLN D 1 51 ? 74.251 4.180 77.143 1.00 13.20 53 GLN D CA 1
ATOM 3890 C C . GLN D 1 51 ? 72.802 3.888 77.483 1.00 17.00 53 GLN D C 1
ATOM 3891 O O . GLN D 1 51 ? 71.972 3.752 76.599 1.00 17.49 53 GLN D O 1
ATOM 3897 N N . SER D 1 52 ? 72.498 3.790 78.770 1.00 15.74 54 SER D N 1
ATOM 3898 C CA . SER D 1 52 ? 71.122 3.600 79.193 1.00 14.82 54 SER D CA 1
ATOM 3899 C C . SER D 1 52 ? 70.339 4.903 79.085 1.00 19.65 54 SER D C 1
ATOM 3900 O O . SER D 1 52 ? 70.919 5.984 79.026 1.00 18.65 54 SER D O 1
ATOM 3903 N N . SER D 1 53 ? 69.017 4.793 79.087 1.00 17.73 55 SER D N 1
ATOM 3904 C CA . SER D 1 53 ? 68.153 5.965 79.047 1.00 18.55 55 SER D CA 1
ATOM 3905 C C . SER D 1 53 ? 68.523 6.934 80.158 1.00 17.83 55 SER D C 1
ATOM 3906 O O . SER D 1 53 ? 68.577 8.144 79.946 1.00 17.46 55 SER D O 1
ATOM 3909 N N . GLU D 1 54 ? 68.784 6.398 81.348 1.00 21.48 56 GLU D N 1
ATOM 3910 C CA . GLU D 1 54 ? 69.064 7.244 82.499 1.00 21.74 56 GLU D CA 1
ATOM 3911 C C . GLU D 1 54 ? 70.436 7.899 82.380 1.00 20.03 56 GLU D C 1
ATOM 3912 O O . GLU D 1 54 ? 70.620 9.047 82.785 1.00 24.28 56 GLU D O 1
ATOM 3918 N N . GLU D 1 55 ? 71.398 7.166 81.826 1.00 17.36 57 GLU D N 1
ATOM 3919 C CA . GLU D 1 55 ? 72.732 7.706 81.604 1.00 16.89 57 GLU D CA 1
ATOM 3920 C C . GLU D 1 55 ? 72.681 8.881 80.621 1.00 15.18 57 GLU D C 1
ATOM 3921 O O . GLU D 1 55 ? 73.373 9.881 80.802 1.00 21.86 57 GLU D O 1
ATOM 3927 N N . LEU D 1 56 ? 71.856 8.755 79.590 1.00 17.48 58 LEU D N 1
ATOM 3928 C CA . LEU D 1 56 ? 71.718 9.820 78.596 1.00 14.60 58 LEU D CA 1
ATOM 3929 C C . LEU D 1 56 ? 71.048 11.045 79.205 1.00 18.46 58 LEU D C 1
ATOM 3930 O O . LEU D 1 56 ? 71.491 12.169 78.986 1.00 18.35 58 LEU D O 1
ATOM 3935 N N . ALA D 1 57 ? 69.993 10.827 79.983 1.00 20.32 59 ALA D N 1
ATOM 3936 C CA . ALA D 1 57 ? 69.310 11.930 80.652 1.00 21.67 59 ALA D CA 1
ATOM 3937 C C . ALA D 1 57 ? 70.270 12.696 81.554 1.00 24.29 59 ALA D C 1
ATOM 3938 O O . ALA D 1 57 ? 70.283 13.928 81.558 1.00 23.36 59 ALA D O 1
ATOM 3940 N N . THR D 1 58 ? 71.083 11.971 82.312 1.00 23.32 60 THR D N 1
ATOM 3941 C CA . THR D 1 58 ? 72.032 12.609 83.216 1.00 21.62 60 THR D CA 1
ATOM 3942 C C . THR D 1 58 ? 73.105 13.351 82.433 1.00 22.90 60 THR D C 1
ATOM 3943 O O . THR D 1 58 ? 73.367 14.525 82.689 1.00 24.30 60 THR D O 1
ATOM 3947 N N . ALA D 1 59 ? 73.712 12.664 81.469 1.00 22.18 61 ALA D N 1
ATOM 3948 C CA . ALA D 1 59 ? 74.788 13.237 80.672 1.00 25.19 61 ALA D CA 1
ATOM 3949 C C . ALA D 1 59 ? 74.354 14.542 80.013 1.00 22.59 61 ALA D C 1
ATOM 3950 O O . ALA D 1 59 ? 75.110 15.515 79.972 1.00 24.65 61 ALA D O 1
ATOM 3952 N N . LEU D 1 60 ? 73.130 14.552 79.502 1.00 18.67 62 LEU D N 1
ATOM 3953 C CA . LEU D 1 60 ? 72.640 15.657 78.686 1.00 24.60 62 LEU D CA 1
ATOM 3954 C C . LEU D 1 60 ? 71.740 16.630 79.450 1.00 22.51 62 LEU D C 1
ATOM 3955 O O . LEU D 1 60 ? 71.198 17.576 78.865 1.00 21.75 62 LEU D O 1
ATOM 3960 N N . ALA D 1 61 ? 71.582 16.403 80.750 1.00 22.85 63 ALA D N 1
ATOM 3961 C CA . ALA D 1 61 ? 70.733 17.258 81.576 1.00 31.15 63 ALA D CA 1
ATOM 3962 C C . ALA D 1 61 ? 69.353 17.377 80.944 1.00 21.64 63 ALA D C 1
ATOM 3963 O O . ALA D 1 61 ? 68.811 18.473 80.808 1.00 27.84 63 ALA D O 1
ATOM 3965 N N . ALA D 1 62 ? 68.788 16.234 80.564 1.00 21.87 64 ALA D N 1
ATOM 3966 C CA . ALA D 1 62 ? 67.543 16.204 79.809 1.00 25.04 64 ALA D CA 1
ATOM 3967 C C . ALA D 1 62 ? 66.493 15.346 80.499 1.00 26.79 64 ALA D C 1
ATOM 3968 O O . ALA D 1 62 ? 66.816 14.455 81.278 1.00 28.01 64 ALA D O 1
ATOM 3970 N N . SER D 1 63 ? 65.231 15.617 80.194 1.00 24.49 65 SER D N 1
ATOM 3971 C CA . SER D 1 63 ? 64.132 14.814 80.706 1.00 27.31 65 SER D CA 1
ATOM 3972 C C . SER D 1 63 ? 64.136 13.452 80.035 1.00 33.10 65 SER D C 1
ATOM 3973 O O . SER D 1 63 ? 64.691 13.294 78.948 1.00 24.17 65 SER D O 1
ATOM 3976 N N . SER D 1 64 ? 63.507 12.473 80.676 1.00 24.59 66 SER D N 1
ATOM 3977 C CA . SER D 1 64 ? 63.358 11.152 80.079 1.00 33.14 66 SER D CA 1
ATOM 3978 C C . SER D 1 64 ? 62.511 11.230 78.812 1.00 29.20 66 SER D C 1
ATOM 3979 O O . SER D 1 64 ? 62.721 10.466 77.874 1.00 23.03 66 SER D O 1
ATOM 3982 N N . GLY D 1 65 ? 61.553 12.151 78.790 1.00 27.83 67 GLY D N 1
ATOM 3983 C CA . GLY D 1 65 ? 60.712 12.330 77.622 1.00 27.72 67 GLY D CA 1
ATOM 3984 C C . GLY D 1 65 ? 61.534 12.845 76.459 1.00 22.12 67 GLY D C 1
ATOM 3985 O O . GLY D 1 65 ? 61.412 12.364 75.339 1.00 25.15 67 GLY D O 1
ATOM 3986 N N . GLY D 1 66 ? 62.368 13.839 76.742 1.00 24.46 68 GLY D N 1
ATOM 3987 C CA . GLY D 1 66 ? 63.300 14.378 75.769 1.00 22.32 68 GLY D CA 1
ATOM 3988 C C . GLY D 1 66 ? 64.216 13.312 75.199 1.00 27.25 68 GLY D C 1
ATOM 3989 O O . GLY D 1 66 ? 64.435 13.253 73.988 1.00 24.92 68 GLY D O 1
ATOM 3990 N N . ILE D 1 67 ? 64.759 12.467 76.070 1.00 22.17 69 ILE D N 1
ATOM 3991 C CA . ILE D 1 67 ? 65.620 11.384 75.622 1.00 18.62 69 ILE D CA 1
ATOM 3992 C C . ILE D 1 67 ? 64.861 10.423 74.711 1.00 28.53 69 ILE D C 1
ATOM 3993 O O . ILE D 1 67 ? 65.353 10.041 73.647 1.00 21.75 69 ILE D O 1
ATOM 3998 N N . SER D 1 68 ? 63.656 10.041 75.119 1.00 22.13 70 SER D N 1
ATOM 3999 C CA . SER D 1 68 ? 62.884 9.056 74.373 1.00 19.11 70 SER D CA 1
ATOM 4000 C C . SER D 1 68 ? 62.500 9.543 72.978 1.00 24.14 70 SER D C 1
ATOM 4001 O O . SER D 1 68 ? 62.642 8.811 71.996 1.00 23.50 70 SER D O 1
ATOM 4004 N N . THR D 1 69 ? 62.007 10.774 72.893 1.00 24.40 71 THR D N 1
ATOM 4005 C CA A THR D 1 69 ? 61.549 11.360 71.637 0.35 27.27 71 THR D CA 1
ATOM 4006 C CA B THR D 1 69 ? 61.536 11.280 71.609 0.65 27.34 71 THR D CA 1
ATOM 4007 C C . THR D 1 69 ? 62.688 11.511 70.638 1.00 25.06 71 THR D C 1
ATOM 4008 O O . THR D 1 69 ? 62.547 11.233 69.448 1.00 21.63 71 THR D O 1
ATOM 4015 N N . ASN D 1 70 ? 63.826 11.983 71.131 1.00 20.30 72 ASN D N 1
ATOM 4016 C CA . ASN D 1 70 ? 64.955 12.236 70.247 1.00 15.88 72 ASN D CA 1
ATOM 4017 C C . ASN D 1 70 ? 65.709 10.962 69.878 1.00 20.07 72 ASN D C 1
ATOM 4018 O O . ASN D 1 70 ? 66.243 10.845 68.776 1.00 17.32 72 ASN D O 1
ATOM 4023 N N . ALA D 1 71 ? 65.728 9.996 70.786 1.00 16.07 73 ALA D N 1
ATOM 4024 C CA . ALA D 1 71 ? 66.289 8.693 70.460 1.00 18.37 73 ALA D CA 1
ATOM 4025 C C . ALA D 1 71 ? 65.478 8.054 69.335 1.00 18.05 73 ALA D C 1
ATOM 4026 O O . ALA D 1 71 ? 66.028 7.465 68.410 1.00 18.25 73 ALA D O 1
ATOM 4028 N N . ARG D 1 72 ? 64.160 8.169 69.432 1.00 19.93 74 ARG D N 1
ATOM 4029 C CA . ARG D 1 72 ? 63.261 7.633 68.422 1.00 20.15 74 ARG D CA 1
ATOM 4030 C C . ARG D 1 72 ? 63.558 8.244 67.053 1.00 15.66 74 ARG D C 1
ATOM 4031 O O . ARG D 1 72 ? 63.569 7.551 66.033 1.00 19.15 74 ARG D O 1
ATOM 4039 N N . MET D 1 73 ? 63.795 9.547 67.051 1.00 19.16 75 MET D N 1
ATOM 4040 C CA A MET D 1 73 ? 64.090 10.273 65.824 0.74 21.95 75 MET D CA 1
ATOM 4041 C CA B MET D 1 73 ? 64.087 10.272 65.826 0.26 21.85 75 MET D CA 1
ATOM 4042 C C . MET D 1 73 ? 65.400 9.781 65.215 1.00 19.57 75 MET D C 1
ATOM 4043 O O . MET D 1 73 ? 65.483 9.537 64.012 1.00 16.83 75 MET D O 1
ATOM 4052 N N . LEU D 1 74 ? 66.426 9.629 66.047 1.00 16.59 76 LEU D N 1
ATOM 4053 C CA . LEU D 1 74 ? 67.724 9.154 65.562 1.00 15.68 76 LEU D CA 1
ATOM 4054 C C . LEU D 1 74 ? 67.670 7.706 65.065 1.00 15.60 76 LEU D C 1
ATOM 4055 O O . LEU D 1 74 ? 68.418 7.323 64.162 1.00 13.54 76 LEU D O 1
ATOM 4060 N N . ILE D 1 75 ? 66.801 6.893 65.654 1.00 15.67 77 ILE D N 1
ATOM 4061 C CA . ILE D 1 75 ? 66.587 5.550 65.142 1.00 13.42 77 ILE D CA 1
ATOM 4062 C C . ILE D 1 75 ? 65.933 5.611 63.754 1.00 16.13 77 ILE D C 1
ATOM 4063 O O . ILE D 1 75 ? 66.356 4.915 62.826 1.00 17.12 77 ILE D O 1
ATOM 4068 N N . GLN D 1 76 ? 64.918 6.460 63.625 1.00 16.51 78 GLN D N 1
ATOM 4069 C CA . GLN D 1 76 ? 64.239 6.696 62.346 1.00 19.48 78 GLN D CA 1
ATOM 4070 C C . GLN D 1 76 ? 65.207 7.107 61.236 1.00 15.71 78 GLN D C 1
ATOM 4071 O O . GLN D 1 76 ? 65.105 6.644 60.096 1.00 17.15 78 GLN D O 1
ATOM 4077 N N . PHE D 1 77 ? 66.137 7.991 61.577 1.00 17.27 79 PHE D N 1
ATOM 4078 C CA . PHE D 1 77 ? 67.110 8.504 60.625 1.00 12.98 79 PHE D CA 1
ATOM 4079 C C . PHE D 1 77 ? 68.232 7.520 60.312 1.00 12.80 79 PHE D C 1
ATOM 4080 O O . PHE D 1 77 ? 69.005 7.743 59.384 1.00 14.25 79 PHE D O 1
ATOM 4088 N N . GLY D 1 78 ? 68.331 6.451 61.101 1.00 13.58 80 GLY D N 1
ATOM 4089 C CA . GLY D 1 78 ? 69.257 5.365 60.818 1.00 15.58 80 GLY D CA 1
ATOM 4090 C C . GLY D 1 78 ? 70.568 5.375 61.598 1.00 14.25 80 GLY D C 1
ATOM 4091 O O . GLY D 1 78 ? 71.422 4.511 61.376 1.00 14.37 80 GLY D O 1
ATOM 4092 N N . PHE D 1 79 ? 70.729 6.330 62.510 1.00 12.53 81 PHE D N 1
ATOM 4093 C CA . PHE D 1 79 ? 72.027 6.547 63.155 1.00 13.72 81 PHE D CA 1
ATOM 4094 C C . PHE D 1 79 ? 72.283 5.694 64.382 1.00 18.01 81 PHE D C 1
ATOM 4095 O O . PHE D 1 79 ? 73.415 5.284 64.612 1.00 14.72 81 PHE D O 1
ATOM 4103 N N . ILE D 1 80 ? 71.251 5.457 65.184 1.00 12.97 82 ILE D N 1
ATOM 4104 C CA . ILE D 1 80 ? 71.421 4.721 66.430 1.00 11.71 82 ILE D CA 1
ATOM 4105 C C . ILE D 1 80 ? 70.454 3.551 66.511 1.00 16.82 82 ILE D C 1
ATOM 4106 O O . ILE D 1 80 ? 69.567 3.400 65.672 1.00 17.67 82 ILE D O 1
ATOM 4111 N N . GLU D 1 81 ? 70.645 2.712 67.522 1.00 15.91 83 GLU D N 1
ATOM 4112 C CA . GLU D 1 81 ? 69.785 1.563 67.712 1.00 18.01 83 GLU D CA 1
ATOM 4113 C C . GLU D 1 81 ? 69.532 1.293 69.185 1.00 18.24 83 GLU D C 1
ATOM 4114 O O . GLU D 1 81 ? 70.364 1.598 70.047 1.00 15.07 83 GLU D O 1
ATOM 4120 N N . ARG D 1 82 ? 68.367 0.714 69.455 1.00 16.72 84 ARG D N 1
ATOM 4121 C CA . ARG D 1 82 ? 68.027 0.236 70.780 1.00 13.73 84 ARG D CA 1
ATOM 4122 C C . ARG D 1 82 ? 68.599 -1.167 70.941 1.00 14.51 84 ARG D C 1
ATOM 4123 O O . ARG D 1 82 ? 68.615 -1.956 69.995 1.00 19.84 84 ARG D O 1
ATOM 4131 N N . LEU D 1 83 ? 69.084 -1.473 72.137 1.00 14.65 85 LEU D N 1
ATOM 4132 C CA . LEU D 1 83 ? 69.607 -2.801 72.417 1.00 15.87 85 LEU D CA 1
ATOM 4133 C C . LEU D 1 83 ? 69.305 -3.177 73.850 1.00 18.37 85 LEU D C 1
ATOM 4134 O O . LEU D 1 83 ? 69.074 -2.314 74.694 1.00 16.87 85 LEU D O 1
ATOM 4139 N N . ALA D 1 84 ? 69.293 -4.478 74.107 1.00 17.18 86 ALA D N 1
ATOM 4140 C CA . ALA D 1 84 ? 69.098 -5.000 75.443 1.00 16.65 86 ALA D CA 1
ATOM 4141 C C . ALA D 1 84 ? 70.406 -5.607 75.925 1.00 15.62 86 ALA D C 1
ATOM 4142 O O . ALA D 1 84 ? 71.157 -6.191 75.146 1.00 16.27 86 ALA D O 1
ATOM 4144 N N . VAL D 1 85 ? 70.675 -5.468 77.220 1.00 16.36 87 VAL D N 1
ATOM 4145 C CA . VAL D 1 85 ? 71.867 -6.038 77.822 1.00 16.16 87 VAL D CA 1
ATOM 4146 C C . VAL D 1 85 ? 71.439 -7.198 78.709 1.00 12.40 87 VAL D C 1
ATOM 4147 O O . VAL D 1 85 ? 70.518 -7.061 79.511 1.00 17.14 87 VAL D O 1
ATOM 4151 N N . ALA D 1 86 ? 72.088 -8.345 78.561 1.00 15.80 88 ALA D N 1
ATOM 4152 C CA . ALA D 1 86 ? 71.719 -9.512 79.359 1.00 17.43 88 ALA D CA 1
ATOM 4153 C C . ALA D 1 86 ? 71.759 -9.199 80.868 1.00 15.10 88 ALA D C 1
ATOM 4154 O O . ALA D 1 86 ? 72.679 -8.543 81.348 1.00 17.38 88 ALA D O 1
ATOM 4156 N N . GLY D 1 87 ? 70.745 -9.663 81.599 1.00 18.04 89 GLY D N 1
ATOM 4157 C CA . GLY D 1 87 ? 70.675 -9.489 83.044 1.00 25.78 89 GLY D CA 1
ATOM 4158 C C . GLY D 1 87 ? 70.245 -8.111 83.539 1.00 21.99 89 GLY D C 1
ATOM 4159 O O . GLY D 1 87 ? 70.267 -7.847 84.740 1.00 22.64 89 GLY D O 1
ATOM 4160 N N . ASP D 1 88 ? 69.828 -7.243 82.623 1.00 17.39 90 ASP D N 1
ATOM 4161 C CA . ASP D 1 88 ? 69.543 -5.841 82.923 1.00 24.92 90 ASP D CA 1
ATOM 4162 C C . ASP D 1 88 ? 68.231 -5.473 82.239 1.00 25.29 90 ASP D C 1
ATOM 4163 O O . ASP D 1 88 ? 68.052 -5.777 81.066 1.00 24.90 90 ASP D O 1
ATOM 4168 N N . ARG D 1 89 ? 67.307 -4.837 82.959 1.00 22.24 91 ARG D N 1
ATOM 4169 C CA . ARG D 1 89 ? 65.999 -4.498 82.390 1.00 25.04 91 ARG D CA 1
ATOM 4170 C C . ARG D 1 89 ? 65.945 -3.102 81.774 1.00 18.67 91 ARG D C 1
ATOM 4171 O O . ARG D 1 89 ? 64.931 -2.711 81.192 1.00 27.78 91 ARG D O 1
ATOM 4179 N N . ARG D 1 90 ? 67.032 -2.355 81.897 1.00 20.01 92 ARG D N 1
ATOM 4180 C CA . ARG D 1 90 ? 67.070 -0.996 81.376 1.00 25.13 92 ARG D CA 1
ATOM 4181 C C . ARG D 1 90 ? 67.106 -0.953 79.856 1.00 25.09 92 ARG D C 1
ATOM 4182 O O . ARG D 1 90 ? 67.507 -1.913 79.195 1.00 23.35 92 ARG D O 1
ATOM 4190 N N . THR D 1 91 ? 66.668 0.178 79.317 1.00 21.98 93 THR D N 1
ATOM 4191 C CA . THR D 1 91 ? 66.737 0.439 77.890 1.00 25.22 93 THR D CA 1
ATOM 4192 C C . THR D 1 91 ? 68.103 1.028 77.578 1.00 17.48 93 THR D C 1
ATOM 4193 O O . THR D 1 91 ? 68.584 1.908 78.293 1.00 19.33 93 THR D O 1
ATOM 4197 N N . TYR D 1 92 ? 68.740 0.516 76.530 1.00 17.85 94 TYR D N 1
ATOM 4198 C CA . TYR D 1 92 ? 70.018 1.048 76.075 1.00 18.65 94 TYR D CA 1
ATOM 4199 C C . TYR D 1 92 ? 69.969 1.472 74.620 1.00 16.92 94 TYR D C 1
ATOM 4200 O O . TYR D 1 92 ? 69.177 0.956 73.824 1.00 13.66 94 TYR D O 1
ATOM 4209 N N . PHE D 1 93 ? 70.848 2.414 74.288 1.00 17.27 95 PHE D N 1
ATOM 4210 C CA . PHE D 1 93 ? 71.038 2.868 72.925 1.00 17.19 95 PHE D CA 1
ATOM 4211 C C . PHE D 1 93 ? 72.523 2.891 72.613 1.00 14.88 95 PHE D C 1
ATOM 4212 O O . PHE D 1 93 ? 73.360 3.061 73.506 1.00 15.13 95 PHE D O 1
ATOM 4220 N N . ARG D 1 94 ? 72.839 2.728 71.336 1.00 11.84 96 ARG D N 1
ATOM 4221 C CA . ARG D 1 94 ? 74.207 2.807 70.868 1.00 15.11 96 ARG D CA 1
ATOM 4222 C C . ARG D 1 94 ? 74.200 3.382 69.454 1.00 14.39 96 ARG D C 1
ATOM 4223 O O . ARG D 1 94 ? 73.272 3.137 68.682 1.00 15.47 96 ARG D O 1
ATOM 4231 N N . LEU D 1 95 ? 75.236 4.134 69.106 1.00 13.85 97 LEU D N 1
ATOM 4232 C CA . LEU D 1 95 ? 75.450 4.500 67.715 1.00 11.35 97 LEU D CA 1
ATOM 4233 C C . LEU D 1 95 ? 75.611 3.214 66.910 1.00 15.68 97 LEU D C 1
ATOM 4234 O O . LEU D 1 95 ? 76.337 2.309 67.324 1.00 14.71 97 LEU D O 1
ATOM 4239 N N . ARG D 1 96 ? 74.958 3.125 65.758 1.00 13.17 98 ARG D N 1
ATOM 4240 C CA . ARG D 1 96 ? 75.102 1.945 64.916 1.00 10.81 98 ARG D CA 1
ATOM 4241 C C . ARG D 1 96 ? 76.489 1.870 64.299 1.00 12.38 98 ARG D C 1
ATOM 4242 O O . ARG D 1 96 ? 77.132 2.893 64.087 1.00 14.64 98 ARG D O 1
ATOM 4250 N N . PRO D 1 97 ? 76.968 0.646 64.016 1.00 16.91 99 PRO D N 1
ATOM 4251 C CA . PRO D 1 97 ? 78.196 0.501 63.228 1.00 16.79 99 PRO D CA 1
ATOM 4252 C C . PRO D 1 97 ? 78.018 1.198 61.882 1.00 15.17 99 PRO D C 1
ATOM 4253 O O . PRO D 1 97 ? 76.950 1.082 61.285 1.00 16.36 99 PRO D O 1
ATOM 4257 N N . ASN D 1 98 ? 79.031 1.939 61.438 1.00 15.98 100 ASN D N 1
ATOM 4258 C CA . ASN D 1 98 ? 78.946 2.663 60.179 1.00 19.55 100 ASN D CA 1
ATOM 4259 C C . ASN D 1 98 ? 77.653 3.466 60.097 1.00 13.70 100 ASN D C 1
ATOM 4260 O O . ASN D 1 98 ? 76.927 3.406 59.099 1.00 14.74 100 ASN D O 1
ATOM 4265 N N . ALA D 1 99 ? 77.387 4.226 61.153 1.00 15.35 101 ALA D N 1
ATOM 4266 C CA . ALA D 1 99 ? 76.116 4.907 61.337 1.00 11.41 101 ALA D CA 1
ATOM 4267 C C . ALA D 1 99 ? 75.772 5.860 60.207 1.00 12.32 101 ALA D C 1
ATOM 4268 O O . ALA D 1 99 ? 74.609 5.987 59.847 1.00 13.16 101 ALA D O 1
ATOM 4270 N N . PHE D 1 100 ? 76.764 6.557 59.667 1.00 11.05 102 PHE D N 1
ATOM 4271 C CA . PHE D 1 100 ? 76.467 7.547 58.642 1.00 8.76 102 PHE D CA 1
ATOM 4272 C C . PHE D 1 100 ? 76.205 6.894 57.289 1.00 10.99 102 PHE D C 1
ATOM 4273 O O . PHE D 1 100 ? 75.490 7.454 56.458 1.00 13.32 102 PHE D O 1
ATOM 4281 N N . ALA D 1 101 ? 76.725 5.689 57.087 1.00 10.70 103 ALA D N 1
ATOM 4282 C CA . ALA D 1 101 ? 76.328 4.889 55.936 1.00 11.54 103 ALA D CA 1
ATOM 4283 C C . ALA D 1 101 ? 74.879 4.438 56.098 1.00 11.35 103 ALA D C 1
ATOM 4284 O O . ALA D 1 101 ? 74.096 4.467 55.143 1.00 14.13 103 ALA D O 1
ATOM 4286 N N . ALA D 1 102 ? 74.520 4.022 57.309 1.00 10.94 104 ALA D N 1
ATOM 4287 C CA . ALA D 1 102 ? 73.148 3.620 57.595 1.00 11.61 104 ALA D CA 1
ATOM 4288 C C . ALA D 1 102 ? 72.207 4.805 57.398 1.00 12.03 104 ALA D C 1
ATOM 4289 O O . ALA D 1 102 ? 71.075 4.647 56.928 1.00 12.35 104 ALA D O 1
ATOM 4291 N N . GLY D 1 103 ? 72.683 5.992 57.757 1.00 11.41 105 GLY D N 1
ATOM 4292 C CA . GLY D 1 103 ? 71.928 7.212 57.538 1.00 10.36 105 GLY D CA 1
ATOM 4293 C C . GLY D 1 103 ? 71.678 7.442 56.057 1.00 10.36 105 GLY D C 1
ATOM 4294 O O . GLY D 1 103 ? 70.576 7.821 55.653 1.00 13.67 105 GLY D O 1
ATOM 4295 N N . GLU D 1 104 ? 72.703 7.209 55.244 1.00 10.92 106 GLU D N 1
ATOM 4296 C CA . GLU D 1 104 ? 72.579 7.394 53.801 1.00 10.32 106 GLU D CA 1
ATOM 4297 C C . GLU D 1 104 ? 71.623 6.366 53.191 1.00 11.39 106 GLU D C 1
ATOM 4298 O O . GLU D 1 104 ? 70.913 6.666 52.235 1.00 12.64 106 GLU D O 1
ATOM 4304 N N . ARG D 1 105 ? 71.596 5.153 53.736 1.00 12.76 107 ARG D N 1
ATOM 4305 C CA . ARG D 1 105 ? 70.611 4.168 53.278 1.00 12.63 107 ARG D CA 1
ATOM 4306 C C . ARG D 1 105 ? 69.189 4.663 53.538 1.00 12.71 107 ARG D C 1
ATOM 4307 O O . ARG D 1 105 ? 68.298 4.497 52.700 1.00 12.36 107 ARG D O 1
ATOM 4315 N N . GLU D 1 106 ? 68.971 5.274 54.698 1.00 12.37 108 GLU D N 1
ATOM 4316 C CA . GLU D 1 106 ? 67.656 5.825 55.007 1.00 15.27 108 GLU D CA 1
ATOM 4317 C C . GLU D 1 106 ? 67.321 6.972 54.062 1.00 15.78 108 GLU D C 1
ATOM 4318 O O . GLU D 1 106 ? 66.169 7.127 53.654 1.00 15.92 108 GLU D O 1
ATOM 4324 N N . ARG D 1 107 ? 68.328 7.758 53.694 1.00 13.75 109 ARG D N 1
ATOM 4325 C CA . ARG D 1 107 ? 68.114 8.858 52.767 1.00 15.29 109 ARG D CA 1
ATOM 4326 C C . ARG D 1 107 ? 67.711 8.368 51.375 1.00 11.87 109 ARG D C 1
ATOM 4327 O O . ARG D 1 107 ? 66.960 9.044 50.675 1.00 11.59 109 ARG D O 1
ATOM 4335 N N . ILE D 1 108 ? 68.208 7.202 50.966 1.00 12.94 110 ILE D N 1
ATOM 4336 C CA . ILE D 1 108 ? 67.782 6.621 49.695 1.00 9.89 110 ILE D CA 1
ATOM 4337 C C . ILE D 1 108 ? 66.283 6.356 49.753 1.00 9.42 110 ILE D C 1
ATOM 4338 O O . ILE D 1 108 ? 65.564 6.677 48.813 1.00 12.98 110 ILE D O 1
ATOM 4343 N N . ARG D 1 109 ? 65.810 5.779 50.856 1.00 11.37 111 ARG D N 1
ATOM 4344 C CA A ARG D 1 109 ? 64.387 5.502 51.013 0.56 11.84 111 ARG D CA 1
ATOM 4345 C CA B ARG D 1 109 ? 64.384 5.508 51.018 0.44 11.90 111 ARG D CA 1
ATOM 4346 C C . ARG D 1 109 ? 63.593 6.810 51.025 1.00 13.40 111 ARG D C 1
ATOM 4347 O O . ARG D 1 109 ? 62.517 6.903 50.427 1.00 12.22 111 ARG D O 1
ATOM 4362 N N . ALA D 1 110 ? 64.128 7.817 51.706 1.00 11.08 112 ALA D N 1
ATOM 4363 C CA . ALA D 1 110 ? 63.461 9.111 51.776 1.00 13.01 112 ALA D CA 1
ATOM 4364 C C . ALA D 1 110 ? 63.337 9.739 50.384 1.00 13.54 112 ALA D C 1
ATOM 4365 O O . ALA D 1 110 ? 62.320 10.339 50.054 1.00 12.49 112 ALA D O 1
ATOM 4367 N N . MET D 1 111 ? 64.370 9.598 49.562 1.00 9.31 113 MET D N 1
ATOM 4368 C CA A MET D 1 111 ? 64.337 10.132 48.204 0.45 9.52 113 MET D CA 1
ATOM 4369 C CA B MET D 1 111 ? 64.337 10.127 48.203 0.55 9.50 113 MET D CA 1
ATOM 4370 C C . MET D 1 111 ? 63.270 9.437 47.353 1.00 9.26 113 MET D C 1
ATOM 4371 O O . MET D 1 111 ? 62.587 10.082 46.548 1.00 11.70 113 MET D O 1
ATOM 4380 N N . ALA D 1 112 ? 63.127 8.123 47.521 1.00 9.22 114 ALA D N 1
ATOM 4381 C CA . ALA D 1 112 ? 62.112 7.387 46.769 1.00 11.86 114 ALA D CA 1
ATOM 4382 C C . ALA D 1 112 ? 60.724 7.849 47.183 1.00 11.55 114 ALA D C 1
ATOM 4383 O O . ALA D 1 112 ? 59.820 7.958 46.357 1.00 11.65 114 ALA D O 1
ATOM 4385 N N . GLU D 1 113 ? 60.558 8.117 48.471 1.00 10.93 115 GLU D N 1
ATOM 4386 C CA . GLU D 1 113 ? 59.304 8.655 48.968 1.00 9.43 115 GLU D CA 1
ATOM 4387 C C . GLU D 1 113 ? 58.990 9.991 48.300 1.00 13.38 115 GLU D C 1
ATOM 4388 O O . GLU D 1 113 ? 57.857 10.244 47.885 1.00 11.73 115 GLU D O 1
ATOM 4394 N N . LEU D 1 114 ? 59.991 10.860 48.209 1.00 10.91 116 LEU D N 1
ATOM 4395 C CA . LEU D 1 114 ? 59.806 12.157 47.564 1.00 11.36 116 LEU D CA 1
ATOM 4396 C C . LEU D 1 114 ? 59.504 12.005 46.073 1.00 15.74 116 LEU D C 1
ATOM 4397 O O . LEU D 1 114 ? 58.713 12.758 45.505 1.00 13.80 116 LEU D O 1
ATOM 4402 N N . GLN D 1 115 ? 60.141 11.029 45.430 1.00 11.85 117 GLN D N 1
ATOM 4403 C CA . GLN D 1 115 ? 59.811 10.688 44.050 1.00 11.13 117 GLN D CA 1
ATOM 4404 C C . GLN D 1 115 ? 58.331 10.394 43.886 1.00 11.08 117 GLN D C 1
ATOM 4405 O O . GLN D 1 115 ? 57.692 10.868 42.939 1.00 13.41 117 GLN D O 1
ATOM 4411 N N . ASP D 1 116 ? 57.802 9.558 44.779 1.00 10.95 118 ASP D N 1
ATOM 4412 C CA . ASP D 1 116 ? 56.392 9.192 44.743 1.00 9.25 118 ASP D CA 1
ATOM 4413 C C . ASP D 1 116 ? 55.523 10.444 44.868 1.00 14.68 118 ASP D C 1
ATOM 4414 O O . ASP D 1 116 ? 54.464 10.525 44.258 1.00 14.88 118 ASP D O 1
ATOM 4419 N N . LEU D 1 117 ? 55.963 11.411 45.669 1.00 11.38 119 LEU D N 1
ATOM 4420 C CA . LEU D 1 117 ? 55.203 12.658 45.822 1.00 14.52 119 LEU D CA 1
ATOM 4421 C C . LEU D 1 117 ? 55.263 13.512 44.557 1.00 14.48 119 LEU D C 1
ATOM 4422 O O . LEU D 1 117 ? 54.273 14.148 44.181 1.00 13.41 119 LEU D O 1
ATOM 4427 N N . ALA D 1 118 ? 56.411 13.526 43.888 1.00 11.53 120 ALA D N 1
ATOM 4428 C CA . ALA D 1 118 ? 56.507 14.220 42.620 1.00 10.97 120 ALA D CA 1
ATOM 4429 C C . ALA D 1 118 ? 55.460 13.676 41.646 1.00 12.55 120 ALA D C 1
ATOM 4430 O O . ALA D 1 118 ? 54.858 14.440 40.897 1.00 12.67 120 ALA D O 1
ATOM 4432 N N . ASP D 1 119 ? 55.230 12.360 41.663 1.00 14.20 121 ASP D N 1
ATOM 4433 C CA . ASP D 1 119 ? 54.186 11.762 40.826 1.00 11.91 121 ASP D CA 1
ATOM 4434 C C . ASP D 1 119 ? 52.824 12.352 41.119 1.00 14.36 121 ASP D C 1
ATOM 4435 O O . ASP D 1 119 ? 52.018 12.548 40.214 1.00 14.02 121 ASP D O 1
ATOM 4440 N N . VAL D 1 120 ? 52.549 12.571 42.399 1.00 11.64 122 VAL D N 1
ATOM 4441 C CA . VAL D 1 120 ? 51.259 13.086 42.822 1.00 14.23 122 VAL D CA 1
ATOM 4442 C C . VAL D 1 120 ? 51.077 14.475 42.220 1.00 13.73 122 VAL D C 1
ATOM 4443 O O . VAL D 1 120 ? 50.023 14.808 41.669 1.00 13.95 122 VAL D O 1
ATOM 4447 N N . GLY D 1 121 ? 52.125 15.281 42.307 1.00 13.23 123 GLY D N 1
ATOM 4448 C CA . GLY D 1 121 ? 52.078 16.624 41.762 1.00 13.58 123 GLY D CA 1
ATOM 4449 C C . GLY D 1 121 ? 51.915 16.613 40.256 1.00 12.76 123 GLY D C 1
ATOM 4450 O O . GLY D 1 121 ? 51.174 17.418 39.703 1.00 14.32 123 GLY D O 1
ATOM 4451 N N . LEU D 1 122 ? 52.611 15.705 39.578 1.00 12.15 124 LEU D N 1
ATOM 4452 C CA . LEU D 1 122 ? 52.523 15.625 38.123 1.00 12.60 124 LEU D CA 1
ATOM 4453 C C . LEU D 1 122 ? 51.113 15.240 37.682 1.00 19.40 124 LEU D C 1
ATOM 4454 O O . LEU D 1 122 ? 50.576 15.793 36.719 1.00 14.80 124 LEU D O 1
ATOM 4459 N N . ARG D 1 123 ? 50.499 14.302 38.391 1.00 16.69 125 ARG D N 1
ATOM 4460 C CA . ARG D 1 123 ? 49.110 13.970 38.100 1.00 17.15 125 ARG D CA 1
ATOM 4461 C C . ARG D 1 123 ? 48.226 15.201 38.300 1.00 22.12 125 ARG D C 1
ATOM 4462 O O . ARG D 1 123 ? 47.376 15.499 37.458 1.00 23.25 125 ARG D O 1
ATOM 4470 N N . ALA D 1 124 ? 48.441 15.928 39.396 1.00 16.45 126 ALA D N 1
ATOM 4471 C CA . ALA D 1 124 ? 47.623 17.103 39.704 1.00 20.43 126 ALA D CA 1
ATOM 4472 C C . ALA D 1 124 ? 47.730 18.169 38.614 1.00 22.22 126 ALA D C 1
ATOM 4473 O O . ALA D 1 124 ? 46.777 18.914 38.377 1.00 21.53 126 ALA D O 1
ATOM 4475 N N . LEU D 1 125 ? 48.878 18.233 37.942 1.00 16.16 127 LEU D N 1
ATOM 4476 C CA . LEU D 1 125 ? 49.098 19.206 36.873 1.00 11.27 127 LEU D CA 1
ATOM 4477 C C . LEU D 1 125 ? 48.840 18.607 35.484 1.00 17.71 127 LEU D C 1
ATOM 4478 O O . LEU D 1 125 ? 49.193 19.207 34.474 1.00 21.61 127 LEU D O 1
ATOM 4483 N N . GLY D 1 126 ? 48.240 17.422 35.445 1.00 20.84 128 GLY D N 1
ATOM 4484 C CA . GLY D 1 126 ? 48.023 16.713 34.194 1.00 26.30 128 GLY D CA 1
ATOM 4485 C C . GLY D 1 126 ? 47.273 17.505 33.134 1.00 27.18 128 GLY D C 1
ATOM 4486 O O . GLY D 1 126 ? 47.534 17.343 31.943 1.00 34.22 128 GLY D O 1
ATOM 4487 N N . ASP D 1 127 ? 46.348 18.362 33.557 1.00 27.72 129 ASP D N 1
ATOM 4488 C CA . ASP D 1 127 ? 45.553 19.160 32.618 1.00 38.20 129 ASP D CA 1
ATOM 4489 C C . ASP D 1 127 ? 46.247 20.454 32.190 1.00 36.20 129 ASP D C 1
ATOM 4490 O O . ASP D 1 127 ? 45.888 21.056 31.177 1.00 42.08 129 ASP D O 1
ATOM 4495 N N . ALA D 1 128 ? 47.231 20.882 32.970 1.00 21.36 130 ALA D N 1
ATOM 4496 C CA . ALA D 1 128 ? 47.915 22.149 32.734 1.00 22.96 130 ALA D CA 1
ATOM 4497 C C . ALA D 1 128 ? 48.978 22.021 31.648 1.00 19.81 130 ALA D C 1
ATOM 4498 O O . ALA D 1 128 ? 49.392 20.915 31.309 1.00 23.80 130 ALA D O 1
ATOM 4500 N N . PRO D 1 129 ? 49.438 23.163 31.101 1.00 24.70 131 PRO D N 1
ATOM 4501 C CA . PRO D 1 129 ? 50.506 23.104 30.097 1.00 28.11 131 PRO D CA 1
ATOM 4502 C C . PRO D 1 129 ? 51.721 22.345 30.631 1.00 33.85 131 PRO D C 1
ATOM 4503 O O . PRO D 1 129 ? 52.023 22.457 31.822 1.00 22.59 131 PRO D O 1
ATOM 4507 N N . PRO D 1 130 ? 52.407 21.581 29.764 1.00 30.77 132 PRO D N 1
ATOM 4508 C CA . PRO D 1 130 ? 53.551 20.752 30.167 1.00 23.78 132 PRO D CA 1
ATOM 4509 C C . PRO D 1 130 ? 54.683 21.559 30.795 1.00 31.03 132 PRO D C 1
ATOM 4510 O O . PRO D 1 130 ? 55.416 21.044 31.646 1.00 24.95 132 PRO D O 1
ATOM 4514 N N . GLN D 1 131 ? 54.822 22.814 30.380 1.00 20.89 133 GLN D N 1
ATOM 4515 C CA . GLN D 1 131 ? 55.884 23.668 30.892 1.00 22.54 133 GLN D CA 1
ATOM 4516 C C . GLN D 1 131 ? 55.727 23.848 32.395 1.00 21.42 133 GLN D C 1
ATOM 4517 O O . GLN D 1 131 ? 56.713 24.020 33.118 1.00 20.90 133 GLN D O 1
ATOM 4523 N N . ARG D 1 132 ? 54.486 23.805 32.872 1.00 17.73 134 ARG D N 1
ATOM 4524 C CA . ARG D 1 132 ? 54.237 24.041 34.285 1.00 14.04 134 ARG D CA 1
ATOM 4525 C C . ARG D 1 132 ? 54.784 22.892 35.127 1.00 12.75 134 ARG D C 1
ATOM 4526 O O . ARG D 1 132 ? 55.057 23.069 36.313 1.00 15.59 134 ARG D O 1
ATOM 4534 N N . SER D 1 133 ? 54.930 21.723 34.509 1.00 11.93 135 SER D N 1
ATOM 4535 C CA . SER D 1 133 ? 55.369 20.517 35.215 1.00 11.77 135 SER D CA 1
ATOM 4536 C C . SER D 1 133 ? 56.878 20.327 35.195 1.00 9.51 135 SER D C 1
ATOM 4537 O O . SER D 1 133 ? 57.380 19.338 35.728 1.00 13.19 135 SER D O 1
ATOM 4540 N N . ARG D 1 134 ? 57.597 21.261 34.584 1.00 13.22 136 ARG D N 1
ATOM 4541 C CA . ARG D 1 134 ? 59.037 21.121 34.424 1.00 15.18 136 ARG D CA 1
ATOM 4542 C C . ARG D 1 134 ? 59.730 20.959 35.770 1.00 15.06 136 ARG D C 1
ATOM 4543 O O . ARG D 1 134 ? 60.581 20.088 35.935 1.00 13.32 136 ARG D O 1
ATOM 4551 N N . ARG D 1 135 ? 59.373 21.799 36.737 1.00 10.77 137 ARG D N 1
ATOM 4552 C CA . ARG D 1 135 ? 59.991 21.709 38.064 1.00 9.17 137 ARG D CA 1
ATOM 4553 C C . ARG D 1 135 ? 59.833 20.325 38.690 1.00 12.43 137 ARG D C 1
ATOM 4554 O O . ARG D 1 135 ? 60.792 19.776 39.230 1.00 12.40 137 ARG D O 1
ATOM 4562 N N . LEU D 1 136 ? 58.631 19.758 38.637 1.00 9.70 138 LEU D N 1
ATOM 4563 C CA . LEU D 1 136 ? 58.402 18.440 39.230 1.00 7.58 138 LEU D CA 1
ATOM 4564 C C . LEU D 1 136 ? 59.127 17.332 38.464 1.00 10.72 138 LEU D C 1
ATOM 4565 O O . LEU D 1 136 ? 59.589 16.364 39.061 1.00 13.49 138 LEU D O 1
ATOM 4570 N N . ARG D 1 137 ? 59.204 17.447 37.141 1.00 9.90 139 ARG D N 1
ATOM 4571 C CA . ARG D 1 137 ? 59.929 16.437 36.369 1.00 15.23 139 ARG D CA 1
ATOM 4572 C C . ARG D 1 137 ? 61.416 16.453 36.725 1.00 16.04 139 ARG D C 1
ATOM 4573 O O . ARG D 1 137 ? 62.050 15.395 36.839 1.00 14.27 139 ARG D O 1
ATOM 4581 N N . GLU D 1 138 ? 61.964 17.653 36.901 1.00 12.85 140 GLU D N 1
ATOM 4582 C CA . GLU D 1 138 ? 63.365 17.825 37.281 1.00 20.22 140 GLU D CA 1
ATOM 4583 C C . GLU D 1 138 ? 63.624 17.235 38.660 1.00 16.46 140 GLU D C 1
ATOM 4584 O O . GLU D 1 138 ? 64.636 16.567 38.881 1.00 14.64 140 GLU D O 1
ATOM 4590 N N . MET D 1 139 ? 62.707 17.477 39.593 1.00 10.24 141 MET D N 1
ATOM 4591 C CA . MET D 1 139 ? 62.791 16.896 40.922 1.00 8.12 141 MET D CA 1
ATOM 4592 C C . MET D 1 139 ? 62.821 15.372 40.857 1.00 10.98 141 MET D C 1
ATOM 4593 O O . MET D 1 139 ? 63.708 14.720 41.427 1.00 11.85 141 MET D O 1
ATOM 4598 N N . ARG D 1 140 ? 61.844 14.800 40.167 1.00 10.53 142 ARG D N 1
ATOM 4599 C CA A ARG D 1 140 ? 61.719 13.345 40.096 0.47 11.65 142 ARG D CA 1
ATOM 4600 C CA B ARG D 1 140 ? 61.721 13.346 40.100 0.53 11.64 142 ARG D CA 1
ATOM 4601 C C . ARG D 1 140 ? 62.962 12.726 39.472 1.00 12.91 142 ARG D C 1
ATOM 4602 O O . ARG D 1 140 ? 63.485 11.723 39.964 1.00 14.90 142 ARG D O 1
ATOM 4617 N N . ASP D 1 141 ? 63.423 13.328 38.386 1.00 10.98 143 ASP D N 1
ATOM 4618 C CA . ASP D 1 141 ? 64.572 12.808 37.646 1.00 14.69 143 ASP D CA 1
ATOM 4619 C C . ASP D 1 141 ? 65.872 12.895 38.443 1.00 15.02 143 ASP D C 1
ATOM 4620 O O . ASP D 1 141 ? 66.681 11.961 38.430 1.00 13.71 143 ASP D O 1
ATOM 4625 N N . LEU D 1 142 ? 66.076 14.011 39.135 1.00 10.92 144 LEU D N 1
ATOM 4626 C CA . LEU D 1 142 ? 67.275 14.168 39.974 1.00 10.30 144 LEU D CA 1
ATOM 4627 C C . LEU D 1 142 ? 67.285 13.146 41.113 1.00 13.77 144 LEU D C 1
ATOM 4628 O O . LEU D 1 142 ? 68.312 12.512 41.395 1.00 11.38 144 LEU D O 1
ATOM 4633 N N . LEU D 1 143 ? 66.137 12.966 41.760 1.00 10.66 145 LEU D N 1
ATOM 4634 C CA . LEU D 1 143 ? 66.032 12.031 42.869 1.00 8.21 145 LEU D CA 1
ATOM 4635 C C . LEU D 1 143 ? 66.331 10.596 42.409 1.00 8.55 145 LEU D C 1
ATOM 4636 O O . LEU D 1 143 ? 67.055 9.866 43.076 1.00 11.88 145 LEU D O 1
ATOM 4641 N N . ALA D 1 144 ? 65.764 10.199 41.273 1.00 11.00 146 ALA D N 1
ATOM 4642 C CA . ALA D 1 144 ? 66.000 8.855 40.751 1.00 13.28 146 ALA D CA 1
ATOM 4643 C C . ALA D 1 144 ? 67.490 8.654 40.505 1.00 11.36 146 ALA D C 1
ATOM 4644 O O . ALA D 1 144 ? 68.056 7.608 40.822 1.00 14.87 146 ALA D O 1
ATOM 4646 N N . TYR D 1 145 ? 68.117 9.669 39.923 1.00 13.52 147 TYR D N 1
ATOM 4647 C CA . TYR D 1 145 ? 69.543 9.631 39.632 1.00 16.01 147 TYR D CA 1
ATOM 4648 C C . TYR D 1 145 ? 70.371 9.500 40.908 1.00 16.16 147 TYR D C 1
ATOM 4649 O O . TYR D 1 145 ? 71.238 8.625 41.011 1.00 14.66 147 TYR D O 1
ATOM 4658 N N . MET D 1 146 ? 70.106 10.365 41.885 1.00 11.57 148 MET D N 1
ATOM 4659 C CA . MET D 1 146 ? 70.879 10.368 43.120 1.00 11.28 148 MET D CA 1
ATOM 4660 C C . MET D 1 146 ? 70.701 9.085 43.925 1.00 16.35 148 MET D C 1
ATOM 4661 O O . MET D 1 146 ? 71.632 8.636 44.587 1.00 13.63 148 MET D O 1
ATOM 4666 N N . GLU D 1 147 ? 69.518 8.481 43.878 1.00 10.77 149 GLU D N 1
ATOM 4667 C CA . GLU D 1 147 ? 69.307 7.239 44.601 1.00 12.24 149 GLU D CA 1
ATOM 4668 C C . GLU D 1 147 ? 70.266 6.170 44.097 1.00 10.31 149 GLU D C 1
ATOM 4669 O O . GLU D 1 147 ? 70.812 5.394 44.875 1.00 13.23 149 GLU D O 1
ATOM 4675 N N . ASN D 1 148 ? 70.452 6.127 42.787 1.00 15.22 150 ASN D N 1
ATOM 4676 C CA . ASN D 1 148 ? 71.348 5.154 42.191 1.00 14.30 150 ASN D CA 1
ATOM 4677 C C . ASN D 1 148 ? 72.789 5.479 42.500 1.00 17.52 150 ASN D C 1
ATOM 4678 O O . ASN D 1 148 ? 73.575 4.597 42.825 1.00 15.60 150 ASN D O 1
ATOM 4683 N N . VAL D 1 149 ? 73.126 6.757 42.392 1.00 12.64 151 VAL D N 1
ATOM 4684 C CA . VAL D 1 149 ? 74.464 7.223 42.713 1.00 14.73 151 VAL D CA 1
ATOM 4685 C C . VAL D 1 149 ? 74.866 6.817 44.125 1.00 14.92 151 VAL D C 1
ATOM 4686 O O . VAL D 1 149 ? 75.940 6.250 44.328 1.00 16.03 151 VAL D O 1
ATOM 4690 N N . VAL D 1 150 ? 74.008 7.107 45.100 1.00 12.51 152 VAL D N 1
ATOM 4691 C CA . VAL D 1 150 ? 74.314 6.838 46.494 1.00 11.28 152 VAL D CA 1
ATOM 4692 C C . VAL D 1 150 ? 74.322 5.335 46.770 1.00 9.42 152 VAL D C 1
ATOM 4693 O O . VAL D 1 150 ? 75.200 4.833 47.463 1.00 15.56 152 VAL D O 1
ATOM 4697 N N . SER D 1 151 ? 73.346 4.615 46.229 1.00 11.87 153 SER D N 1
ATOM 4698 C CA . SER D 1 151 ? 73.287 3.178 46.468 1.00 11.97 153 SER D CA 1
ATOM 4699 C C . SER D 1 151 ? 74.546 2.502 45.924 1.00 12.08 153 SER D C 1
ATOM 4700 O O . SER D 1 151 ? 75.195 1.721 46.625 1.00 13.89 153 SER D O 1
ATOM 4703 N N . ASP D 1 152 ? 74.891 2.807 44.679 1.00 15.15 154 ASP D N 1
ATOM 4704 C CA . ASP D 1 152 ? 76.106 2.259 44.075 1.00 18.59 154 ASP D CA 1
ATOM 4705 C C . ASP D 1 152 ? 77.339 2.615 44.908 1.00 21.90 154 ASP D C 1
ATOM 4706 O O . ASP D 1 152 ? 78.210 1.774 45.145 1.00 17.96 154 ASP D O 1
ATOM 4711 N N . ALA D 1 153 ? 77.412 3.864 45.355 1.00 13.86 155 ALA D N 1
ATOM 4712 C CA . ALA D 1 153 ? 78.567 4.334 46.114 1.00 13.63 155 ALA D CA 1
ATOM 4713 C C . ALA D 1 153 ? 78.698 3.628 47.460 1.00 19.09 155 ALA D C 1
ATOM 4714 O O . ALA D 1 153 ? 79.805 3.328 47.904 1.00 19.91 155 ALA D O 1
ATOM 4716 N N . LEU D 1 154 ? 77.573 3.392 48.127 1.00 13.95 156 LEU D N 1
ATOM 4717 C CA . LEU D 1 154 ? 77.598 2.733 49.420 1.00 10.01 156 LEU D CA 1
ATOM 4718 C C . LEU D 1 154 ? 78.002 1.274 49.233 1.00 17.31 156 LEU D C 1
ATOM 4719 O O . LEU D 1 154 ? 78.658 0.682 50.087 1.00 17.06 156 LEU D O 1
ATOM 4724 N N . GLY D 1 155 ? 77.601 0.705 48.106 1.00 17.61 157 GLY D N 1
ATOM 4725 C CA . GLY D 1 155 ? 77.955 -0.667 47.788 1.00 21.82 157 GLY D CA 1
ATOM 4726 C C . GLY D 1 155 ? 79.453 -0.819 47.660 1.00 20.41 157 GLY D C 1
ATOM 4727 O O . GLY D 1 155 ? 80.051 -1.732 48.239 1.00 24.71 157 GLY D O 1
ATOM 4728 N N . ARG D 1 156 ? 80.070 0.085 46.911 1.00 16.46 158 ARG D N 1
ATOM 4729 C CA . ARG D 1 156 ? 81.513 0.057 46.730 1.00 21.80 158 ARG D CA 1
ATOM 4730 C C . ARG D 1 156 ? 82.233 0.312 48.051 1.00 35.93 158 ARG D C 1
ATOM 4731 O O . ARG D 1 156 ? 83.192 -0.380 48.387 1.00 31.42 158 ARG D O 1
ATOM 4739 N N . TYR D 1 157 ? 81.758 1.296 48.806 1.00 18.82 159 TYR D N 1
ATOM 4740 C CA . TYR D 1 157 ? 82.372 1.646 50.076 1.00 20.71 159 TYR D CA 1
ATOM 4741 C C . TYR D 1 157 ? 82.480 0.435 50.999 1.00 27.64 159 TYR D C 1
ATOM 4742 O O . TYR D 1 157 ? 83.523 0.204 51.614 1.00 33.02 159 TYR D O 1
ATOM 4751 N N . SER D 1 158 ? 81.402 -0.335 51.098 1.00 26.42 160 SER D N 1
ATOM 4752 C CA . SER D 1 158 ? 81.383 -1.498 51.979 1.00 38.39 160 SER D CA 1
ATOM 4753 C C . SER D 1 158 ? 82.370 -2.577 51.519 1.00 39.18 160 SER D C 1
ATOM 4754 O O . SER D 1 158 ? 82.667 -3.511 52.263 1.00 47.78 160 SER D O 1
ATOM 4757 N N . GLN D 1 159 ? 82.872 -2.443 50.294 1.00 41.19 161 GLN D N 1
ATOM 4758 C CA . GLN D 1 159 ? 83.881 -3.356 49.765 1.00 48.30 161 GLN D CA 1
ATOM 4759 C C . GLN D 1 159 ? 85.270 -2.728 49.824 1.00 46.05 161 GLN D C 1
ATOM 4760 O O . GLN D 1 159 ? 85.500 -1.768 50.560 1.00 60.56 161 GLN D O 1
#

InterPro domains:
  IPR036388 Winged helix-like DNA-binding domain superfamily [G3DSA:1.10.10.10] (1-97)
  IPR036390 Winged helix DNA-binding domain superfamily [SSF46785] (19-115)
  IPR052362 HTH-type GbsR-related transcriptional regulator [PTHR38465] (9-161)
  IPR060352 HTH-type transcriptional regulator MmpR5, helical hairpin [PF27059] (98-159)

Sequence (587 aa):
DIMEFVEQMGGYFESSRRSLTRLAGRLLGWLLVCDPERQSSEEELATALAASSGGISTNARRMMLIQFGFIERLAVAGDRRTYFRLRPNAFAAGERERIRAMMAELQDLADVGLRRALGDAPPQRSRRLREEMRDLLAYMENVVSSDALGRYSQEPDIMMEFVEQMGGYFESRSLTRLAGRLLGWLLVCDPERQSSEELATALAASSGGISTNARMMLIQFGFIERLAVAGDRRTYFRLRRPNAFAAGERRERIRAMMAELQDLADVGLRALGDAPPQRSRRLREMRDLLAYMENNVVSDALGRYSQRTPDIMEFVEQMGGYFESRSLTRLAGRLLGWLLVCDPERQSSEELATALAASSGGISTNARMLIQFGFIERLAVAGDRRTYFRLRPNAFAAGEREERRIRAMMAELQDLADVGLRALGDAPPQRSRRLREMRDLLAYMENVVSDALGRYSQRPDIMEFVEQMGGYFESRSLTRLAGRLLGWLLVCDPERQSSEELATALAASSGGISTTNARMMLIQFGFIERLAVAGDRRTYFRLRPNAFAAGERERIRRAMMAELQDLADVGLRALGDAPPQRSRRLREMRRDLLAYMENVVSDALGRYSQ

Radius of gyration: 25.08 Å; Cα contacts (8 Å, |Δi|>4): 904; chains: 4; bounding box: 63×74×65 Å

CATH classification: 1.10.10.10 (+1 more: 1.10.287.160)

Solvent-accessible surface area: 26382 Å² total; per-residue (Å²): 122,33,64,42,0,0,25,18,0,0,19,25,11,94,48,32,39,32,62,76,32,0,0,35,0,2,0,46,0,0,0,2,105,83,65,92,11,0,41,99,72,0,20,113,34,1,98,24,75,88,44,17,3,53,77,8,0,130,13,0,54,81,46,0,27,2,61,127,37,94,24,107,95,42,207,87,58,10,6,74,6,84,100,81,4,14,20,12,4,18,100,45,92,25,161,21,19,37,79,16,32,87,15,0,41,18,0,27,140,22,8,59,156,27,76,92,121,69,9,94,13,0,73,45,1,81,62,1,6,32,42,1,24,107,28,6,48,88,3,5,25,174,76,94,188,195,18,86,27,81,84,0,0,92,66,0,0,25,24,11,87,60,39,51,36,62,99,30,0,0,41,0,1,0,49,0,0,0,3,99,85,47,74,11,3,22,102,87,0,18,113,37,1,99,26,75,87,39,16,1,50,70,10,0,136,28,0,42,73,28,1,31,0,18,121,5,30,56,85,83,31,237,132,47,13,3,18,4,39,21,35,4,10,6,18,7,28,30,15,50,27,28,2,5,36,27,12,42,33,21,0,43,21,0,31,164,30,7,59,160,23,84,96,136,66,8,148,13,0,81,44,1,74,63,5,4,34,58,0,24,96,30,5,23,93,4,5,30,144,23,41,118,203,119,145,98,41,71,95,0,0,55,69,0,0,23,23,9,90,63,44,35,37,55,94,33,0,0,34,0,2,0,49,0,0,0,2,102,84,73,86,12,1,39,118,71,0,12,101,30,0,100,25,76,89,42,18,1,44,84,9,0,139,22,0,40,78,34,1,31,0,25,112,7,19,10,33,78,28,193,116,55,10,4,54,7,21,55,88,4,12,24,22,9,10,81,25,28,11,56,16,8,6,42,18,9,25,5,0,44,21,0,30,109,16,6,57,156,29,77,96,125,71,10,75,4,0,81,43,2,69,61,6,4,38,63,0,14,107,27,0,26,77,0,7,25,126,45,89,156,207,122,76,21,63,58,0,0,28,6,0,0,11,21,10,74,54,45,36,30,56,64,33,0,0,41,0,2,0,49,0,0,0,1,104,84,44,102,10,1,39,131,77,0,19,110,34,2,95,24,76,84,41,18,2,51,73,10,1,142,20,0,60,80,42,0,31,1,52,140,46,94,31,104,76,29,219,132,51,17,6,75,4,85,72,78,4,15,20,14,5,13,92,56,94,28,142,17,4,38,71,18,41,90,17,0,41,32,0,28,172,18,3,59,156,27,77,93,104,66,10,116,15,0,77,66,1,84,77,4,5,37,27,0,24,94,18,0,40,96,5,6,28,181,76,96,188